Protein 1PVZ (pdb70)

Solvent-accessible surface area: 2285 Å² total; per-residue (Å²): 149,74,134,61,62,129,5,75,73,80,62,14,0,24,184,87,26,122,69,107,25,86,13,194,101,27,43,0,70,27,164

InterPro domains:
  IPR036574 Knottin, scorpion toxin-like superfamily [SSF57095] (24-54)

Secondary structure (DSSP, 8-state):
---SEE-SSHHHHHHHSSS---EETTEES--

Sequence (31 aa):
TPFAIKCATDADCSRKCPGNPPCRNGFCACTTPFAIKCATDADCSRKCPGNPPCRNGFCACTTPFAIKCATDADCSRKCPGNPPCRNGFCACTTPFAIKCATDADCSRKCPGNPPCRNGFCACTTPFAIKCATDADCSRKCPGNPPCRNGFCACTTPFAIKCATDADCSRKCPGNPPCRNGFCACTTPFAIKCATDADCSRKCPGNPPCRNGFCACTTPFAIKCATDADCSRKCPGNPPCRNGFCACTTPFAIKCATDADCSRKCPGNPPCRNGFCACTTPFAIKCATDADCSRKCPGNPPCRNGFCACTTPFAIKCATDADCSRKCPGNPPCRNGFCACTTPFAIKCATDADCSRKCPGNPPCRNGFCACTTPFAIKCATDADCSRKCPGNPPCRNGFCACTTPFAIKCATDADCSRKCPGNPPCRNGFCACTTPFAIKCATDADCSRKCPGNPPCRNGFCACT

Organism: Olivierus martensii (NCBI:txid34649)

Radius of gyration: 7.58 Å; Cα contacts (8 Å, |Δi|>4): 59; chains: 1; bounding box: 13×19×14 Å

Foldseek 3Di:
DPDFAFACFLVVLCPVDPPSQTDPHGGRPPD

Structure (mmCIF, N/CA/C/O backbone):
data_1PVZ
#
_entry.id   1PVZ
#
_cell.length_a   1.000
_cell.length_b   1.000
_cell.length_c   1.000
_cell.angle_alpha   90.00
_cell.angle_beta   90.00
_cell.angle_gamma   90.00
#
_symmetry.space_group_name_H-M   'P 1'
#
loop_
_atom_site.group_PDB
_atom_site.id
_atom_site.type_symbol
_atom_site.label_atom_id
_atom_site.label_alt_id
_atom_site.label_comp_id
_atom_site.label_asym_id
_atom_site.label_entity_id
_atom_site.label_seq_id
_atom_site.pdbx_PDB_ins_code
_atom_site.Cartn_x
_atom_site.Cartn_y
_atom_site.Cartn_z
_atom_site.occupancy
_atom_site.B_iso_or_equiv
_atom_site.auth_seq_id
_atom_site.auth_comp_id
_atom_site.auth_asym_id
_atom_site.auth_atom_id
_atom_site.pdbx_PDB_model_num
ATOM 1 N N . THR A 1 1 ? -5.192 -6.437 9.617 1.00 0.00 1 THR A N 1
ATOM 2 C CA . THR A 1 1 ? -5.510 -7.004 8.319 1.00 0.00 1 THR A CA 1
ATOM 3 C C . THR A 1 1 ? -4.290 -6.879 7.396 1.00 0.00 1 THR A C 1
ATOM 4 O O . THR A 1 1 ? -3.934 -5.762 7.023 1.00 0.00 1 THR A O 1
ATOM 15 N N . PRO A 1 2 ? -3.646 -7.979 6.967 1.00 0.00 2 PRO A N 1
ATOM 16 C CA . PRO A 1 2 ? -2.552 -7.917 6.003 1.00 0.00 2 PRO A CA 1
ATOM 17 C C . PRO A 1 2 ? -3.108 -7.746 4.578 1.00 0.00 2 PRO A C 1
ATOM 18 O O . PRO A 1 2 ? -2.608 -8.355 3.636 1.00 0.00 2 PRO A O 1
ATOM 26 N N . PHE A 1 3 ? -4.139 -6.906 4.432 1.00 0.00 3 PHE A N 1
ATOM 27 C CA . PHE A 1 3 ? -4.912 -6.673 3.227 1.00 0.00 3 PHE A CA 1
ATOM 28 C C . PHE A 1 3 ? -5.440 -5.248 3.350 1.00 0.00 3 PHE A C 1
ATOM 29 O O . PHE A 1 3 ? -6.006 -4.915 4.393 1.00 0.00 3 PHE A O 1
ATOM 45 N N . ALA A 1 4 ? -5.249 -4.422 2.319 1.00 0.00 4 ALA A N 1
ATOM 46 C CA . ALA A 1 4 ? -5.718 -3.045 2.263 1.00 0.00 4 ALA A CA 1
ATOM 47 C C . ALA A 1 4 ? -5.582 -2.562 0.813 1.00 0.00 4 ALA A C 1
ATOM 48 O O . ALA A 1 4 ? -5.806 -3.337 -0.115 1.00 0.00 4 ALA A O 1
ATOM 55 N N . ILE A 1 5 ? -5.180 -1.309 0.601 1.00 0.00 5 ILE A N 1
ATOM 56 C CA . ILE A 1 5 ? -4.950 -0.739 -0.718 1.00 0.00 5 ILE A CA 1
ATOM 57 C C . ILE A 1 5 ? -3.771 -1.465 -1.391 1.00 0.00 5 ILE A C 1
ATOM 58 O O . ILE A 1 5 ? -2.675 -1.504 -0.840 1.00 0.00 5 ILE A O 1
ATOM 73 N N . LYS A 1 6 ? -3.992 -2.066 -2.568 1.00 0.00 6 LYS A N 1
ATOM 74 C CA . LYS A 1 6 ? -3.012 -2.907 -3.260 1.00 0.00 6 LYS A CA 1
ATOM 75 C C . LYS A 1 6 ? -1.755 -2.102 -3.622 1.00 0.00 6 LYS A C 1
ATOM 76 O O . LYS A 1 6 ? -1.835 -1.144 -4.397 1.00 0.00 6 LYS A O 1
ATOM 91 N N . CYS A 1 7 ? -0.593 -2.492 -3.086 1.00 0.00 7 CYS A N 1
ATOM 92 C CA . CYS A 1 7 ? 0.662 -1.764 -3.241 1.00 0.00 7 CYS A CA 1
ATOM 93 C C . CYS A 1 7 ? 1.742 -2.622 -3.904 1.00 0.00 7 CYS A C 1
ATOM 94 O O . CYS A 1 7 ? 1.695 -3.851 -3.816 1.00 0.00 7 CYS A O 1
ATOM 100 N N . ALA A 1 8 ? 2.708 -1.969 -4.563 1.00 0.00 8 ALA A N 1
ATOM 101 C CA . ALA A 1 8 ? 4.003 -2.545 -4.901 1.00 0.00 8 ALA A CA 1
ATOM 102 C C . ALA A 1 8 ? 5.031 -2.123 -3.843 1.00 0.00 8 ALA A C 1
ATOM 103 O O . ALA A 1 8 ? 5.525 -2.965 -3.099 1.00 0.00 8 ALA A O 1
ATOM 110 N N . THR A 1 9 ? 5.337 -0.822 -3.764 1.00 0.00 9 THR A N 1
ATOM 111 C CA . THR A 1 9 ? 6.346 -0.247 -2.876 1.00 0.00 9 THR A CA 1
ATOM 112 C C . THR A 1 9 ? 5.803 1.012 -2.186 1.00 0.00 9 THR A C 1
ATOM 113 O O . THR A 1 9 ? 4.767 1.540 -2.579 1.00 0.00 9 THR A O 1
ATOM 124 N N . ASP A 1 10 ? 6.535 1.514 -1.190 1.00 0.00 10 ASP A N 1
ATOM 125 C CA . ASP A 1 10 ? 6.453 2.873 -0.643 1.00 0.00 10 ASP A CA 1
ATOM 126 C C . ASP A 1 10 ? 6.013 3.911 -1.692 1.00 0.00 10 ASP A C 1
ATOM 127 O O . ASP A 1 10 ? 4.976 4.555 -1.540 1.00 0.00 10 ASP A O 1
ATOM 135 N N . ALA A 1 11 ? 6.787 4.070 -2.766 1.00 0.00 11 ALA A N 1
ATOM 136 C CA . ALA A 1 11 ? 6.449 4.937 -3.887 1.00 0.00 11 ALA A CA 1
ATOM 137 C C . ALA A 1 11 ? 5.014 4.705 -4.374 1.00 0.00 11 ALA A C 1
ATOM 138 O O . ALA A 1 11 ? 4.270 5.659 -4.598 1.00 0.00 11 ALA A O 1
ATOM 145 N N . ASP A 1 12 ? 4.613 3.439 -4.531 1.00 0.00 12 ASP A N 1
ATOM 146 C CA . ASP A 1 12 ? 3.261 3.101 -4.951 1.00 0.00 12 ASP A CA 1
ATOM 147 C C . ASP A 1 12 ? 2.258 3.541 -3.885 1.00 0.00 12 ASP A C 1
ATOM 148 O O . ASP A 1 12 ? 1.275 4.192 -4.208 1.00 0.00 12 ASP A O 1
ATOM 156 N N . CYS A 1 13 ? 2.514 3.246 -2.606 1.00 0.00 13 CYS A N 1
ATOM 157 C CA . CYS A 1 13 ? 1.738 3.795 -1.486 1.00 0.00 13 CYS A CA 1
ATOM 158 C C . CYS A 1 13 ? 1.467 5.287 -1.745 1.00 0.00 13 CYS A C 1
ATOM 159 O O . CYS A 1 13 ? 0.316 5.717 -1.845 1.00 0.00 13 CYS A O 1
ATOM 165 N N . SER A 1 14 ? 2.556 6.039 -1.946 1.00 0.00 14 SER A N 1
ATOM 166 C CA . SER A 1 14 ? 2.539 7.461 -2.271 1.00 0.00 14 SER A CA 1
ATOM 167 C C . SER A 1 14 ? 1.626 7.756 -3.469 1.00 0.00 14 SER A C 1
ATOM 168 O O . SER A 1 14 ? 0.807 8.671 -3.416 1.00 0.00 14 SER A O 1
ATOM 175 N N . ARG A 1 15 ? 1.764 6.974 -4.544 1.00 0.00 15 ARG A N 1
ATOM 176 C CA . ARG A 1 15 ? 0.964 7.088 -5.763 1.00 0.00 15 ARG A CA 1
ATOM 177 C C . ARG A 1 15 ? -0.537 7.174 -5.449 1.00 0.00 15 ARG A C 1
ATOM 178 O O . ARG A 1 15 ? -1.237 7.965 -6.074 1.00 0.00 15 ARG A O 1
ATOM 196 N N . LYS A 1 16 ? -1.045 6.350 -4.521 1.00 0.00 16 LYS A N 1
ATOM 197 C CA . LYS A 1 16 ? -2.454 6.429 -4.139 1.00 0.00 16 LYS A CA 1
ATOM 198 C C . LYS A 1 16 ? -2.671 7.584 -3.159 1.00 0.00 16 LYS A C 1
ATOM 199 O O . LYS A 1 16 ? -3.593 8.380 -3.326 1.00 0.00 16 LYS A O 1
ATOM 214 N N . CYS A 1 17 ? -1.861 7.622 -2.101 1.00 0.00 17 CYS A N 1
ATOM 215 C CA . CYS A 1 17 ? -2.043 8.479 -0.936 1.00 0.00 17 CYS A CA 1
ATOM 216 C C . CYS A 1 17 ? -0.674 9.064 -0.575 1.00 0.00 17 CYS A C 1
ATOM 217 O O . CYS A 1 17 ? 0.191 8.330 -0.102 1.00 0.00 17 CYS A O 1
ATOM 223 N N . PRO A 1 18 ? -0.432 10.357 -0.850 1.00 0.00 18 PRO A N 1
ATOM 224 C CA . PRO A 1 18 ? 0.909 10.918 -0.907 1.00 0.00 18 PRO A CA 1
ATOM 225 C C . PRO A 1 18 ? 1.579 11.004 0.465 1.00 0.00 18 PRO A C 1
ATOM 226 O O . PRO A 1 18 ? 0.941 10.848 1.504 1.00 0.00 18 PRO A O 1
ATOM 234 N N . GLY A 1 19 ? 2.886 11.281 0.446 1.00 0.00 19 GLY A N 1
ATOM 235 C CA . GLY A 1 19 ? 3.715 11.431 1.635 1.00 0.00 19 GLY A CA 1
ATOM 236 C C . GLY A 1 19 ? 4.523 10.169 1.933 1.00 0.00 19 GLY A C 1
ATOM 237 O O . GLY A 1 19 ? 5.045 10.021 3.034 1.00 0.00 19 GLY A O 1
ATOM 241 N N . ASN A 1 20 ? 4.647 9.266 0.953 1.00 0.00 20 ASN A N 1
ATOM 242 C CA . ASN A 1 20 ? 5.426 8.036 1.052 1.00 0.00 20 ASN A CA 1
ATOM 243 C C . ASN A 1 20 ? 5.097 7.207 2.304 1.00 0.00 20 ASN A C 1
ATOM 244 O O . ASN A 1 20 ? 6.014 6.810 3.022 1.00 0.00 20 ASN A O 1
ATOM 254 N N . PRO A 1 21 ? 3.815 6.904 2.580 1.00 0.00 21 PRO A N 1
ATOM 255 C CA . PRO A 1 21 ? 3.472 5.965 3.637 1.00 0.00 21 PRO A CA 1
ATOM 256 C C . PRO A 1 21 ? 4.071 4.579 3.336 1.00 0.00 21 PRO A C 1
ATOM 257 O O . PRO A 1 21 ? 4.386 4.276 2.186 1.00 0.00 21 PRO A O 1
ATOM 265 N N . PRO A 1 22 ? 4.266 3.728 4.354 1.00 0.00 22 PRO A N 1
ATOM 266 C CA . PRO A 1 22 ? 4.863 2.414 4.178 1.00 0.00 22 PRO A CA 1
ATOM 267 C C . PRO A 1 22 ? 3.834 1.402 3.662 1.00 0.00 22 PRO A C 1
ATOM 268 O O . PRO A 1 22 ? 2.633 1.543 3.901 1.00 0.00 22 PRO A O 1
ATOM 276 N N . CYS A 1 23 ? 4.318 0.345 2.998 1.00 0.00 23 CYS A N 1
ATOM 277 C CA . CYS A 1 23 ? 3.510 -0.814 2.631 1.00 0.00 23 CYS A CA 1
ATOM 278 C C . CYS A 1 23 ? 3.948 -2.014 3.460 1.00 0.00 23 CYS A C 1
ATOM 279 O O . CYS A 1 23 ? 5.107 -2.100 3.878 1.00 0.00 23 CYS A O 1
ATOM 285 N N . ARG A 1 24 ? 3.031 -2.949 3.709 1.00 0.00 24 ARG A N 1
ATOM 286 C CA . ARG A 1 24 ? 3.289 -4.198 4.407 1.00 0.00 24 ARG A CA 1
ATOM 287 C C . ARG A 1 24 ? 2.453 -5.278 3.724 1.00 0.00 24 ARG A C 1
ATOM 288 O O . ARG A 1 24 ? 1.335 -5.005 3.298 1.00 0.00 24 ARG A O 1
ATOM 306 N N . ASN A 1 25 ? 3.020 -6.476 3.539 1.00 0.00 25 ASN A N 1
ATOM 307 C CA . ASN A 1 25 ? 2.393 -7.562 2.782 1.00 0.00 25 ASN A CA 1
ATOM 308 C C . ASN A 1 25 ? 1.980 -7.087 1.375 1.00 0.00 25 ASN A C 1
ATOM 309 O O . ASN A 1 25 ? 1.008 -7.563 0.795 1.00 0.00 25 ASN A O 1
ATOM 319 N N . GLY A 1 26 ? 2.719 -6.124 0.815 1.00 0.00 26 GLY A N 1
ATOM 320 C CA . GLY A 1 26 ? 2.390 -5.509 -0.462 1.00 0.00 26 GLY A CA 1
ATOM 321 C C . GLY A 1 26 ? 1.033 -4.797 -0.455 1.00 0.00 26 GLY A C 1
ATOM 322 O O . GLY A 1 26 ? 0.393 -4.691 -1.503 1.00 0.00 26 GLY A O 1
ATOM 326 N N . PHE A 1 27 ? 0.604 -4.268 0.693 1.00 0.00 27 PHE A N 1
ATOM 327 C CA . PHE A 1 27 ? -0.573 -3.423 0.817 1.00 0.00 27 PHE A CA 1
ATOM 328 C C . PHE A 1 27 ? -0.170 -2.133 1.525 1.00 0.00 27 PHE A C 1
ATOM 329 O O . PHE A 1 27 ? 0.634 -2.172 2.454 1.00 0.00 27 PHE A O 1
ATOM 345 N N . CYS A 1 28 ? -0.683 -0.996 1.056 1.00 0.00 28 CYS A N 1
ATOM 346 C CA . CYS A 1 28 ? -0.335 0.317 1.574 1.00 0.00 28 CYS A CA 1
ATOM 347 C C . CYS A 1 28 ? -0.979 0.534 2.941 1.00 0.00 28 CYS A C 1
ATOM 348 O O . CYS A 1 28 ? -2.154 0.220 3.116 1.00 0.00 28 CYS A O 1
ATOM 354 N N . ALA A 1 29 ? -0.210 1.038 3.912 1.00 0.00 29 ALA A N 1
ATOM 355 C CA . ALA A 1 29 ? -0.690 1.215 5.278 1.00 0.00 29 ALA A CA 1
ATOM 356 C C . ALA A 1 29 ? -1.790 2.277 5.382 1.00 0.00 29 ALA A C 1
ATOM 357 O O . ALA A 1 29 ? -2.595 2.237 6.309 1.00 0.00 29 ALA A O 1
ATOM 364 N N . CYS A 1 30 ? -1.802 3.256 4.472 1.00 0.00 30 CYS A N 1
ATOM 365 C CA . CYS A 1 30 ? -2.788 4.331 4.504 1.00 0.00 30 CYS A CA 1
ATOM 366 C C . CYS A 1 30 ? -4.198 3.771 4.293 1.00 0.00 30 CYS A C 1
ATOM 367 O O . CYS A 1 30 ? -4.392 2.804 3.558 1.00 0.00 30 CYS A O 1
ATOM 373 N N . THR A 1 31 ? -5.192 4.377 4.945 1.00 0.00 31 THR A N 1
ATOM 374 C CA . THR A 1 31 ? -6.579 3.960 4.786 1.00 0.00 31 THR A CA 1
ATOM 375 C C . THR A 1 31 ? -7.061 4.208 3.355 1.00 0.00 31 THR A C 1
ATOM 376 O O . THR A 1 31 ? -6.574 5.110 2.673 1.00 0.00 31 THR A O 1
ATOM 387 N N . THR A 1 1 ? -14.264 -3.212 -4.996 1.00 0.00 1 THR A N 2
ATOM 388 C CA . THR A 1 1 ? -13.692 -2.552 -3.837 1.00 0.00 1 THR A CA 2
ATOM 389 C C . THR A 1 1 ? -13.030 -3.566 -2.891 1.00 0.00 1 THR A C 2
ATOM 390 O O . THR A 1 1 ? -13.476 -3.730 -1.755 1.00 0.00 1 THR A O 2
ATOM 401 N N . PRO A 1 2 ? -11.967 -4.258 -3.330 1.00 0.00 2 PRO A N 2
ATOM 402 C CA . PRO A 1 2 ? -11.254 -5.201 -2.488 1.00 0.00 2 PRO A CA 2
ATOM 403 C C . PRO A 1 2 ? -10.545 -4.455 -1.356 1.00 0.00 2 PRO A C 2
ATOM 404 O O . PRO A 1 2 ? -9.924 -3.416 -1.580 1.00 0.00 2 PRO A O 2
ATOM 412 N N . PHE A 1 3 ? -10.636 -4.983 -0.133 1.00 0.00 3 PHE A N 2
ATOM 413 C CA . PHE A 1 3 ? -9.959 -4.408 1.017 1.00 0.00 3 PHE A CA 2
ATOM 414 C C . PHE A 1 3 ? -8.446 -4.411 0.800 1.00 0.00 3 PHE A C 2
ATOM 415 O O . PHE A 1 3 ? -7.888 -5.434 0.404 1.00 0.00 3 PHE A O 2
ATOM 431 N N . ALA A 1 4 ? -7.798 -3.284 1.113 1.00 0.00 4 ALA A N 2
ATOM 432 C CA . ALA A 1 4 ? -6.351 -3.107 1.116 1.00 0.00 4 ALA A CA 2
ATOM 433 C C . ALA A 1 4 ? -5.775 -3.035 -0.307 1.00 0.00 4 ALA A C 2
ATOM 434 O O . ALA A 1 4 ? -5.640 -4.038 -1.005 1.00 0.00 4 ALA A O 2
ATOM 441 N N . ILE A 1 5 ? -5.414 -1.824 -0.734 1.00 0.00 5 ILE A N 2
ATOM 442 C CA . ILE A 1 5 ? -4.841 -1.548 -2.047 1.00 0.00 5 ILE A CA 2
ATOM 443 C C . ILE A 1 5 ? -3.438 -2.164 -2.113 1.00 0.00 5 ILE A C 2
ATOM 444 O O . ILE A 1 5 ? -2.629 -1.911 -1.219 1.00 0.00 5 ILE A O 2
ATOM 459 N N . LYS A 1 6 ? -3.140 -2.970 -3.141 1.00 0.00 6 LYS A N 2
ATOM 460 C CA . LYS A 1 6 ? -1.811 -3.555 -3.311 1.00 0.00 6 LYS A CA 2
ATOM 461 C C . LYS A 1 6 ? -0.759 -2.500 -3.694 1.00 0.00 6 LYS A C 2
ATOM 462 O O . LYS A 1 6 ? -1.093 -1.419 -4.170 1.00 0.00 6 LYS A O 2
ATOM 477 N N . CYS A 1 7 ? 0.509 -2.815 -3.415 1.00 0.00 7 CYS A N 2
ATOM 478 C CA . CYS A 1 7 ? 1.619 -1.878 -3.295 1.00 0.00 7 CYS A CA 2
ATOM 479 C C . CYS A 1 7 ? 2.906 -2.696 -3.369 1.00 0.00 7 CYS A C 2
ATOM 480 O O . CYS A 1 7 ? 3.089 -3.586 -2.541 1.00 0.00 7 CYS A O 2
ATOM 486 N N . ALA A 1 8 ? 3.776 -2.449 -4.350 1.00 0.00 8 ALA A N 2
ATOM 487 C CA . ALA A 1 8 ? 5.071 -3.108 -4.440 1.00 0.00 8 ALA A CA 2
ATOM 488 C C . ALA A 1 8 ? 6.118 -2.256 -3.730 1.00 0.00 8 ALA A C 2
ATOM 489 O O . ALA A 1 8 ? 6.875 -2.777 -2.912 1.00 0.00 8 ALA A O 2
ATOM 496 N N . THR A 1 9 ? 6.158 -0.952 -4.026 1.00 0.00 9 THR A N 2
ATOM 497 C CA . THR A 1 9 ? 7.131 -0.024 -3.461 1.00 0.00 9 THR A CA 2
ATOM 498 C C . THR A 1 9 ? 6.455 1.193 -2.819 1.00 0.00 9 THR A C 2
ATOM 499 O O . THR A 1 9 ? 5.312 1.532 -3.128 1.00 0.00 9 THR A O 2
ATOM 510 N N . ASP A 1 10 ? 7.208 1.867 -1.942 1.00 0.00 10 ASP A N 2
ATOM 511 C CA . ASP A 1 10 ? 7.071 3.274 -1.562 1.00 0.00 10 ASP A CA 2
ATOM 512 C C . ASP A 1 10 ? 6.297 4.084 -2.606 1.00 0.00 10 ASP A C 2
ATOM 513 O O . ASP A 1 10 ? 5.210 4.590 -2.329 1.00 0.00 10 ASP A O 2
ATOM 521 N N . ALA A 1 11 ? 6.860 4.200 -3.811 1.00 0.00 11 ALA A N 2
ATOM 522 C CA . ALA A 1 11 ? 6.267 4.891 -4.939 1.00 0.00 11 ALA A CA 2
ATOM 523 C C . ALA A 1 11 ? 4.773 4.591 -5.095 1.00 0.00 11 ALA A C 2
ATOM 524 O O . ALA A 1 11 ? 3.991 5.504 -5.352 1.00 0.00 11 ALA A O 2
ATOM 531 N N . ASP A 1 12 ? 4.367 3.319 -5.030 1.00 0.00 12 ASP A N 2
ATOM 532 C CA . ASP A 1 12 ? 2.991 2.902 -5.294 1.00 0.00 12 ASP A CA 2
ATOM 533 C C . ASP A 1 12 ? 2.053 3.531 -4.276 1.00 0.00 12 ASP A C 2
ATOM 534 O O . ASP A 1 12 ? 1.053 4.140 -4.656 1.00 0.00 12 ASP A O 2
ATOM 542 N N . CYS A 1 13 ? 2.406 3.429 -2.989 1.00 0.00 13 CYS A N 2
ATOM 543 C CA . CYS A 1 13 ? 1.714 4.197 -1.960 1.00 0.00 13 CYS A CA 2
ATOM 544 C C . CYS A 1 13 ? 1.696 5.661 -2.379 1.00 0.00 13 CYS A C 2
ATOM 545 O O . CYS A 1 13 ? 0.627 6.252 -2.490 1.00 0.00 13 CYS A O 2
ATOM 551 N N . SER A 1 14 ? 2.880 6.224 -2.628 1.00 0.00 14 SER A N 2
ATOM 552 C CA . SER A 1 14 ? 3.084 7.633 -2.944 1.00 0.00 14 SER A CA 2
ATOM 553 C C . SER A 1 14 ? 2.070 8.171 -3.965 1.00 0.00 14 SER A C 2
ATOM 554 O O . SER A 1 14 ? 1.441 9.195 -3.709 1.00 0.00 14 SER A O 2
ATOM 561 N N . ARG A 1 15 ? 1.890 7.495 -5.112 1.00 0.00 15 ARG A N 2
ATOM 562 C CA . ARG A 1 15 ? 0.899 7.944 -6.097 1.00 0.00 15 ARG A CA 2
ATOM 563 C C . ARG A 1 15 ? -0.496 8.062 -5.468 1.00 0.00 15 ARG A C 2
ATOM 564 O O . ARG A 1 15 ? -1.226 9.007 -5.752 1.00 0.00 15 ARG A O 2
ATOM 582 N N . LYS A 1 16 ? -0.902 7.054 -4.692 1.00 0.00 16 LYS A N 2
ATOM 583 C CA . LYS A 1 16 ? -2.281 6.914 -4.247 1.00 0.00 16 LYS A CA 2
ATOM 584 C C . LYS A 1 16 ? -2.551 7.771 -3.003 1.00 0.00 16 LYS A C 2
ATOM 585 O O . LYS A 1 16 ? -3.660 8.268 -2.816 1.00 0.00 16 LYS A O 2
ATOM 600 N N . CYS A 1 17 ? -1.561 7.882 -2.118 1.00 0.00 17 CYS A N 2
ATOM 601 C CA . CYS A 1 17 ? -1.707 8.378 -0.760 1.00 0.00 17 CYS A CA 2
ATOM 602 C C . CYS A 1 17 ? -0.445 9.156 -0.379 1.00 0.00 17 CYS A C 2
ATOM 603 O O . CYS A 1 17 ? 0.639 8.571 -0.362 1.00 0.00 17 CYS A O 2
ATOM 609 N N . PRO A 1 18 ? -0.545 10.473 -0.128 1.00 0.00 18 PRO A N 2
ATOM 610 C CA . PRO A 1 18 ? 0.618 11.323 0.073 1.00 0.00 18 PRO A CA 2
ATOM 611 C C . PRO A 1 18 ? 1.300 11.009 1.404 1.00 0.00 18 PRO A C 2
ATOM 612 O O . PRO A 1 18 ? 0.786 10.250 2.223 1.00 0.00 18 PRO A O 2
ATOM 620 N N . GLY A 1 19 ? 2.490 11.579 1.609 1.00 0.00 19 GLY A N 2
ATOM 621 C CA . GLY A 1 19 ? 3.318 11.298 2.775 1.00 0.00 19 GLY A CA 2
ATOM 622 C C . GLY A 1 19 ? 4.170 10.039 2.590 1.00 0.00 19 GLY A C 2
ATOM 623 O O . GLY A 1 19 ? 5.036 9.766 3.416 1.00 0.00 19 GLY A O 2
ATOM 627 N N . ASN A 1 20 ? 3.947 9.285 1.507 1.00 0.00 20 ASN A N 2
ATOM 628 C CA . ASN A 1 20 ? 4.691 8.079 1.168 1.00 0.00 20 ASN A CA 2
ATOM 629 C C . ASN A 1 20 ? 4.711 7.071 2.329 1.00 0.00 20 ASN A C 2
ATOM 630 O O . ASN A 1 20 ? 5.780 6.725 2.836 1.00 0.00 20 ASN A O 2
ATOM 640 N N . PRO A 1 21 ? 3.545 6.561 2.755 1.00 0.00 21 PRO A N 2
ATOM 641 C CA . PRO A 1 21 ? 3.502 5.426 3.662 1.00 0.00 21 PRO A CA 2
ATOM 642 C C . PRO A 1 21 ? 4.146 4.198 2.997 1.00 0.00 21 PRO A C 2
ATOM 643 O O . PRO A 1 21 ? 4.321 4.176 1.779 1.00 0.00 21 PRO A O 2
ATOM 651 N N . PRO A 1 22 ? 4.540 3.178 3.775 1.00 0.00 22 PRO A N 2
ATOM 652 C CA . PRO A 1 22 ? 5.196 1.991 3.249 1.00 0.00 22 PRO A CA 2
ATOM 653 C C . PRO A 1 22 ? 4.176 0.953 2.765 1.00 0.00 22 PRO A C 2
ATOM 654 O O . PRO A 1 22 ? 3.004 0.981 3.144 1.00 0.00 22 PRO A O 2
ATOM 662 N N . CYS A 1 23 ? 4.645 -0.021 1.978 1.00 0.00 23 CYS A N 2
ATOM 663 C CA . CYS A 1 23 ? 3.884 -1.235 1.712 1.00 0.00 23 CYS A CA 2
ATOM 664 C C . CYS A 1 23 ? 4.055 -2.188 2.904 1.00 0.00 23 CYS A C 2
ATOM 665 O O . CYS A 1 23 ? 5.112 -2.200 3.545 1.00 0.00 23 CYS A O 2
ATOM 671 N N . ARG A 1 24 ? 3.046 -3.005 3.215 1.00 0.00 24 ARG A N 2
ATOM 672 C CA . ARG A 1 24 ? 3.075 -4.024 4.259 1.00 0.00 24 ARG A CA 2
ATOM 673 C C . ARG A 1 24 ? 2.251 -5.215 3.763 1.00 0.00 24 ARG A C 2
ATOM 674 O O . ARG A 1 24 ? 1.110 -5.023 3.353 1.00 0.00 24 ARG A O 2
ATOM 692 N N . ASN A 1 25 ? 2.833 -6.422 3.702 1.00 0.00 25 ASN A N 2
ATOM 693 C CA . ASN A 1 25 ? 2.256 -7.560 2.973 1.00 0.00 25 ASN A CA 2
ATOM 694 C C . ASN A 1 25 ? 1.861 -7.132 1.549 1.00 0.00 25 ASN A C 2
ATOM 695 O O . ASN A 1 25 ? 0.807 -7.478 1.006 1.00 0.00 25 ASN A O 2
ATOM 705 N N . GLY A 1 26 ? 2.728 -6.311 0.953 1.00 0.00 26 GLY A N 2
ATOM 706 C CA . GLY A 1 26 ? 2.515 -5.686 -0.336 1.00 0.00 26 GLY A CA 2
ATOM 707 C C . GLY A 1 26 ? 1.194 -4.916 -0.435 1.00 0.00 26 GLY A C 2
ATOM 708 O O . GLY A 1 26 ? 0.669 -4.787 -1.533 1.00 0.00 26 GLY A O 2
ATOM 712 N N . PHE A 1 27 ? 0.634 -4.424 0.676 1.00 0.00 27 PHE A N 2
ATOM 713 C CA . PHE A 1 27 ? -0.541 -3.559 0.708 1.00 0.00 27 PHE A CA 2
ATOM 714 C C . PHE A 1 27 ? -0.112 -2.174 1.182 1.00 0.00 27 PHE A C 2
ATOM 715 O O . PHE A 1 27 ? 0.698 -2.084 2.100 1.00 0.00 27 PHE A O 2
ATOM 731 N N . CYS A 1 28 ? -0.629 -1.101 0.584 1.00 0.00 28 CYS A N 2
ATOM 732 C CA . CYS A 1 28 ? -0.224 0.241 0.975 1.00 0.00 28 CYS A CA 2
ATOM 733 C C . CYS A 1 28 ? -0.737 0.577 2.376 1.00 0.00 28 CYS A C 2
ATOM 734 O O . CYS A 1 28 ? -1.951 0.627 2.583 1.00 0.00 28 CYS A O 2
ATOM 740 N N . ALA A 1 29 ? 0.155 0.852 3.333 1.00 0.00 29 ALA A N 2
ATOM 741 C CA . ALA A 1 29 ? -0.236 1.199 4.695 1.00 0.00 29 ALA A CA 2
ATOM 742 C C . ALA A 1 29 ? -0.698 2.660 4.790 1.00 0.00 29 ALA A C 2
ATOM 743 O O . ALA A 1 29 ? -0.215 3.416 5.634 1.00 0.00 29 ALA A O 2
ATOM 750 N N . CYS A 1 30 ? -1.656 3.063 3.949 1.00 0.00 30 CYS A N 2
ATOM 751 C CA . CYS A 1 30 ? -2.227 4.407 3.964 1.00 0.00 30 CYS A CA 2
ATOM 752 C C . CYS A 1 30 ? -3.173 4.556 5.159 1.00 0.00 30 CYS A C 2
ATOM 753 O O . CYS A 1 30 ? -4.391 4.614 5.010 1.00 0.00 30 CYS A O 2
ATOM 759 N N . THR A 1 31 ? -2.606 4.568 6.364 1.00 0.00 31 THR A N 2
ATOM 760 C CA . THR A 1 31 ? -3.369 4.756 7.588 1.00 0.00 31 THR A CA 2
ATOM 761 C C . THR A 1 31 ? -3.938 6.176 7.651 1.00 0.00 31 THR A C 2
ATOM 762 O O . THR A 1 31 ? -3.405 7.100 7.039 1.00 0.00 31 THR A O 2
ATOM 773 N N . THR A 1 1 ? -9.777 -12.195 3.621 1.00 0.00 1 THR A N 3
ATOM 774 C CA . THR A 1 1 ? -10.270 -11.400 2.509 1.00 0.00 1 THR A CA 3
ATOM 775 C C . THR A 1 1 ? -9.730 -9.959 2.632 1.00 0.00 1 THR A C 3
ATOM 776 O O . THR A 1 1 ? -10.404 -9.057 3.127 1.00 0.00 1 THR A O 3
ATOM 787 N N . PRO A 1 2 ? -8.459 -9.735 2.251 1.00 0.00 2 PRO A N 3
ATOM 788 C CA . PRO A 1 2 ? -7.748 -8.507 2.569 1.00 0.00 2 PRO A CA 3
ATOM 789 C C . PRO A 1 2 ? -8.134 -7.372 1.614 1.00 0.00 2 PRO A C 3
ATOM 790 O O . PRO A 1 2 ? -7.356 -6.978 0.744 1.00 0.00 2 PRO A O 3
ATOM 798 N N . PHE A 1 3 ? -9.335 -6.818 1.806 1.00 0.00 3 PHE A N 3
ATOM 799 C CA . PHE A 1 3 ? -9.794 -5.613 1.125 1.00 0.00 3 PHE A CA 3
ATOM 800 C C . PHE A 1 3 ? -8.980 -4.394 1.575 1.00 0.00 3 PHE A C 3
ATOM 801 O O . PHE A 1 3 ? -9.487 -3.550 2.311 1.00 0.00 3 PHE A O 3
ATOM 817 N N . ALA A 1 4 ? -7.727 -4.293 1.126 1.00 0.00 4 ALA A N 3
ATOM 818 C CA . ALA A 1 4 ? -6.848 -3.163 1.394 1.00 0.00 4 ALA A CA 3
ATOM 819 C C . ALA A 1 4 ? -6.110 -2.761 0.116 1.00 0.00 4 ALA A C 3
ATOM 820 O O . ALA A 1 4 ? -5.918 -3.578 -0.784 1.00 0.00 4 ALA A O 3
ATOM 827 N N . ILE A 1 5 ? -5.704 -1.491 0.040 1.00 0.00 5 ILE A N 3
ATOM 828 C CA . ILE A 1 5 ? -5.020 -0.916 -1.111 1.00 0.00 5 ILE A CA 3
ATOM 829 C C . ILE A 1 5 ? -3.684 -1.637 -1.302 1.00 0.00 5 ILE A C 3
ATOM 830 O O . ILE A 1 5 ? -2.834 -1.601 -0.413 1.00 0.00 5 ILE A O 3
ATOM 845 N N . LYS A 1 6 ? -3.493 -2.295 -2.450 1.00 0.00 6 LYS A N 3
ATOM 846 C CA . LYS A 1 6 ? -2.287 -3.069 -2.712 1.00 0.00 6 LYS A CA 3
ATOM 847 C C . LYS A 1 6 ? -1.079 -2.180 -3.023 1.00 0.00 6 LYS A C 3
ATOM 848 O O . LYS A 1 6 ? -1.217 -1.094 -3.590 1.00 0.00 6 LYS A O 3
ATOM 863 N N . CYS A 1 7 ? 0.108 -2.658 -2.641 1.00 0.00 7 CYS A N 3
ATOM 864 C CA . CYS A 1 7 ? 1.358 -1.911 -2.638 1.00 0.00 7 CYS A CA 3
ATOM 865 C C . CYS A 1 7 ? 2.520 -2.896 -2.714 1.00 0.00 7 CYS A C 3
ATOM 866 O O . CYS A 1 7 ? 2.685 -3.706 -1.799 1.00 0.00 7 CYS A O 3
ATOM 872 N N . ALA A 1 8 ? 3.301 -2.842 -3.794 1.00 0.00 8 ALA A N 3
ATOM 873 C CA . ALA A 1 8 ? 4.531 -3.609 -3.939 1.00 0.00 8 ALA A CA 3
ATOM 874 C C . ALA A 1 8 ? 5.734 -2.694 -3.713 1.00 0.00 8 ALA A C 3
ATOM 875 O O . ALA A 1 8 ? 6.721 -3.100 -3.105 1.00 0.00 8 ALA A O 3
ATOM 882 N N . THR A 1 9 ? 5.650 -1.464 -4.224 1.00 0.00 9 THR A N 3
ATOM 883 C CA . THR A 1 9 ? 6.729 -0.494 -4.277 1.00 0.00 9 THR A CA 3
ATOM 884 C C . THR A 1 9 ? 6.425 0.711 -3.385 1.00 0.00 9 THR A C 3
ATOM 885 O O . THR A 1 9 ? 5.272 0.998 -3.070 1.00 0.00 9 THR A O 3
ATOM 896 N N . ASP A 1 10 ? 7.460 1.471 -3.033 1.00 0.00 10 ASP A N 3
ATOM 897 C CA . ASP A 1 10 ? 7.301 2.827 -2.530 1.00 0.00 10 ASP A CA 3
ATOM 898 C C . ASP A 1 10 ? 6.461 3.624 -3.532 1.00 0.00 10 ASP A C 3
ATOM 899 O O . ASP A 1 10 ? 5.522 4.322 -3.148 1.00 0.00 10 ASP A O 3
ATOM 907 N N . ALA A 1 11 ? 6.784 3.484 -4.822 1.00 0.00 11 ALA A N 3
ATOM 908 C CA . ALA A 1 11 ? 6.089 4.117 -5.929 1.00 0.00 11 ALA A CA 3
ATOM 909 C C . ALA A 1 11 ? 4.573 3.935 -5.830 1.00 0.00 11 ALA A C 3
ATOM 910 O O . ALA A 1 11 ? 3.855 4.927 -5.929 1.00 0.00 11 ALA A O 3
ATOM 917 N N . ASP A 1 12 ? 4.081 2.704 -5.617 1.00 0.00 12 ASP A N 3
ATOM 918 C CA . ASP A 1 12 ? 2.653 2.432 -5.436 1.00 0.00 12 ASP A CA 3
ATOM 919 C C . ASP A 1 12 ? 2.052 3.427 -4.447 1.00 0.00 12 ASP A C 3
ATOM 920 O O . ASP A 1 12 ? 1.093 4.143 -4.747 1.00 0.00 12 ASP A O 3
ATOM 928 N N . CYS A 1 13 ? 2.593 3.420 -3.228 1.00 0.00 13 CYS A N 3
ATOM 929 C CA . CYS A 1 13 ? 2.024 4.209 -2.152 1.00 0.00 13 CYS A CA 3
ATOM 930 C C . CYS A 1 13 ? 2.210 5.695 -2.426 1.00 0.00 13 CYS A C 3
ATOM 931 O O . CYS A 1 13 ? 1.270 6.465 -2.251 1.00 0.00 13 CYS A O 3
ATOM 937 N N . SER A 1 14 ? 3.349 6.088 -3.007 1.00 0.00 14 SER A N 3
ATOM 938 C CA . SER A 1 14 ? 3.639 7.448 -3.473 1.00 0.00 14 SER A CA 3
ATOM 939 C C . SER A 1 14 ? 2.837 7.833 -4.736 1.00 0.00 14 SER A C 3
ATOM 940 O O . SER A 1 14 ? 3.319 8.572 -5.591 1.00 0.00 14 SER A O 3
ATOM 947 N N . ARG A 1 15 ? 1.595 7.353 -4.836 1.00 0.00 15 ARG A N 3
ATOM 948 C CA . ARG A 1 15 ? 0.571 7.695 -5.807 1.00 0.00 15 ARG A CA 3
ATOM 949 C C . ARG A 1 15 ? -0.770 7.459 -5.106 1.00 0.00 15 ARG A C 3
ATOM 950 O O . ARG A 1 15 ? -1.637 8.330 -5.104 1.00 0.00 15 ARG A O 3
ATOM 968 N N . LYS A 1 16 ? -0.935 6.273 -4.511 1.00 0.00 16 LYS A N 3
ATOM 969 C CA . LYS A 1 16 ? -2.194 5.847 -3.916 1.00 0.00 16 LYS A CA 3
ATOM 970 C C . LYS A 1 16 ? -2.504 6.566 -2.594 1.00 0.00 16 LYS A C 3
ATOM 971 O O . LYS A 1 16 ? -3.672 6.822 -2.315 1.00 0.00 16 LYS A O 3
ATOM 986 N N . CYS A 1 17 ? -1.496 6.859 -1.762 1.00 0.00 17 CYS A N 3
ATOM 987 C CA . CYS A 1 17 ? -1.701 7.452 -0.441 1.00 0.00 17 CYS A CA 3
ATOM 988 C C . CYS A 1 17 ? -0.509 8.340 -0.062 1.00 0.00 17 CYS A C 3
ATOM 989 O O . CYS A 1 17 ? 0.593 7.825 0.107 1.00 0.00 17 CYS A O 3
ATOM 995 N N . PRO A 1 18 ? -0.684 9.671 0.028 1.00 0.00 18 PRO A N 3
ATOM 996 C CA . PRO A 1 18 ? 0.428 10.607 0.116 1.00 0.00 18 PRO A CA 3
ATOM 997 C C . PRO A 1 18 ? 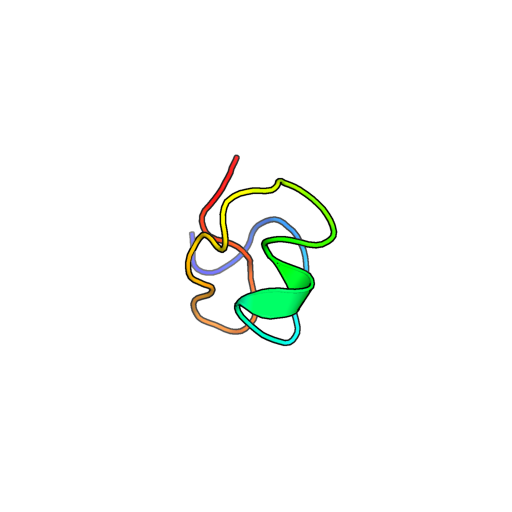1.144 10.543 1.469 1.00 0.00 18 PRO A C 3
ATOM 998 O O . PRO A 1 18 ? 0.693 9.886 2.406 1.00 0.00 18 PRO A O 3
ATOM 1006 N N . GLY A 1 19 ? 2.282 11.237 1.556 1.00 0.00 19 GLY A N 3
ATOM 1007 C CA . GLY A 1 19 ? 3.162 11.206 2.719 1.00 0.00 19 GLY A CA 3
ATOM 1008 C C . GLY A 1 19 ? 4.053 9.961 2.732 1.00 0.00 19 GLY A C 3
ATOM 1009 O O . GLY A 1 19 ? 4.662 9.654 3.752 1.00 0.00 19 GLY A O 3
ATOM 1013 N N . ASN A 1 20 ? 4.126 9.252 1.598 1.00 0.00 20 ASN A N 3
ATOM 1014 C CA . ASN A 1 20 ? 4.918 8.048 1.364 1.00 0.00 20 ASN A CA 3
ATOM 1015 C C . ASN A 1 20 ? 5.031 7.115 2.579 1.00 0.00 20 ASN A C 3
ATOM 1016 O O . ASN A 1 20 ? 6.141 6.762 2.978 1.00 0.00 20 ASN A O 3
ATOM 1026 N N . PRO A 1 21 ? 3.907 6.643 3.141 1.00 0.00 21 PRO A N 3
ATOM 1027 C CA . PRO A 1 21 ? 3.946 5.509 4.043 1.00 0.00 21 PRO A CA 3
ATOM 1028 C C . PRO A 1 21 ? 4.385 4.269 3.246 1.00 0.00 21 PRO A C 3
ATOM 1029 O O . PRO A 1 21 ? 4.120 4.189 2.046 1.00 0.00 21 PRO A O 3
ATOM 1037 N N . PRO A 1 22 ? 5.079 3.311 3.876 1.00 0.00 22 PRO A N 3
ATOM 1038 C CA . PRO A 1 22 ? 5.633 2.162 3.179 1.00 0.00 22 PRO A CA 3
ATOM 1039 C C . PRO A 1 22 ? 4.547 1.140 2.828 1.00 0.00 22 PRO A C 3
ATOM 1040 O O . PRO A 1 22 ? 3.413 1.206 3.310 1.00 0.00 22 PRO A O 3
ATOM 1048 N N . CYS A 1 23 ? 4.917 0.140 2.026 1.00 0.00 23 CYS A N 3
ATOM 1049 C CA . CYS A 1 23 ? 4.089 -1.041 1.863 1.00 0.00 23 CYS A CA 3
ATOM 1050 C C . CYS A 1 23 ? 4.238 -1.902 3.112 1.00 0.00 23 CYS A C 3
ATOM 1051 O O . CYS A 1 23 ? 5.327 -2.400 3.399 1.00 0.00 23 CYS A O 3
ATOM 1057 N N . ARG A 1 24 ? 3.137 -2.173 3.807 1.00 0.00 24 ARG A N 3
ATOM 1058 C CA . ARG A 1 24 ? 3.007 -3.386 4.591 1.00 0.00 24 ARG A CA 3
ATOM 1059 C C . ARG A 1 24 ? 2.992 -4.557 3.599 1.00 0.00 24 ARG A C 3
ATOM 1060 O O . ARG A 1 24 ? 1.929 -5.081 3.267 1.00 0.00 24 ARG A O 3
ATOM 1078 N N . ASN A 1 25 ? 4.189 -4.901 3.104 1.00 0.00 25 ASN A N 3
ATOM 1079 C CA . ASN A 1 25 ? 4.531 -5.987 2.182 1.00 0.00 25 ASN A CA 3
ATOM 1080 C C . ASN A 1 25 ? 3.321 -6.571 1.452 1.00 0.00 25 ASN A C 3
ATOM 1081 O O . ASN A 1 25 ? 2.826 -7.631 1.830 1.00 0.00 25 ASN A O 3
ATOM 1091 N N . GLY A 1 26 ? 2.850 -5.882 0.408 1.00 0.00 26 GLY A N 3
ATOM 1092 C CA . GLY A 1 26 ? 1.683 -6.293 -0.353 1.00 0.00 26 GLY A CA 3
ATOM 1093 C C . GLY A 1 26 ? 0.590 -5.232 -0.301 1.00 0.00 26 GLY A C 3
ATOM 1094 O O . GLY A 1 26 ? -0.165 -5.105 -1.265 1.00 0.00 26 GLY A O 3
ATOM 1098 N N . PHE A 1 27 ? 0.493 -4.479 0.805 1.00 0.00 27 PHE A N 3
ATOM 1099 C CA . PHE A 1 27 ? -0.576 -3.509 1.025 1.00 0.00 27 PHE A CA 3
ATOM 1100 C C . PHE A 1 27 ? -0.025 -2.199 1.585 1.00 0.00 27 PHE A C 3
ATOM 1101 O O . PHE A 1 27 ? 0.893 -2.216 2.395 1.00 0.00 27 PHE A O 3
ATOM 1117 N N . CYS A 1 28 ? -0.560 -1.060 1.146 1.00 0.00 28 CYS A N 3
ATOM 1118 C CA . CYS A 1 28 ? -0.126 0.266 1.585 1.00 0.00 28 CYS A CA 3
ATOM 1119 C C . CYS A 1 28 ? -0.362 0.396 3.088 1.00 0.00 28 CYS A C 3
ATOM 1120 O O . CYS A 1 28 ? -1.498 0.233 3.534 1.00 0.00 28 CYS A O 3
ATOM 1126 N N . ALA A 1 29 ? 0.652 0.770 3.877 1.00 0.00 29 ALA A N 3
ATOM 1127 C CA . ALA A 1 29 ? 0.442 1.131 5.276 1.00 0.00 29 ALA A CA 3
ATOM 1128 C C . ALA A 1 29 ? -0.145 2.547 5.361 1.00 0.00 29 ALA A C 3
ATOM 1129 O O . ALA A 1 29 ? 0.392 3.405 6.057 1.00 0.00 29 ALA A O 3
ATOM 1136 N N . CYS A 1 30 ? -1.226 2.809 4.620 1.00 0.00 30 CYS A N 3
ATOM 1137 C CA . CYS A 1 30 ? -1.706 4.164 4.381 1.00 0.00 30 CYS A CA 3
ATOM 1138 C C . CYS A 1 30 ? -2.143 4.844 5.675 1.00 0.00 30 CYS A C 3
ATOM 1139 O O . CYS A 1 30 ? -2.922 4.287 6.446 1.00 0.00 30 CYS A O 3
ATOM 1145 N N . THR A 1 31 ? -1.669 6.068 5.897 1.00 0.00 31 THR A N 3
ATOM 1146 C CA . THR A 1 31 ? -2.082 6.921 6.992 1.00 0.00 31 THR A CA 3
ATOM 1147 C C . THR A 1 31 ? -3.581 7.195 6.895 1.00 0.00 31 THR A C 3
ATOM 1148 O O . THR A 1 31 ? -4.155 7.837 7.771 1.00 0.00 31 THR A O 3
ATOM 1159 N N . THR A 1 1 ? -13.684 -10.903 1.210 1.00 0.00 1 THR A N 4
ATOM 1160 C CA . THR A 1 1 ? -13.996 -9.632 0.585 1.00 0.00 1 THR A CA 4
ATOM 1161 C C . THR A 1 1 ? -12.710 -8.901 0.167 1.00 0.00 1 THR A C 4
ATOM 1162 O O . THR A 1 1 ? -11.664 -9.073 0.796 1.00 0.00 1 THR A O 4
ATOM 1173 N N . PRO A 1 2 ? -12.758 -8.081 -0.895 1.00 0.00 2 PRO A N 4
ATOM 1174 C CA . PRO A 1 2 ? -11.609 -7.304 -1.325 1.00 0.00 2 PRO A CA 4
ATOM 1175 C C . PRO A 1 2 ? -11.252 -6.285 -0.241 1.00 0.00 2 PRO A C 4
ATOM 1176 O O . PRO A 1 2 ? -12.130 -5.588 0.264 1.00 0.00 2 PRO A O 4
ATOM 1184 N N . PHE A 1 3 ? -9.969 -6.212 0.119 1.00 0.00 3 PHE A N 4
ATOM 1185 C CA . PHE A 1 3 ? -9.445 -5.345 1.161 1.00 0.00 3 PHE A CA 4
ATOM 1186 C C . PHE A 1 3 ? -7.991 -5.038 0.821 1.00 0.00 3 PHE A C 4
ATOM 1187 O O . PHE A 1 3 ? -7.364 -5.798 0.085 1.00 0.00 3 PHE A O 4
ATOM 1203 N N . ALA A 1 4 ? -7.471 -3.955 1.412 1.00 0.00 4 ALA A N 4
ATOM 1204 C CA . ALA A 1 4 ? -6.058 -3.609 1.465 1.00 0.00 4 ALA A CA 4
ATOM 1205 C C . ALA A 1 4 ? -5.498 -3.143 0.111 1.00 0.00 4 ALA A C 4
ATOM 1206 O O . ALA A 1 4 ? -5.351 -3.914 -0.834 1.00 0.00 4 ALA A O 4
ATOM 1213 N N . ILE A 1 5 ? -5.163 -1.852 0.030 1.00 0.00 5 ILE A N 4
ATOM 1214 C CA . ILE A 1 5 ? -4.586 -1.220 -1.150 1.00 0.00 5 ILE A CA 4
ATOM 1215 C C . ILE A 1 5 ? -3.236 -1.879 -1.459 1.00 0.00 5 ILE A C 4
ATOM 1216 O O . ILE A 1 5 ? -2.290 -1.706 -0.700 1.00 0.00 5 ILE A O 4
ATOM 1231 N N . LYS A 1 6 ? -3.139 -2.629 -2.562 1.00 0.00 6 LYS A N 4
ATOM 1232 C CA . LYS A 1 6 ? -1.920 -3.338 -2.950 1.00 0.00 6 LYS A CA 4
ATOM 1233 C C . LYS A 1 6 ? -0.775 -2.362 -3.251 1.00 0.00 6 LYS A C 4
ATOM 1234 O O . LYS A 1 6 ? -1.003 -1.299 -3.836 1.00 0.00 6 LYS A O 4
ATOM 1249 N N . CYS A 1 7 ? 0.448 -2.725 -2.850 1.00 0.00 7 CYS A N 4
ATOM 1250 C CA . CYS A 1 7 ? 1.610 -1.841 -2.817 1.00 0.00 7 CYS A CA 4
ATOM 1251 C C . CYS A 1 7 ? 2.883 -2.668 -2.957 1.00 0.00 7 CYS A C 4
ATOM 1252 O O . CYS A 1 7 ? 3.130 -3.527 -2.114 1.00 0.00 7 CYS A O 4
ATOM 1258 N N . ALA A 1 8 ? 3.681 -2.425 -3.998 1.00 0.00 8 ALA A N 4
ATOM 1259 C CA . ALA A 1 8 ? 4.998 -3.026 -4.156 1.00 0.00 8 ALA A CA 4
ATOM 1260 C C . ALA A 1 8 ? 6.079 -2.021 -3.752 1.00 0.00 8 ALA A C 4
ATOM 1261 O O . ALA A 1 8 ? 7.094 -2.404 -3.174 1.00 0.00 8 ALA A O 4
ATOM 1268 N N . THR A 1 9 ? 5.867 -0.743 -4.078 1.00 0.00 9 THR A N 4
ATOM 1269 C CA . THR A 1 9 ? 6.861 0.315 -3.989 1.00 0.00 9 THR A CA 4
ATOM 1270 C C . THR A 1 9 ? 6.408 1.459 -3.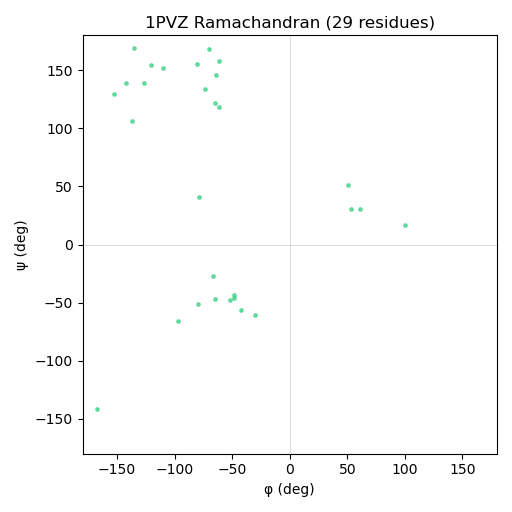077 1.00 0.00 9 THR A C 4
ATOM 1271 O O . THR A 1 9 ? 5.217 1.681 -2.868 1.00 0.00 9 THR A O 4
ATOM 1282 N N . ASP A 1 10 ? 7.374 2.247 -2.608 1.00 0.00 10 ASP A N 4
ATOM 1283 C CA . ASP A 1 10 ? 7.178 3.643 -2.225 1.00 0.00 10 ASP A CA 4
ATOM 1284 C C . ASP A 1 10 ? 6.209 4.325 -3.202 1.00 0.00 10 ASP A C 4
ATOM 1285 O O . ASP A 1 10 ? 5.139 4.777 -2.804 1.00 0.00 10 ASP A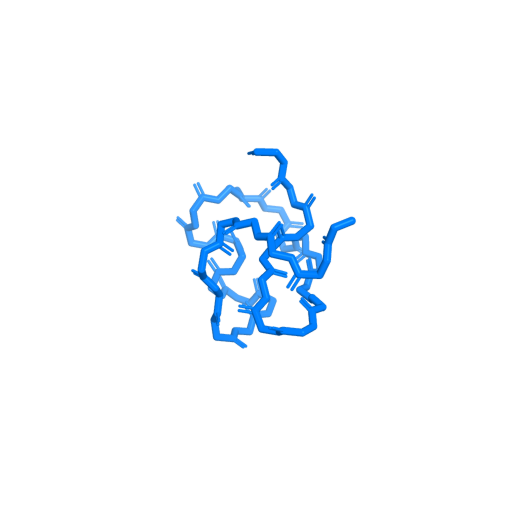 O 4
ATOM 1293 N N . ALA A 1 11 ? 6.562 4.369 -4.490 1.00 0.00 11 ALA A N 4
ATOM 1294 C CA . ALA A 1 11 ? 5.751 4.925 -5.562 1.00 0.00 11 ALA A CA 4
ATOM 1295 C C . ALA A 1 11 ? 4.280 4.500 -5.501 1.00 0.00 11 ALA A C 4
ATOM 1296 O O . ALA A 1 11 ? 3.419 5.357 -5.670 1.00 0.00 11 ALA A O 4
ATOM 1303 N N . ASP A 1 12 ? 3.969 3.215 -5.280 1.00 0.00 12 ASP A N 4
ATOM 1304 C CA . ASP A 1 12 ? 2.582 2.769 -5.130 1.00 0.00 12 ASP A CA 4
ATOM 1305 C C . ASP A 1 12 ? 1.872 3.617 -4.082 1.00 0.00 12 ASP A C 4
ATOM 1306 O O . ASP A 1 12 ? 0.844 4.238 -4.373 1.00 0.00 12 ASP A O 4
ATOM 1314 N N . CYS A 1 13 ? 2.406 3.609 -2.857 1.00 0.00 13 CYS A N 4
ATOM 1315 C CA . CYS A 1 13 ? 1.846 4.417 -1.783 1.00 0.00 13 CYS A CA 4
ATOM 1316 C C . CYS A 1 13 ? 1.768 5.859 -2.260 1.00 0.00 13 CYS A C 4
ATOM 1317 O O . CYS A 1 13 ? 0.675 6.407 -2.307 1.00 0.00 13 CYS A O 4
ATOM 1323 N N . SER A 1 14 ? 2.889 6.444 -2.695 1.00 0.00 14 SER A N 4
ATOM 1324 C CA . SER A 1 14 ? 3.017 7.839 -3.126 1.00 0.00 14 SER A CA 4
ATOM 1325 C C . SER A 1 14 ? 2.376 8.119 -4.500 1.00 0.00 14 SER A C 4
ATOM 1326 O O . SER A 1 14 ? 2.897 8.892 -5.304 1.00 0.00 14 SER A O 4
ATOM 1333 N N . ARG A 1 15 ? 1.223 7.507 -4.756 1.00 0.00 15 ARG A N 4
ATOM 1334 C CA . ARG A 1 15 ? 0.323 7.695 -5.880 1.00 0.00 15 ARG A CA 4
ATOM 1335 C C . ARG A 1 15 ? -1.081 7.430 -5.336 1.00 0.00 15 ARG A C 4
ATOM 1336 O O . ARG A 1 15 ? -1.994 8.227 -5.528 1.00 0.00 15 ARG A O 4
ATOM 1354 N N . LYS A 1 16 ? -1.239 6.295 -4.648 1.00 0.00 16 LYS A N 4
ATOM 1355 C CA . LYS A 1 16 ? -2.504 5.861 -4.079 1.00 0.00 16 LYS A CA 4
ATOM 1356 C C . LYS A 1 16 ? -2.894 6.683 -2.838 1.00 0.00 16 LYS A C 4
ATOM 1357 O O . LYS A 1 16 ? -4.078 6.764 -2.517 1.00 0.00 16 LYS A O 4
ATOM 1372 N N . CYS A 1 17 ? -1.929 7.288 -2.135 1.00 0.00 17 CYS A N 4
ATOM 1373 C CA . CYS A 1 17 ? -2.157 8.095 -0.937 1.00 0.00 17 CYS A CA 4
ATOM 1374 C C . CYS A 1 17 ? -0.950 9.015 -0.675 1.00 0.00 17 CYS A C 4
ATOM 1375 O O . CYS A 1 17 ? 0.188 8.596 -0.852 1.00 0.00 17 CYS A O 4
ATOM 1381 N N . PRO A 1 18 ? -1.156 10.285 -0.289 1.00 0.00 18 PRO A N 4
ATOM 1382 C CA . PRO A 1 18 ? -0.065 11.233 -0.107 1.00 0.00 18 PRO A CA 4
ATOM 1383 C C . PRO A 1 18 ? 0.815 10.868 1.096 1.00 0.00 18 PRO A C 4
ATOM 1384 O O . PRO A 1 18 ? 0.471 10.006 1.902 1.00 0.00 18 PRO A O 4
ATOM 1392 N N . GLY A 1 19 ? 1.962 11.542 1.224 1.00 0.00 19 GLY A N 4
ATOM 1393 C CA . GLY A 1 19 ? 2.846 11.415 2.379 1.00 0.00 19 GLY A CA 4
ATOM 1394 C C . GLY A 1 19 ? 3.892 10.306 2.230 1.00 0.00 19 GLY A C 4
ATOM 1395 O O . GLY A 1 19 ? 4.837 10.255 3.012 1.00 0.00 19 GLY A O 4
ATOM 1399 N N . ASN A 1 20 ? 3.739 9.427 1.235 1.00 0.00 20 ASN A N 4
ATOM 1400 C CA . ASN A 1 20 ? 4.638 8.304 0.974 1.00 0.00 20 ASN A CA 4
ATOM 1401 C C . ASN A 1 20 ? 4.893 7.429 2.214 1.00 0.00 20 ASN A C 4
ATOM 1402 O O . ASN A 1 20 ? 6.045 7.233 2.601 1.00 0.00 20 ASN A O 4
ATOM 1412 N N . PRO A 1 21 ? 3.849 6.866 2.840 1.00 0.00 21 PRO A N 4
ATOM 1413 C CA . PRO A 1 21 ? 4.030 5.792 3.805 1.00 0.00 21 PRO A CA 4
ATOM 1414 C C . PRO A 1 21 ? 4.607 4.553 3.095 1.00 0.00 21 PRO A C 4
ATOM 1415 O O . PRO A 1 21 ? 4.621 4.499 1.868 1.00 0.00 21 PRO A O 4
ATOM 1423 N N . PRO A 1 22 ? 5.117 3.561 3.840 1.00 0.00 22 PRO A N 4
ATOM 1424 C CA . PRO A 1 22 ? 5.726 2.374 3.255 1.00 0.00 22 PRO A CA 4
ATOM 1425 C C . PRO A 1 22 ? 4.670 1.343 2.843 1.00 0.00 22 PRO A C 4
ATOM 1426 O O . PRO A 1 22 ? 3.522 1.383 3.293 1.00 0.00 22 PRO A O 4
ATOM 1434 N N . CYS A 1 23 ? 5.078 0.361 2.031 1.00 0.00 23 CYS A N 4
ATOM 1435 C CA . CYS A 1 23 ? 4.316 -0.871 1.879 1.00 0.00 23 CYS A CA 4
ATOM 1436 C C . CYS A 1 23 ? 4.580 -1.749 3.102 1.00 0.00 23 CYS A C 4
ATOM 1437 O O . CYS A 1 23 ? 5.680 -1.737 3.651 1.00 0.00 23 CYS A O 4
ATOM 1443 N N . ARG A 1 24 ? 3.589 -2.537 3.513 1.00 0.00 24 ARG A N 4
ATOM 1444 C CA . ARG A 1 24 ? 3.681 -3.528 4.568 1.00 0.00 24 ARG A CA 4
ATOM 1445 C C . ARG A 1 24 ? 2.919 -4.756 4.075 1.00 0.00 24 ARG A C 4
ATOM 1446 O O . ARG A 1 24 ? 1.762 -4.636 3.678 1.00 0.00 24 ARG A O 4
ATOM 1464 N N . ASN A 1 25 ? 3.570 -5.923 4.053 1.00 0.00 25 ASN A N 4
ATOM 1465 C CA . ASN A 1 25 ? 2.981 -7.174 3.572 1.00 0.00 25 ASN A CA 4
ATOM 1466 C C . ASN A 1 25 ? 2.376 -7.017 2.166 1.00 0.00 25 ASN A C 4
ATOM 1467 O O . ASN A 1 25 ? 1.392 -7.660 1.825 1.00 0.00 25 ASN A O 4
ATOM 1477 N N . GLY A 1 26 ? 2.981 -6.161 1.337 1.00 0.00 26 GLY A N 4
ATOM 1478 C CA . GLY A 1 26 ? 2.524 -5.914 -0.022 1.00 0.00 26 GLY A CA 4
ATOM 1479 C C . GLY A 1 26 ? 1.287 -5.012 -0.101 1.00 0.00 26 GLY A C 4
ATOM 1480 O O . GLY A 1 26 ? 0.635 -4.969 -1.146 1.00 0.00 26 GLY A O 4
ATOM 1484 N N . PHE A 1 27 ? 0.963 -4.274 0.971 1.00 0.00 27 PHE A N 4
ATOM 1485 C CA . PHE A 1 27 ? -0.178 -3.363 1.019 1.00 0.00 27 PHE A CA 4
ATOM 1486 C C . PHE A 1 27 ? 0.255 -2.005 1.577 1.00 0.00 27 PHE A C 4
ATOM 1487 O O . PHE A 1 27 ? 1.107 -1.951 2.457 1.00 0.00 27 PHE A O 4
ATOM 1503 N N . CYS A 1 28 ? -0.293 -0.905 1.058 1.00 0.00 28 CYS A N 4
ATOM 1504 C CA . CYS A 1 28 ? 0.165 0.431 1.415 1.00 0.00 28 CYS A CA 4
ATOM 1505 C C . CYS A 1 28 ? -0.233 0.768 2.849 1.00 0.00 28 CYS A C 4
ATOM 1506 O O . CYS A 1 28 ? -1.426 0.822 3.155 1.00 0.00 28 CYS A O 4
ATOM 1512 N N . ALA A 1 29 ? 0.734 1.050 3.729 1.00 0.00 29 ALA A N 4
ATOM 1513 C CA . ALA A 1 29 ? 0.464 1.367 5.128 1.00 0.00 29 ALA A CA 4
ATOM 1514 C C . ALA A 1 29 ? -0.031 2.811 5.303 1.00 0.00 29 ALA A C 4
ATOM 1515 O O . ALA A 1 29 ? 0.406 3.511 6.212 1.00 0.00 29 ALA A O 4
ATOM 1522 N N . CYS A 1 30 ? -0.959 3.246 4.449 1.00 0.00 30 CYS A N 4
ATOM 1523 C CA . CYS A 1 30 ? -1.645 4.527 4.560 1.00 0.00 30 CYS A CA 4
ATOM 1524 C C . CYS A 1 30 ? -2.952 4.351 5.326 1.00 0.00 30 CYS A C 4
ATOM 1525 O O . CYS A 1 30 ? -3.270 5.142 6.211 1.00 0.00 30 CYS A O 4
ATOM 1531 N N . THR A 1 31 ? -3.703 3.296 4.989 1.00 0.00 31 THR A N 4
ATOM 1532 C CA . THR A 1 31 ? -5.010 2.988 5.562 1.00 0.00 31 THR A CA 4
ATOM 1533 C C . THR A 1 31 ? -5.854 4.250 5.764 1.00 0.00 31 THR A C 4
ATOM 1534 O O . THR A 1 31 ? -6.452 4.750 4.811 1.00 0.00 31 THR A O 4
ATOM 1545 N N . THR A 1 1 ? -9.522 -9.916 -2.500 1.00 0.00 1 THR A N 5
ATOM 1546 C CA . THR A 1 1 ? -10.522 -9.349 -1.615 1.00 0.00 1 THR A CA 5
ATOM 1547 C C . THR A 1 1 ? -10.786 -7.904 -2.062 1.00 0.00 1 THR A C 5
ATOM 1548 O O . THR A 1 1 ? -9.849 -7.248 -2.521 1.00 0.00 1 THR A O 5
ATOM 1559 N N . PRO A 1 2 ? -12.022 -7.388 -1.970 1.00 0.00 2 PRO A N 5
ATOM 1560 C CA . PRO A 1 2 ? -12.337 -6.016 -2.343 1.00 0.00 2 PRO A CA 5
ATOM 1561 C C . PRO A 1 2 ? -11.868 -5.058 -1.240 1.00 0.00 2 PRO A C 5
ATOM 1562 O O . PRO A 1 2 ? -12.666 -4.334 -0.649 1.00 0.00 2 PRO A O 5
ATOM 1570 N N . PHE A 1 3 ? -10.567 -5.067 -0.938 1.00 0.00 3 PHE A N 5
ATOM 1571 C CA . PHE A 1 3 ? -9.961 -4.333 0.161 1.00 0.00 3 PHE A CA 5
ATOM 1572 C C . PHE A 1 3 ? -8.441 -4.444 0.011 1.00 0.00 3 PHE A C 5
ATOM 1573 O O . PHE A 1 3 ? -7.971 -5.229 -0.807 1.00 0.00 3 PHE A O 5
ATOM 1589 N N . ALA A 1 4 ? -7.687 -3.679 0.808 1.00 0.00 4 ALA A N 5
ATOM 1590 C CA . ALA A 1 4 ? -6.238 -3.772 0.921 1.00 0.00 4 ALA A CA 5
ATOM 1591 C C . ALA A 1 4 ? -5.534 -3.462 -0.410 1.00 0.00 4 ALA A C 5
ATOM 1592 O O . ALA A 1 4 ? -5.181 -4.351 -1.182 1.00 0.00 4 ALA A O 5
ATOM 1599 N N . ILE A 1 5 ? -5.305 -2.171 -0.658 1.00 0.00 5 ILE A N 5
ATOM 1600 C CA . ILE A 1 5 ? -4.609 -1.652 -1.831 1.00 0.00 5 ILE A CA 5
ATOM 1601 C C . ILE A 1 5 ? -3.215 -2.287 -1.930 1.00 0.00 5 ILE A C 5
ATOM 1602 O O . ILE A 1 5 ? -2.374 -2.034 -1.068 1.00 0.00 5 ILE A O 5
ATOM 1617 N N . LYS A 1 6 ? -2.963 -3.108 -2.960 1.00 0.00 6 LYS A N 5
ATOM 1618 C CA . LYS A 1 6 ? -1.641 -3.683 -3.190 1.00 0.00 6 LYS A CA 5
ATOM 1619 C C . LYS A 1 6 ? -0.611 -2.609 -3.565 1.00 0.00 6 LYS A C 5
ATOM 1620 O O . LYS A 1 6 ? -0.968 -1.512 -3.993 1.00 0.00 6 LYS A O 5
ATOM 1635 N N . CYS A 1 7 ? 0.665 -2.926 -3.331 1.00 0.00 7 CYS A N 5
ATOM 1636 C CA . CYS A 1 7 ? 1.779 -1.992 -3.270 1.00 0.00 7 CYS A CA 5
ATOM 1637 C C . CYS A 1 7 ? 3.062 -2.801 -3.409 1.00 0.00 7 CYS A C 5
ATOM 1638 O O . CYS A 1 7 ? 3.313 -3.673 -2.579 1.00 0.00 7 CYS A O 5
ATOM 1644 N N . ALA A 1 8 ? 3.857 -2.556 -4.450 1.00 0.00 8 ALA A N 5
ATOM 1645 C CA . ALA A 1 8 ? 5.164 -3.175 -4.610 1.00 0.00 8 ALA A CA 5
ATOM 1646 C C . ALA A 1 8 ? 6.247 -2.221 -4.108 1.00 0.00 8 ALA A C 5
ATOM 1647 O O . ALA A 1 8 ? 7.254 -2.662 -3.559 1.00 0.00 8 ALA A O 5
ATOM 1654 N N . THR A 1 9 ? 6.043 -0.918 -4.318 1.00 0.00 9 THR A N 5
ATOM 1655 C CA . THR A 1 9 ? 7.043 0.119 -4.149 1.00 0.00 9 THR A CA 5
ATOM 1656 C C . THR A 1 9 ? 6.537 1.255 -3.258 1.00 0.00 9 THR A C 5
ATOM 1657 O O . THR A 1 9 ? 5.334 1.494 -3.133 1.00 0.00 9 THR A O 5
ATOM 1668 N N . ASP A 1 10 ? 7.488 2.014 -2.712 1.00 0.00 10 ASP A N 5
ATOM 1669 C CA . ASP A 1 10 ? 7.320 3.412 -2.337 1.00 0.00 10 ASP A CA 5
ATOM 1670 C C . ASP A 1 10 ? 6.428 4.138 -3.357 1.00 0.00 10 ASP A C 5
ATOM 1671 O O . ASP A 1 10 ? 5.384 4.670 -2.985 1.00 0.00 10 ASP A O 5
ATOM 1679 N N . ALA A 1 11 ? 6.828 4.153 -4.634 1.00 0.00 11 ALA A N 5
ATOM 1680 C CA . ALA A 1 11 ? 6.086 4.748 -5.735 1.00 0.00 11 ALA A CA 5
ATOM 1681 C C . ALA A 1 11 ? 4.588 4.425 -5.688 1.00 0.00 11 ALA A C 5
ATOM 1682 O O . ALA A 1 11 ? 3.785 5.349 -5.785 1.00 0.00 11 ALA A O 5
ATOM 1689 N N . ASP A 1 12 ? 4.202 3.151 -5.539 1.00 0.00 12 ASP A N 5
ATOM 1690 C CA . ASP A 1 12 ? 2.790 2.763 -5.499 1.00 0.00 12 ASP A CA 5
ATOM 1691 C C . ASP A 1 12 ? 2.026 3.565 -4.445 1.00 0.00 12 ASP A C 5
ATOM 1692 O O . ASP A 1 12 ? 1.012 4.196 -4.748 1.00 0.00 12 ASP A O 5
ATOM 1700 N N . CYS A 1 13 ? 2.513 3.544 -3.199 1.00 0.00 13 CYS A N 5
ATOM 1701 C CA . CYS A 1 13 ? 1.923 4.362 -2.144 1.00 0.00 13 CYS A CA 5
ATOM 1702 C C . CYS A 1 13 ? 1.944 5.825 -2.575 1.00 0.00 13 CYS A C 5
ATOM 1703 O O . CYS A 1 13 ? 0.904 6.481 -2.590 1.00 0.00 13 CYS A O 5
ATOM 1709 N N . SER A 1 14 ? 3.116 6.316 -2.980 1.00 0.00 14 SER A N 5
ATOM 1710 C CA . SER A 1 14 ? 3.411 7.699 -3.352 1.00 0.00 14 SER A CA 5
ATOM 1711 C C . SER A 1 14 ? 2.792 8.118 -4.697 1.00 0.00 14 SER A C 5
ATOM 1712 O O . SER A 1 14 ? 3.393 8.897 -5.440 1.00 0.00 14 SER A O 5
ATOM 1719 N N . ARG A 1 15 ? 1.586 7.639 -4.989 1.00 0.00 15 ARG A N 5
ATOM 1720 C CA . ARG A 1 15 ? 0.732 8.039 -6.095 1.00 0.00 15 ARG A CA 5
ATOM 1721 C C . ARG A 1 15 ? -0.663 8.251 -5.519 1.00 0.00 15 ARG A C 5
ATOM 1722 O O . ARG A 1 15 ? -1.259 9.309 -5.697 1.00 0.00 15 ARG A O 5
ATOM 1740 N N . LYS A 1 16 ? -1.183 7.235 -4.821 1.00 0.00 16 LYS A N 5
ATOM 1741 C CA . LYS A 1 16 ? -2.529 7.260 -4.271 1.00 0.00 16 LYS A CA 5
ATOM 1742 C C . LYS A 1 16 ? -2.575 7.929 -2.892 1.00 0.00 16 LYS A C 5
ATOM 1743 O O . LYS A 1 16 ? -3.587 8.543 -2.553 1.00 0.00 16 LYS A O 5
ATOM 1758 N N . CYS A 1 17 ? -1.534 7.754 -2.071 1.00 0.00 17 CYS A N 5
ATOM 1759 C CA . CYS A 1 17 ? -1.528 8.133 -0.662 1.00 0.00 17 CYS A CA 5
ATOM 1760 C C . CYS A 1 17 ? -0.252 8.907 -0.316 1.00 0.00 17 CYS A C 5
ATOM 1761 O O . CYS A 1 17 ? 0.826 8.310 -0.291 1.00 0.00 17 CYS A O 5
ATOM 1767 N N . PRO A 1 18 ? -0.331 10.228 -0.077 1.00 0.00 18 PRO A N 5
ATOM 1768 C CA . PRO A 1 18 ? 0.840 11.049 0.191 1.00 0.00 18 PRO A CA 5
ATOM 1769 C C . PRO A 1 18 ? 1.392 10.775 1.593 1.00 0.00 18 PRO A C 5
ATOM 1770 O O . PRO A 1 18 ? 0.862 9.955 2.341 1.00 0.00 18 PRO A O 5
ATOM 1778 N N . GLY A 1 19 ? 2.487 11.456 1.947 1.00 0.00 19 GLY A N 5
ATOM 1779 C CA . GLY A 1 19 ? 3.221 11.188 3.178 1.00 0.00 19 GLY A CA 5
ATOM 1780 C C . GLY A 1 19 ? 3.953 9.844 3.107 1.00 0.00 19 GLY A C 5
ATOM 1781 O O . GLY A 1 19 ? 4.261 9.254 4.138 1.00 0.00 19 GLY A O 5
ATOM 1785 N N . ASN A 1 20 ? 4.230 9.390 1.879 1.00 0.00 20 ASN A N 5
ATOM 1786 C CA . ASN A 1 20 ? 4.974 8.200 1.481 1.00 0.00 20 ASN A CA 5
ATOM 1787 C C . ASN A 1 20 ? 5.070 7.106 2.547 1.00 0.00 20 ASN A C 5
ATOM 1788 O O . ASN A 1 20 ? 6.171 6.787 3.001 1.00 0.00 20 ASN A O 5
ATOM 1798 N N . PRO A 1 21 ? 3.944 6.480 2.924 1.00 0.00 21 PRO A N 5
ATOM 1799 C CA . PRO A 1 21 ? 3.968 5.288 3.753 1.00 0.00 21 PRO A CA 5
ATOM 1800 C C . PRO A 1 21 ? 4.596 4.123 2.972 1.00 0.00 21 PRO A C 5
ATOM 1801 O O . PRO A 1 21 ? 4.660 4.167 1.745 1.00 0.00 21 PRO A O 5
ATOM 1809 N N . PRO A 1 22 ? 5.075 3.079 3.667 1.00 0.00 22 PRO A N 5
ATOM 1810 C CA . PRO A 1 22 ? 5.676 1.914 3.040 1.00 0.00 22 PRO A CA 5
ATOM 1811 C C . PRO A 1 22 ? 4.608 0.915 2.573 1.00 0.00 22 PRO A C 5
ATOM 1812 O O . PRO A 1 22 ? 3.431 1.021 2.922 1.00 0.00 22 PRO A O 5
ATOM 1820 N N . CYS A 1 23 ? 5.045 -0.108 1.831 1.00 0.00 23 CYS A N 5
ATOM 1821 C CA . CYS A 1 23 ? 4.251 -1.307 1.603 1.00 0.00 23 CYS A CA 5
ATOM 1822 C C . CYS A 1 23 ? 4.461 -2.249 2.796 1.00 0.00 23 CYS A C 5
ATOM 1823 O O . CYS A 1 23 ? 5.571 -2.343 3.314 1.00 0.00 23 CYS A O 5
ATOM 1829 N N . ARG A 1 24 ? 3.417 -2.964 3.222 1.00 0.00 24 ARG A N 5
ATOM 1830 C CA . ARG A 1 24 ? 3.447 -3.949 4.297 1.00 0.00 24 ARG A CA 5
ATOM 1831 C C . ARG A 1 24 ? 2.646 -5.159 3.817 1.00 0.00 24 ARG A C 5
ATOM 1832 O O . ARG A 1 24 ? 1.495 -5.000 3.417 1.00 0.00 24 ARG A O 5
ATOM 1850 N N . ASN A 1 25 ? 3.257 -6.350 3.767 1.00 0.00 25 ASN A N 5
ATOM 1851 C CA . ASN A 1 25 ? 2.703 -7.517 3.069 1.00 0.00 25 ASN A CA 5
ATOM 1852 C C . ASN A 1 25 ? 2.290 -7.132 1.636 1.00 0.00 25 ASN A C 5
ATOM 1853 O O . ASN A 1 25 ? 1.253 -7.532 1.099 1.00 0.00 25 ASN A O 5
ATOM 1863 N N . GLY A 1 26 ? 3.124 -6.294 1.020 1.00 0.00 26 GLY A N 5
ATOM 1864 C CA . GLY A 1 26 ? 2.883 -5.718 -0.286 1.00 0.00 26 GLY A CA 5
ATOM 1865 C C . GLY A 1 26 ? 1.546 -4.975 -0.385 1.00 0.00 26 GLY A C 5
ATOM 1866 O O . GLY A 1 26 ? 0.989 -4.909 -1.472 1.00 0.00 26 GLY A O 5
ATOM 1870 N N . PHE A 1 27 ? 1.010 -4.440 0.720 1.00 0.00 27 PHE A N 5
ATOM 1871 C CA . PHE A 1 27 ? -0.184 -3.598 0.738 1.00 0.00 27 PHE A CA 5
ATOM 1872 C C . PHE A 1 27 ? 0.220 -2.206 1.214 1.00 0.00 27 PHE A C 5
ATOM 1873 O O . PHE A 1 27 ? 1.008 -2.102 2.149 1.00 0.00 27 PHE A O 5
ATOM 1889 N N . CYS A 1 28 ? -0.281 -1.139 0.589 1.00 0.00 28 CYS A N 5
ATOM 1890 C CA . CYS A 1 28 ? 0.145 0.209 0.953 1.00 0.00 28 CYS A CA 5
ATOM 1891 C C . CYS A 1 28 ? -0.317 0.539 2.371 1.00 0.00 28 CYS A C 5
ATOM 1892 O O . CYS A 1 28 ? -1.520 0.534 2.632 1.00 0.00 28 CYS A O 5
ATOM 1898 N N . ALA A 1 29 ? 0.609 0.840 3.288 1.00 0.00 29 ALA A N 5
ATOM 1899 C CA . ALA A 1 29 ? 0.273 1.128 4.680 1.00 0.00 29 ALA A CA 5
ATOM 1900 C C . ALA A 1 29 ? -0.275 2.554 4.835 1.00 0.00 29 ALA A C 5
ATOM 1901 O O . ALA A 1 29 ? 0.205 3.328 5.663 1.00 0.00 29 ALA A O 5
ATOM 1908 N N . CYS A 1 30 ? -1.307 2.902 4.059 1.00 0.00 30 CYS A N 5
ATOM 1909 C CA . CYS A 1 30 ? -1.925 4.223 4.068 1.00 0.00 30 CYS A CA 5
ATOM 1910 C C . CYS A 1 30 ? -2.817 4.377 5.304 1.00 0.00 30 CYS A C 5
ATOM 1911 O O . CYS A 1 30 ? -4.039 4.453 5.209 1.00 0.00 30 CYS A O 5
ATOM 1917 N N . THR A 1 31 ? -2.200 4.384 6.485 1.00 0.00 31 THR A N 5
ATOM 1918 C CA . THR A 1 31 ? -2.907 4.414 7.757 1.00 0.00 31 THR A CA 5
ATOM 1919 C C . THR A 1 31 ? -3.845 5.624 7.828 1.00 0.00 31 THR A C 5
ATOM 1920 O O . THR A 1 31 ? -4.108 6.147 8.914 1.00 0.00 31 THR A O 5
ATOM 1931 N N . THR A 1 1 ? -8.055 -7.470 7.053 1.00 0.00 1 THR A N 6
ATOM 1932 C CA . THR A 1 1 ? -9.179 -6.616 6.705 1.00 0.00 1 THR A CA 6
ATOM 1933 C C . THR A 1 1 ? -9.502 -6.846 5.223 1.00 0.00 1 THR A C 6
ATOM 1934 O O . THR A 1 1 ? -8.568 -6.900 4.422 1.00 0.00 1 THR A O 6
ATOM 1945 N N . PRO A 1 2 ? -10.778 -6.986 4.826 1.00 0.00 2 PRO A N 6
ATOM 1946 C CA . PRO A 1 2 ? -11.156 -7.226 3.437 1.00 0.00 2 PRO A CA 6
ATOM 1947 C C . PRO A 1 2 ? -11.084 -5.926 2.622 1.00 0.00 2 PRO A C 6
ATOM 1948 O O . PRO A 1 2 ? -12.066 -5.498 2.022 1.00 0.00 2 PRO A O 6
ATOM 1956 N N . PHE A 1 3 ? -9.908 -5.293 2.605 1.00 0.00 3 PHE A N 6
ATOM 1957 C CA . PHE A 1 3 ? -9.616 -4.075 1.866 1.00 0.00 3 PHE A CA 6
ATOM 1958 C C . PHE A 1 3 ? -8.108 -3.862 1.960 1.00 0.00 3 PHE A C 6
ATOM 1959 O O . PHE A 1 3 ? -7.602 -3.557 3.039 1.00 0.00 3 PHE A O 6
ATOM 1975 N N . ALA A 1 4 ? -7.385 -4.088 0.860 1.00 0.00 4 ALA A N 6
ATOM 1976 C CA . ALA A 1 4 ? -5.934 -4.142 0.866 1.00 0.00 4 ALA A CA 6
ATOM 1977 C C . ALA A 1 4 ? -5.400 -3.660 -0.483 1.00 0.00 4 ALA A C 6
ATOM 1978 O O . ALA A 1 4 ? -5.295 -4.429 -1.436 1.00 0.00 4 ALA A O 6
ATOM 1985 N N . ILE A 1 5 ? -5.087 -2.366 -0.572 1.00 0.00 5 ILE A N 6
ATOM 1986 C CA . ILE A 1 5 ? -4.572 -1.744 -1.786 1.00 0.00 5 ILE A CA 6
ATOM 1987 C C . ILE A 1 5 ? -3.147 -2.248 -2.026 1.00 0.00 5 ILE A C 6
ATOM 1988 O O . ILE A 1 5 ? -2.277 -2.003 -1.194 1.00 0.00 5 ILE A O 6
ATOM 2003 N N . LYS A 1 6 ? -2.907 -2.955 -3.136 1.00 0.00 6 LYS A N 6
ATOM 2004 C CA . LYS A 1 6 ? -1.598 -3.521 -3.459 1.00 0.00 6 LYS A CA 6
ATOM 2005 C C . LYS A 1 6 ? -0.517 -2.438 -3.563 1.00 0.00 6 LYS A C 6
ATOM 2006 O O . LYS A 1 6 ? -0.799 -1.308 -3.957 1.00 0.00 6 LYS A O 6
ATOM 2021 N N . CYS A 1 7 ? 0.719 -2.798 -3.202 1.00 0.00 7 CYS A N 6
ATOM 2022 C CA . CYS A 1 7 ? 1.856 -1.890 -3.104 1.00 0.00 7 CYS A CA 6
ATOM 2023 C C . CYS A 1 7 ? 3.128 -2.718 -3.193 1.00 0.00 7 CYS A C 6
ATOM 2024 O O . CYS A 1 7 ? 3.351 -3.567 -2.332 1.00 0.00 7 CYS A O 6
ATOM 2030 N N . ALA A 1 8 ? 3.943 -2.514 -4.229 1.00 0.00 8 ALA A N 6
ATOM 2031 C CA . ALA A 1 8 ? 5.235 -3.171 -4.361 1.00 0.00 8 ALA A CA 6
ATOM 2032 C C . ALA A 1 8 ? 6.330 -2.248 -3.830 1.00 0.00 8 ALA A C 6
ATOM 2033 O O . ALA A 1 8 ? 7.303 -2.711 -3.241 1.00 0.00 8 ALA A O 6
ATOM 2040 N N . THR A 1 9 ? 6.172 -0.945 -4.070 1.00 0.00 9 THR A N 6
ATOM 2041 C CA . THR A 1 9 ? 7.181 0.075 -3.852 1.00 0.00 9 THR A CA 6
ATOM 2042 C C . THR A 1 9 ? 6.617 1.228 -3.024 1.00 0.00 9 THR A C 6
ATOM 2043 O O . THR A 1 9 ? 5.421 1.516 -3.072 1.00 0.00 9 THR A O 6
ATOM 2054 N N . ASP A 1 10 ? 7.505 1.938 -2.326 1.00 0.00 10 ASP A N 6
ATOM 2055 C CA . ASP A 1 10 ? 7.304 3.313 -1.879 1.00 0.00 10 ASP A CA 6
ATOM 2056 C C . ASP A 1 10 ? 6.492 4.105 -2.912 1.00 0.00 10 ASP A C 6
ATOM 2057 O O . ASP A 1 10 ? 5.425 4.623 -2.589 1.00 0.00 10 ASP A O 6
ATOM 2065 N N . ALA A 1 11 ? 6.973 4.169 -4.158 1.00 0.00 11 ALA A N 6
ATOM 2066 C CA . ALA A 1 11 ? 6.293 4.773 -5.296 1.00 0.00 11 ALA A CA 6
ATOM 2067 C C . ALA A 1 11 ? 4.798 4.437 -5.367 1.00 0.00 11 ALA A C 6
ATOM 2068 O O . ALA A 1 11 ? 4.003 5.324 -5.663 1.00 0.00 11 ALA A O 6
ATOM 2075 N N . ASP A 1 12 ? 4.384 3.190 -5.109 1.00 0.00 12 ASP A N 6
ATOM 2076 C CA . ASP A 1 12 ? 2.970 2.827 -5.181 1.00 0.00 12 ASP A CA 6
ATOM 2077 C C . ASP A 1 12 ? 2.155 3.594 -4.144 1.00 0.00 12 ASP A C 6
ATOM 2078 O O . ASP A 1 12 ? 1.111 4.169 -4.468 1.00 0.00 12 ASP A O 6
ATOM 2086 N N . CYS A 1 13 ? 2.626 3.612 -2.893 1.00 0.00 13 CYS A N 6
ATOM 2087 C CA . CYS A 1 13 ? 1.998 4.448 -1.881 1.00 0.00 13 CYS A CA 6
ATOM 2088 C C . CYS A 1 13 ? 2.049 5.897 -2.345 1.00 0.00 13 CYS A C 6
ATOM 2089 O O . CYS A 1 13 ? 1.007 6.538 -2.431 1.00 0.00 13 CYS A O 6
ATOM 2095 N N . SER A 1 14 ? 3.247 6.387 -2.678 1.00 0.00 14 SER A N 6
ATOM 2096 C CA . SER A 1 14 ? 3.551 7.745 -3.133 1.00 0.00 14 SER A CA 6
ATOM 2097 C C . SER A 1 14 ? 3.044 7.993 -4.561 1.00 0.00 14 SER A C 6
ATOM 2098 O O . SER A 1 14 ? 3.791 8.442 -5.430 1.00 0.00 14 SER A O 6
ATOM 2105 N N . ARG A 1 15 ? 1.759 7.725 -4.772 1.00 0.00 15 ARG A N 6
ATOM 2106 C CA . ARG A 1 15 ? 1.047 7.722 -6.036 1.00 0.00 15 ARG A CA 6
ATOM 2107 C C . ARG A 1 15 ? -0.427 7.528 -5.686 1.00 0.00 15 ARG A C 6
ATOM 2108 O O . ARG A 1 15 ? -1.275 8.290 -6.140 1.00 0.00 15 ARG A O 6
ATOM 2126 N N . LYS A 1 16 ? -0.732 6.540 -4.835 1.00 0.00 16 LYS A N 6
ATOM 2127 C CA . LYS A 1 16 ? -2.075 6.385 -4.290 1.00 0.00 16 LYS A CA 6
ATOM 2128 C C . LYS A 1 16 ? -2.395 7.472 -3.252 1.00 0.00 16 LYS A C 6
ATOM 2129 O O . LYS A 1 16 ? -3.556 7.847 -3.107 1.00 0.00 16 LYS A O 6
ATOM 2144 N N . CYS A 1 17 ? -1.404 7.919 -2.469 1.00 0.00 17 CYS A N 6
ATOM 2145 C CA . CYS A 1 17 ? -1.606 8.739 -1.277 1.00 0.00 17 CYS A CA 6
ATOM 2146 C C . CYS A 1 17 ? -0.324 9.501 -0.908 1.00 0.00 17 CYS A C 6
ATOM 2147 O O . CYS A 1 17 ? 0.769 8.974 -1.094 1.00 0.00 17 CYS A O 6
ATOM 2153 N N . PRO A 1 18 ? -0.430 10.753 -0.430 1.00 0.00 18 PRO A N 6
ATOM 2154 C CA . PRO A 1 18 ? 0.725 11.581 -0.103 1.00 0.00 18 PRO A CA 6
ATOM 2155 C C . PRO A 1 18 ? 1.377 11.136 1.212 1.00 0.00 18 PRO A C 6
ATOM 2156 O O . PRO A 1 18 ? 0.901 10.223 1.884 1.00 0.00 18 PRO A O 6
ATOM 2164 N N . GLY A 1 19 ? 2.476 11.796 1.587 1.00 0.00 19 GLY A N 6
ATOM 2165 C CA . GLY A 1 19 ? 3.160 11.556 2.854 1.00 0.00 19 GLY A CA 6
ATOM 2166 C C . GLY A 1 19 ? 4.077 10.330 2.825 1.00 0.00 19 GLY A C 6
ATOM 2167 O O . GLY A 1 19 ? 4.723 10.025 3.822 1.00 0.00 19 GLY A O 6
ATOM 2171 N N . ASN A 1 20 ? 4.151 9.640 1.681 1.00 0.00 20 ASN A N 6
ATOM 2172 C CA . ASN A 1 20 ? 5.072 8.544 1.404 1.00 0.00 20 ASN A CA 6
ATOM 2173 C C . ASN A 1 20 ? 5.163 7.500 2.530 1.00 0.00 20 ASN A C 6
ATOM 2174 O O . ASN A 1 20 ? 6.264 7.168 2.966 1.00 0.00 20 ASN A O 6
ATOM 2184 N N . PRO A 1 21 ? 4.031 6.932 2.981 1.00 0.00 21 PRO A N 6
ATOM 2185 C CA . PRO A 1 21 ? 4.054 5.778 3.864 1.00 0.00 21 PRO A CA 6
ATOM 2186 C C . PRO A 1 21 ? 4.555 4.542 3.096 1.00 0.00 21 PRO A C 6
ATOM 2187 O O . PRO A 1 21 ? 4.586 4.557 1.867 1.00 0.00 21 PRO A O 6
ATOM 2195 N N . PRO A 1 22 ? 4.970 3.477 3.800 1.00 0.00 22 PRO A N 6
ATOM 2196 C CA . PRO A 1 22 ? 5.554 2.297 3.179 1.00 0.00 22 PRO A CA 6
ATOM 2197 C C . PRO A 1 22 ? 4.491 1.288 2.725 1.00 0.00 22 PRO A C 6
ATOM 2198 O O . PRO A 1 22 ? 3.320 1.355 3.111 1.00 0.00 22 PRO A O 6
ATOM 2206 N N . CYS A 1 23 ? 4.931 0.293 1.949 1.00 0.00 23 CYS A N 6
ATOM 2207 C CA . CYS A 1 23 ? 4.179 -0.940 1.765 1.00 0.00 23 CYS A CA 6
ATOM 2208 C C . CYS A 1 23 ? 4.375 -1.808 3.010 1.00 0.00 23 CYS A C 6
ATOM 2209 O O . CYS A 1 23 ? 5.429 -1.755 3.643 1.00 0.00 23 CYS A O 6
ATOM 2215 N N . ARG A 1 24 ? 3.395 -2.649 3.338 1.00 0.00 24 ARG A N 6
ATOM 2216 C CA . ARG A 1 24 ? 3.510 -3.701 4.332 1.00 0.00 24 ARG A CA 6
ATOM 2217 C C . ARG A 1 24 ? 2.774 -4.918 3.779 1.00 0.00 24 ARG A C 6
ATOM 2218 O O . ARG A 1 24 ? 1.654 -4.790 3.290 1.00 0.00 24 ARG A O 6
ATOM 2236 N N . ASN A 1 25 ? 3.422 -6.088 3.804 1.00 0.00 25 ASN A N 6
ATOM 2237 C CA . ASN A 1 25 ? 2.891 -7.335 3.254 1.00 0.00 25 ASN A CA 6
ATOM 2238 C C . ASN A 1 25 ? 2.386 -7.163 1.811 1.00 0.00 25 ASN A C 6
ATOM 2239 O O . ASN A 1 25 ? 1.431 -7.807 1.398 1.00 0.00 25 ASN A O 6
ATOM 2249 N N . GLY A 1 26 ? 3.032 -6.281 1.043 1.00 0.00 26 GLY A N 6
ATOM 2250 C CA . GLY A 1 26 ? 2.669 -6.015 -0.341 1.00 0.00 26 GLY A CA 6
ATOM 2251 C C . GLY A 1 26 ? 1.423 -5.134 -0.501 1.00 0.00 26 GLY A C 6
ATOM 2252 O O . GLY A 1 26 ? 0.849 -5.103 -1.592 1.00 0.00 26 GLY A O 6
ATOM 2256 N N . PHE A 1 27 ? 1.007 -4.407 0.548 1.00 0.00 27 PHE A N 6
ATOM 2257 C CA . PHE A 1 27 ? -0.149 -3.512 0.515 1.00 0.00 27 PHE A CA 6
ATOM 2258 C C . PHE A 1 27 ? 0.210 -2.152 1.114 1.00 0.00 27 PHE A C 6
ATOM 2259 O O . PHE A 1 27 ? 1.014 -2.088 2.039 1.00 0.00 27 PHE A O 6
ATOM 2275 N N . CYS A 1 28 ? -0.339 -1.054 0.583 1.00 0.00 28 CYS A N 6
ATOM 2276 C CA . CYS A 1 28 ? 0.083 0.289 0.978 1.00 0.00 28 CYS A CA 6
ATOM 2277 C C . CYS A 1 28 ? -0.442 0.639 2.366 1.00 0.00 28 CYS A C 6
ATOM 2278 O O . CYS A 1 28 ? -1.651 0.570 2.596 1.00 0.00 28 CYS A O 6
ATOM 2284 N N . ALA A 1 29 ? 0.430 1.083 3.280 1.00 0.00 29 ALA A N 6
ATOM 2285 C CA . ALA A 1 29 ? 0.006 1.573 4.584 1.00 0.00 29 ALA A CA 6
ATOM 2286 C C . ALA A 1 29 ? -0.614 2.975 4.477 1.00 0.00 29 ALA A C 6
ATOM 2287 O O . ALA A 1 29 ? -0.151 3.914 5.122 1.00 0.00 29 ALA A O 6
ATOM 2294 N N . CYS A 1 30 ? -1.688 3.121 3.691 1.00 0.00 30 CYS A N 6
ATOM 2295 C CA . CYS A 1 30 ? -2.478 4.347 3.614 1.00 0.00 30 CYS A CA 6
ATOM 2296 C C . CYS A 1 30 ? -3.928 4.008 3.285 1.00 0.00 30 CYS A C 6
ATOM 2297 O O . CYS A 1 30 ? -4.346 4.068 2.125 1.00 0.00 30 CYS A O 6
ATOM 2303 N N . THR A 1 31 ? -4.682 3.637 4.319 1.00 0.00 31 THR A N 6
ATOM 2304 C CA . THR A 1 31 ? -6.087 3.263 4.239 1.00 0.00 31 THR A CA 6
ATOM 2305 C C . THR A 1 31 ? -6.865 3.972 5.355 1.00 0.00 31 THR A C 6
ATOM 2306 O O . THR A 1 31 ? -7.753 3.389 5.974 1.00 0.00 31 THR A O 6
ATOM 2317 N N . THR A 1 1 ? -13.107 -7.427 5.868 1.00 0.00 1 THR A N 7
ATOM 2318 C CA . THR A 1 1 ? -12.935 -7.780 4.471 1.00 0.00 1 THR A CA 7
ATOM 2319 C C . THR A 1 1 ? -11.472 -7.514 4.088 1.00 0.00 1 THR A C 7
ATOM 2320 O O . THR A 1 1 ? -10.828 -6.676 4.723 1.00 0.00 1 THR A O 7
ATOM 2331 N N . PRO A 1 2 ? -10.918 -8.199 3.073 1.00 0.00 2 PRO A N 7
ATOM 2332 C CA . PRO A 1 2 ? -9.529 -8.026 2.667 1.00 0.00 2 PRO A CA 7
ATOM 2333 C C . PRO A 1 2 ? -9.353 -6.735 1.849 1.00 0.00 2 PRO A C 7
ATOM 2334 O O . PRO A 1 2 ? -8.829 -6.753 0.735 1.00 0.00 2 PRO A O 7
ATOM 2342 N N . PHE A 1 3 ? -9.775 -5.595 2.402 1.00 0.00 3 PHE A N 7
ATOM 2343 C CA . PHE A 1 3 ? -9.677 -4.300 1.742 1.00 0.00 3 PHE A CA 7
ATOM 2344 C C . PHE A 1 3 ? -8.242 -3.782 1.873 1.00 0.00 3 PHE A C 7
ATOM 2345 O O . PHE A 1 3 ? -7.974 -2.837 2.613 1.00 0.00 3 PHE A O 7
ATOM 2361 N N . ALA A 1 4 ? -7.313 -4.442 1.179 1.00 0.00 4 ALA A N 7
ATOM 2362 C CA . ALA A 1 4 ? -5.886 -4.175 1.262 1.00 0.00 4 ALA A CA 7
ATOM 2363 C C . ALA A 1 4 ? -5.350 -3.814 -0.126 1.00 0.00 4 ALA A C 7
ATOM 2364 O O . ALA A 1 4 ? -5.241 -4.672 -1.002 1.00 0.00 4 ALA A O 7
ATOM 2371 N N . ILE A 1 5 ? -5.030 -2.536 -0.342 1.00 0.00 5 ILE A N 7
ATOM 2372 C CA . ILE A 1 5 ? -4.539 -2.030 -1.619 1.00 0.00 5 ILE A CA 7
ATOM 2373 C C . ILE A 1 5 ? -3.055 -2.391 -1.747 1.00 0.00 5 ILE A C 7
ATOM 2374 O O . ILE A 1 5 ? -2.268 -2.050 -0.867 1.00 0.00 5 ILE A O 7
ATOM 2389 N N . LYS A 1 6 ? -2.688 -3.109 -2.814 1.00 0.00 6 LYS A N 7
ATOM 2390 C CA . LYS A 1 6 ? -1.343 -3.645 -3.017 1.00 0.00 6 LYS A CA 7
ATOM 2391 C C . LYS A 1 6 ? -0.278 -2.545 -3.107 1.00 0.00 6 LYS A C 7
ATOM 2392 O O . LYS A 1 6 ? -0.582 -1.407 -3.459 1.00 0.00 6 LYS A O 7
ATOM 2407 N N . CYS A 1 7 ? 0.972 -2.900 -2.782 1.00 0.00 7 CYS A N 7
ATOM 2408 C CA . CYS A 1 7 ? 2.114 -1.995 -2.739 1.00 0.00 7 CYS A CA 7
ATOM 2409 C C . CYS A 1 7 ? 3.391 -2.823 -2.763 1.00 0.00 7 CYS A C 7
ATOM 2410 O O . CYS A 1 7 ? 3.585 -3.634 -1.860 1.00 0.00 7 CYS A O 7
ATOM 2416 N N . ALA A 1 8 ? 4.245 -2.653 -3.774 1.00 0.00 8 ALA A N 7
ATOM 2417 C CA . ALA A 1 8 ? 5.548 -3.301 -3.825 1.00 0.00 8 ALA A CA 7
ATOM 2418 C C . ALA A 1 8 ? 6.625 -2.322 -3.360 1.00 0.00 8 ALA A C 7
ATOM 2419 O O . ALA A 1 8 ? 7.574 -2.714 -2.685 1.00 0.00 8 ALA A O 7
ATOM 2426 N N . THR A 1 9 ? 6.481 -1.053 -3.745 1.00 0.00 9 THR A N 7
ATOM 2427 C CA . THR A 1 9 ? 7.482 -0.013 -3.598 1.00 0.00 9 THR A CA 7
ATOM 2428 C C . THR A 1 9 ? 6.957 1.163 -2.771 1.00 0.00 9 THR A C 7
ATOM 2429 O O . THR A 1 9 ? 5.757 1.440 -2.736 1.00 0.00 9 THR A O 7
ATOM 2440 N N . ASP A 1 10 ? 7.893 1.903 -2.178 1.00 0.00 10 ASP A N 7
ATOM 2441 C CA . ASP A 1 10 ? 7.744 3.315 -1.846 1.00 0.00 10 ASP A CA 7
ATOM 2442 C C . ASP A 1 10 ? 6.891 4.028 -2.905 1.00 0.00 10 ASP A C 7
ATOM 2443 O O . ASP A 1 10 ? 5.839 4.566 -2.573 1.00 0.00 10 ASP A O 7
ATOM 2451 N N . ALA A 1 11 ? 7.327 4.017 -4.168 1.00 0.00 11 ALA A N 7
ATOM 2452 C CA . ALA A 1 11 ? 6.620 4.602 -5.297 1.00 0.00 11 ALA A CA 7
ATOM 2453 C C . ALA A 1 11 ? 5.130 4.247 -5.335 1.00 0.00 11 ALA A C 7
ATOM 2454 O O . ALA A 1 11 ? 4.315 5.156 -5.466 1.00 0.00 11 ALA A O 7
ATOM 2461 N N . ASP A 1 12 ? 4.754 2.963 -5.231 1.00 0.00 12 ASP A N 7
ATOM 2462 C CA . ASP A 1 12 ? 3.344 2.553 -5.270 1.00 0.00 12 ASP A CA 7
ATOM 2463 C C . ASP A 1 12 ? 2.530 3.375 -4.276 1.00 0.00 12 ASP A C 7
ATOM 2464 O O . ASP A 1 12 ? 1.554 4.039 -4.640 1.00 0.00 12 ASP A O 7
ATOM 2472 N N . CYS A 1 13 ? 2.940 3.321 -3.005 1.00 0.00 13 CYS A N 7
ATOM 2473 C CA . CYS A 1 13 ? 2.311 4.125 -1.967 1.00 0.00 13 CYS A CA 7
ATOM 2474 C C . CYS A 1 13 ? 2.340 5.589 -2.391 1.00 0.00 13 CYS A C 7
ATOM 2475 O O . CYS A 1 13 ? 1.288 6.210 -2.507 1.00 0.00 13 CYS A O 7
ATOM 2481 N N . SER A 1 14 ? 3.537 6.125 -2.630 1.00 0.00 14 SER A N 7
ATOM 2482 C CA . SER A 1 14 ? 3.826 7.522 -2.937 1.00 0.00 14 SER A CA 7
ATOM 2483 C C . SER A 1 14 ? 3.430 7.862 -4.383 1.00 0.00 14 SER A C 7
ATOM 2484 O O . SER A 1 14 ? 4.223 8.376 -5.170 1.00 0.00 14 SER A O 7
ATOM 2491 N N . ARG A 1 15 ? 2.173 7.573 -4.711 1.00 0.00 15 ARG A N 7
ATOM 2492 C CA . ARG A 1 15 ? 1.553 7.688 -6.018 1.00 0.00 15 ARG A CA 7
ATOM 2493 C C . ARG A 1 15 ? 0.073 7.357 -5.849 1.00 0.00 15 ARG A C 7
ATOM 2494 O O . ARG A 1 15 ? -0.776 8.012 -6.456 1.00 0.00 15 ARG A O 7
ATOM 2512 N N . LYS A 1 16 ? -0.241 6.326 -5.057 1.00 0.00 16 LYS A N 7
ATOM 2513 C CA . LYS A 1 16 ? -1.609 5.983 -4.698 1.00 0.00 16 LYS A CA 7
ATOM 2514 C C . LYS A 1 16 ? -2.136 6.899 -3.582 1.00 0.00 16 LYS A C 7
ATOM 2515 O O . LYS A 1 16 ? -3.319 7.241 -3.585 1.00 0.00 16 LYS A O 7
ATOM 2530 N N . CYS A 1 17 ? -1.298 7.233 -2.596 1.00 0.00 17 CYS A N 7
ATOM 2531 C CA . CYS A 1 17 ? -1.671 7.934 -1.370 1.00 0.00 17 CYS A CA 7
ATOM 2532 C C . CYS A 1 17 ? -0.521 8.851 -0.929 1.00 0.00 17 CYS A C 7
ATOM 2533 O O . CYS A 1 17 ? 0.622 8.404 -0.884 1.00 0.00 17 CYS A O 7
ATOM 2539 N N . PRO A 1 18 ? -0.777 10.144 -0.661 1.00 0.00 18 PRO A N 7
ATOM 2540 C CA . PRO A 1 18 ? 0.276 11.123 -0.432 1.00 0.00 18 PRO A CA 7
ATOM 2541 C C . PRO A 1 18 ? 0.956 10.920 0.926 1.00 0.00 18 PRO A C 7
ATOM 2542 O O . PRO A 1 18 ? 0.485 10.157 1.765 1.00 0.00 18 PRO A O 7
ATOM 2550 N N . GLY A 1 19 ? 2.070 11.632 1.135 1.00 0.00 19 GLY A N 7
ATOM 2551 C CA . GLY A 1 19 ? 2.840 11.598 2.375 1.00 0.00 19 GLY A CA 7
ATOM 2552 C C . GLY A 1 19 ? 3.883 10.478 2.399 1.00 0.00 19 GLY A C 7
ATOM 2553 O O . GLY A 1 19 ? 4.445 10.188 3.451 1.00 0.00 19 GLY A O 7
ATOM 2557 N N . ASN A 1 20 ? 4.146 9.853 1.244 1.00 0.00 20 ASN A N 7
ATOM 2558 C CA . ASN A 1 20 ? 5.101 8.760 1.072 1.00 0.00 20 ASN A CA 7
ATOM 2559 C C . ASN A 1 20 ? 5.026 7.699 2.187 1.00 0.00 20 ASN A C 7
ATOM 2560 O O . ASN A 1 20 ? 6.041 7.394 2.815 1.00 0.00 20 ASN A O 7
ATOM 2570 N N . PRO A 1 21 ? 3.847 7.111 2.443 1.00 0.00 21 PRO A N 7
ATOM 2571 C CA . PRO A 1 21 ? 3.715 6.043 3.421 1.00 0.00 21 PRO A CA 7
ATOM 2572 C C . PRO A 1 21 ? 4.438 4.779 2.923 1.00 0.00 21 PRO A C 7
ATOM 2573 O O . PRO A 1 21 ? 4.719 4.665 1.731 1.00 0.00 21 PRO A O 7
ATOM 2581 N N . PRO A 1 22 ? 4.768 3.832 3.815 1.00 0.00 22 PRO A N 7
ATOM 2582 C CA . PRO A 1 22 ? 5.460 2.605 3.452 1.00 0.00 22 PRO A CA 7
ATOM 2583 C C . PRO A 1 22 ? 4.484 1.519 2.983 1.00 0.00 22 PRO A C 7
ATOM 2584 O O . PRO A 1 22 ? 3.300 1.527 3.329 1.00 0.00 22 PRO A O 7
ATOM 2592 N N . CYS A 1 23 ? 5.001 0.530 2.243 1.00 0.00 23 CYS A N 7
ATOM 2593 C CA . CYS A 1 23 ? 4.302 -0.737 2.077 1.00 0.00 23 CYS A CA 7
ATOM 2594 C C . CYS A 1 23 ? 4.404 -1.515 3.389 1.00 0.00 23 CYS A C 7
ATOM 2595 O O . CYS A 1 23 ? 5.403 -1.415 4.098 1.00 0.00 23 CYS A O 7
ATOM 2601 N N . ARG A 1 24 ? 3.387 -2.316 3.700 1.00 0.00 24 ARG A N 7
ATOM 2602 C CA . ARG A 1 24 ? 3.339 -3.207 4.842 1.00 0.00 24 ARG A CA 7
ATOM 2603 C C . ARG A 1 24 ? 2.729 -4.514 4.342 1.00 0.00 24 ARG A C 7
ATOM 2604 O O . ARG A 1 24 ? 1.608 -4.525 3.837 1.00 0.00 24 ARG A O 7
ATOM 2622 N N . ASN A 1 25 ? 3.480 -5.616 4.441 1.00 0.00 25 ASN A N 7
ATOM 2623 C CA . ASN A 1 25 ? 3.064 -6.939 3.974 1.00 0.00 25 ASN A CA 7
ATOM 2624 C C . ASN A 1 25 ? 2.572 -6.909 2.519 1.00 0.00 25 ASN A C 7
ATOM 2625 O O . ASN A 1 25 ? 1.657 -7.637 2.150 1.00 0.00 25 ASN A O 7
ATOM 2635 N N . GLY A 1 26 ? 3.180 -6.056 1.691 1.00 0.00 26 GLY A N 7
ATOM 2636 C CA . GLY A 1 26 ? 2.836 -5.941 0.281 1.00 0.00 26 GLY A CA 7
ATOM 2637 C C . GLY A 1 26 ? 1.582 -5.100 0.011 1.00 0.00 26 GLY A C 7
ATOM 2638 O O . GLY A 1 26 ? 1.061 -5.144 -1.105 1.00 0.00 26 GLY A O 7
ATOM 2642 N N . PHE A 1 27 ? 1.098 -4.328 0.996 1.00 0.00 27 PHE A N 7
ATOM 2643 C CA . PHE A 1 27 ? -0.067 -3.456 0.852 1.00 0.00 27 PHE A CA 7
ATOM 2644 C C . PHE A 1 27 ? 0.266 -2.060 1.371 1.00 0.00 27 PHE A C 7
ATOM 2645 O O . PHE A 1 27 ? 1.038 -1.940 2.316 1.00 0.00 27 PHE A O 7
ATOM 2661 N N . CYS A 1 28 ? -0.259 -0.995 0.757 1.00 0.00 28 CYS A N 7
ATOM 2662 C CA . CYS A 1 28 ? 0.145 0.357 1.137 1.00 0.00 28 CYS A CA 7
ATOM 2663 C C . CYS A 1 28 ? -0.412 0.703 2.514 1.00 0.00 28 CYS A C 7
ATOM 2664 O O . CYS A 1 28 ? -1.614 0.571 2.729 1.00 0.00 28 CYS A O 7
ATOM 2670 N N . ALA A 1 29 ? 0.441 1.144 3.447 1.00 0.00 29 ALA A N 7
ATOM 2671 C CA . ALA A 1 29 ? -0.012 1.493 4.787 1.00 0.00 29 ALA A CA 7
ATOM 2672 C C . ALA A 1 29 ? -1.048 2.621 4.751 1.00 0.00 29 ALA A C 7
ATOM 2673 O O . ALA A 1 29 ? -2.059 2.546 5.441 1.00 0.00 29 ALA A O 7
ATOM 2680 N N . CYS A 1 30 ? -0.772 3.669 3.961 1.00 0.00 30 CYS A N 7
ATOM 2681 C CA . CYS A 1 30 ? -1.587 4.877 3.817 1.00 0.00 30 CYS A CA 7
ATOM 2682 C C . CYS A 1 30 ? -2.258 5.304 5.129 1.00 0.00 30 CYS A C 7
ATOM 2683 O O . CYS A 1 30 ? -3.479 5.359 5.245 1.00 0.00 30 CYS A O 7
ATOM 2689 N N . THR A 1 31 ? -1.436 5.604 6.136 1.00 0.00 31 THR A N 7
ATOM 2690 C CA . THR A 1 31 ? -1.878 6.058 7.444 1.00 0.00 31 THR A CA 7
ATOM 2691 C C . THR A 1 31 ? -0.673 6.649 8.170 1.00 0.00 31 THR A C 7
ATOM 2692 O O . THR A 1 31 ? 0.447 6.548 7.661 1.00 0.00 31 THR A O 7
ATOM 2703 N N . THR A 1 1 ? -4.910 -9.701 8.063 1.00 0.00 1 THR A N 8
ATOM 2704 C CA . THR A 1 1 ? -5.991 -9.256 7.205 1.00 0.00 1 THR A CA 8
ATOM 2705 C C . THR A 1 1 ? -5.415 -8.778 5.865 1.00 0.00 1 THR A C 8
ATOM 2706 O O . THR A 1 1 ? -5.277 -7.568 5.669 1.00 0.00 1 THR A O 8
ATOM 2717 N N . PRO A 1 2 ? -5.060 -9.690 4.945 1.00 0.00 2 PRO A N 8
ATOM 2718 C CA . PRO A 1 2 ? -4.420 -9.352 3.676 1.00 0.00 2 PRO A CA 8
ATOM 2719 C C . PRO A 1 2 ? -5.451 -8.816 2.669 1.00 0.00 2 PRO A C 8
ATOM 2720 O O . PRO A 1 2 ? -5.567 -9.319 1.552 1.00 0.00 2 PRO A O 8
ATOM 2728 N N . PHE A 1 3 ? -6.203 -7.786 3.072 1.00 0.00 3 PHE A N 8
ATOM 2729 C CA . PHE A 1 3 ? -7.387 -7.301 2.378 1.00 0.00 3 PHE A CA 8
ATOM 2730 C C . PHE A 1 3 ? -7.371 -5.775 2.383 1.00 0.00 3 PHE A C 8
ATOM 2731 O O . PHE A 1 3 ? -8.149 -5.140 3.091 1.00 0.00 3 PHE A O 8
ATOM 2747 N N . ALA A 1 4 ? -6.470 -5.187 1.596 1.00 0.00 4 ALA A N 8
ATOM 2748 C CA . ALA A 1 4 ? -6.326 -3.748 1.456 1.00 0.00 4 ALA A CA 8
ATOM 2749 C C . ALA A 1 4 ? -5.699 -3.458 0.093 1.00 0.00 4 ALA A C 8
ATOM 2750 O O . ALA A 1 4 ? -5.412 -4.385 -0.667 1.00 0.00 4 ALA A O 8
ATOM 2757 N N . ILE A 1 5 ? -5.479 -2.177 -0.207 1.00 0.00 5 ILE A N 8
ATOM 2758 C CA . ILE A 1 5 ? -4.796 -1.728 -1.415 1.00 0.00 5 ILE A CA 8
ATOM 2759 C C . ILE A 1 5 ? -3.409 -2.383 -1.465 1.00 0.00 5 ILE A C 8
ATOM 2760 O O . ILE A 1 5 ? -2.699 -2.373 -0.463 1.00 0.00 5 ILE A O 8
ATOM 2775 N N . LYS A 1 6 ? -3.035 -2.964 -2.610 1.00 0.00 6 LYS A N 8
ATOM 2776 C CA . LYS A 1 6 ? -1.748 -3.633 -2.780 1.00 0.00 6 LYS A CA 8
ATOM 2777 C C . LYS A 1 6 ? -0.604 -2.619 -2.915 1.00 0.00 6 LYS A C 8
ATOM 2778 O O . LYS A 1 6 ? -0.841 -1.443 -3.190 1.00 0.00 6 LYS A O 8
ATOM 2793 N N . CYS A 1 7 ? 0.634 -3.082 -2.720 1.00 0.00 7 CYS A N 8
ATOM 2794 C CA . CYS A 1 7 ? 1.850 -2.276 -2.780 1.00 0.00 7 CYS A CA 8
ATOM 2795 C C . CYS A 1 7 ? 3.047 -3.195 -2.993 1.00 0.00 7 CYS A C 8
ATOM 2796 O O . CYS A 1 7 ? 3.237 -4.118 -2.197 1.00 0.00 7 CYS A O 8
ATOM 2802 N N . ALA A 1 8 ? 3.828 -2.969 -4.052 1.00 0.00 8 ALA A N 8
ATOM 2803 C CA . ALA A 1 8 ? 5.057 -3.696 -4.331 1.00 0.00 8 ALA A CA 8
ATOM 2804 C C . ALA A 1 8 ? 6.237 -2.906 -3.771 1.00 0.00 8 ALA A C 8
ATOM 2805 O O . ALA A 1 8 ? 7.067 -3.473 -3.061 1.00 0.00 8 ALA A O 8
ATOM 2812 N N . THR A 1 9 ? 6.301 -1.603 -4.057 1.00 0.00 9 THR A N 8
ATOM 2813 C CA . THR A 1 9 ? 7.282 -0.698 -3.469 1.00 0.00 9 THR A CA 8
ATOM 2814 C C . THR A 1 9 ? 6.585 0.552 -2.934 1.00 0.00 9 THR A C 8
ATOM 2815 O O . THR A 1 9 ? 5.502 0.916 -3.392 1.00 0.00 9 THR A O 8
ATOM 2826 N N . ASP A 1 10 ? 7.218 1.199 -1.951 1.00 0.00 10 ASP A N 8
ATOM 2827 C CA . ASP A 1 10 ? 6.881 2.513 -1.413 1.00 0.00 10 ASP A CA 8
ATOM 2828 C C . ASP A 1 10 ? 6.264 3.415 -2.485 1.00 0.00 10 ASP A C 8
ATOM 2829 O O . ASP A 1 10 ? 5.128 3.858 -2.333 1.00 0.00 10 ASP A O 8
ATOM 2837 N N . ALA A 1 11 ? 6.997 3.642 -3.579 1.00 0.00 11 ALA A N 8
ATOM 2838 C CA . ALA A 1 11 ? 6.557 4.292 -4.803 1.00 0.00 11 ALA A CA 8
ATOM 2839 C C . ALA A 1 11 ? 5.064 4.116 -5.104 1.00 0.00 11 ALA A C 8
ATOM 2840 O O . ALA A 1 11 ? 4.381 5.116 -5.316 1.00 0.00 11 ALA A O 8
ATOM 2847 N N . ASP A 1 12 ? 4.550 2.880 -5.132 1.00 0.00 12 ASP A N 8
ATOM 2848 C CA . ASP A 1 12 ? 3.153 2.604 -5.471 1.00 0.00 12 ASP A CA 8
ATOM 2849 C C . ASP A 1 12 ? 2.239 3.392 -4.534 1.00 0.00 12 ASP A C 8
ATOM 2850 O O . ASP A 1 12 ? 1.421 4.223 -4.938 1.00 0.00 12 ASP A O 8
ATOM 2858 N N . CYS A 1 13 ? 2.392 3.084 -3.248 1.00 0.00 13 CYS A N 8
ATOM 2859 C CA . CYS A 1 13 ? 1.551 3.586 -2.180 1.00 0.00 13 CYS A CA 8
ATOM 2860 C C . CYS A 1 13 ? 1.695 5.098 -2.082 1.00 0.00 13 CYS A C 8
ATOM 2861 O O . CYS A 1 13 ? 0.694 5.810 -2.086 1.00 0.00 13 CYS A O 8
ATOM 2867 N N . SER A 1 14 ? 2.936 5.584 -2.085 1.00 0.00 14 SER A N 8
ATOM 2868 C CA . SER A 1 14 ? 3.278 6.999 -2.118 1.00 0.00 14 SER A CA 8
ATOM 2869 C C . SER A 1 14 ? 2.584 7.711 -3.280 1.00 0.00 14 SER A C 8
ATOM 2870 O O . SER A 1 14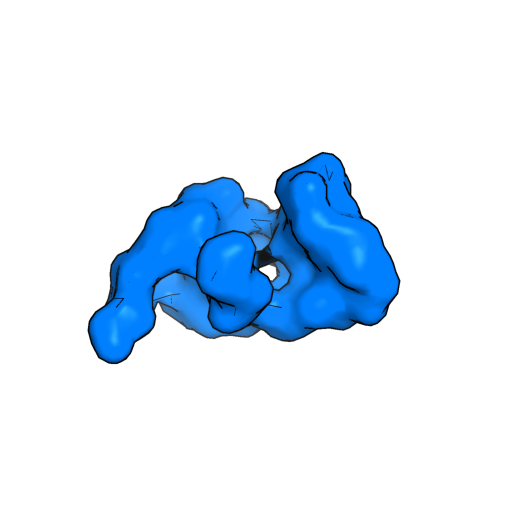 ? 2.008 8.784 -3.109 1.00 0.00 14 SER A O 8
ATOM 2877 N N . ARG A 1 15 ? 2.669 7.139 -4.484 1.00 0.00 15 ARG A N 8
ATOM 2878 C CA . ARG A 1 15 ? 2.104 7.749 -5.676 1.00 0.00 15 ARG A CA 8
ATOM 2879 C C . ARG A 1 15 ? 0.586 7.830 -5.559 1.00 0.00 15 ARG A C 8
ATOM 2880 O O . ARG A 1 15 ? -0.014 8.794 -6.040 1.00 0.00 15 ARG A O 8
ATOM 2898 N N . LYS A 1 16 ? -0.050 6.805 -4.988 1.00 0.00 16 LYS A N 8
ATOM 2899 C CA . LYS A 1 16 ? -1.497 6.789 -4.829 1.00 0.00 16 LYS A CA 8
ATOM 2900 C C . LYS A 1 16 ? -1.951 7.718 -3.695 1.00 0.00 16 LYS A C 8
ATOM 2901 O O . LYS A 1 16 ? -2.981 8.377 -3.822 1.00 0.00 16 LYS A O 8
ATOM 2916 N N . CYS A 1 17 ? -1.222 7.723 -2.579 1.00 0.00 17 CYS A N 8
ATOM 2917 C CA . CYS A 1 17 ? -1.592 8.358 -1.320 1.00 0.00 17 CYS A CA 8
ATOM 2918 C C . CYS A 1 17 ? -0.357 9.059 -0.748 1.00 0.00 17 CYS A C 8
ATOM 2919 O O . CYS A 1 17 ? 0.637 8.389 -0.481 1.00 0.00 17 CYS A O 8
ATOM 2925 N N . PRO A 1 18 ? -0.368 10.398 -0.610 1.00 0.00 18 PRO A N 8
ATOM 2926 C CA . PRO A 1 18 ? 0.840 11.180 -0.381 1.00 0.00 18 PRO A CA 8
ATOM 2927 C C . PRO A 1 18 ? 1.389 11.021 1.040 1.00 0.00 18 PRO A C 8
ATOM 2928 O O . PRO A 1 18 ? 0.766 10.405 1.901 1.00 0.00 18 PRO A O 8
ATOM 2936 N N . GLY A 1 19 ? 2.569 11.607 1.277 1.00 0.00 19 GLY A N 8
ATOM 2937 C CA . GLY A 1 19 ? 3.277 11.544 2.552 1.00 0.00 19 GLY A CA 8
ATOM 2938 C C . GLY A 1 19 ? 4.131 10.279 2.673 1.00 0.00 19 GLY A C 8
ATOM 2939 O O . GLY A 1 19 ? 4.440 9.847 3.779 1.00 0.00 19 GLY A O 8
ATOM 2943 N N . ASN A 1 20 ? 4.503 9.690 1.530 1.00 0.00 20 ASN A N 8
ATOM 2944 C CA . ASN A 1 20 ? 5.210 8.419 1.393 1.00 0.00 20 ASN A CA 8
ATOM 2945 C C . ASN A 1 20 ? 4.894 7.378 2.479 1.00 0.00 20 ASN A C 8
ATOM 2946 O O . ASN A 1 20 ? 5.802 6.901 3.159 1.00 0.00 20 ASN A O 8
ATOM 2956 N N . PRO A 1 21 ? 3.624 6.969 2.625 1.00 0.00 21 PRO A N 8
ATOM 2957 C CA . PRO A 1 21 ? 3.289 5.741 3.320 1.00 0.00 21 PRO A CA 8
ATOM 2958 C C . PRO A 1 21 ? 3.951 4.563 2.587 1.00 0.00 21 PRO A C 8
ATOM 2959 O O . PRO A 1 21 ? 3.784 4.444 1.374 1.00 0.00 21 PRO A O 8
ATOM 2967 N N . PRO A 1 22 ? 4.709 3.700 3.279 1.00 0.00 22 PRO A N 8
ATOM 2968 C CA . PRO A 1 22 ? 5.419 2.598 2.651 1.00 0.00 22 PRO A CA 8
ATOM 2969 C C . PRO A 1 22 ? 4.482 1.414 2.385 1.00 0.00 22 PRO A C 8
ATOM 2970 O O . PRO A 1 22 ? 3.296 1.433 2.730 1.00 0.00 22 PRO A O 8
ATOM 2978 N N . CYS A 1 23 ? 5.037 0.336 1.822 1.00 0.00 23 CYS A N 8
ATOM 2979 C CA . CYS A 1 23 ? 4.339 -0.938 1.804 1.00 0.00 23 CYS A CA 8
ATOM 2980 C C . CYS A 1 23 ? 4.430 -1.569 3.190 1.00 0.00 23 CYS A C 8
ATOM 2981 O O . CYS A 1 23 ? 5.523 -1.909 3.647 1.00 0.00 23 CYS A O 8
ATOM 2987 N N . ARG A 1 24 ? 3.291 -1.878 3.806 1.00 0.00 24 ARG A N 8
ATOM 2988 C CA . ARG A 1 24 ? 3.206 -3.052 4.659 1.00 0.00 24 ARG A CA 8
ATOM 2989 C C . ARG A 1 24 ? 3.362 -4.268 3.735 1.00 0.00 24 ARG A C 8
ATOM 2990 O O . ARG A 1 24 ? 2.368 -4.902 3.380 1.00 0.00 24 ARG A O 8
ATOM 3008 N N . ASN A 1 25 ? 4.611 -4.531 3.324 1.00 0.00 25 ASN A N 8
ATOM 3009 C CA . ASN A 1 25 ? 5.087 -5.609 2.449 1.00 0.00 25 ASN A CA 8
ATOM 3010 C C . ASN A 1 25 ? 3.961 -6.361 1.739 1.00 0.00 25 ASN A C 8
ATOM 3011 O O . ASN A 1 25 ? 3.529 -7.412 2.208 1.00 0.00 25 ASN A O 8
ATOM 3021 N N . GLY A 1 26 ? 3.482 -5.816 0.616 1.00 0.00 26 GLY A N 8
ATOM 3022 C CA . GLY A 1 26 ? 2.361 -6.367 -0.128 1.00 0.00 26 GLY A CA 8
ATOM 3023 C C . GLY A 1 26 ? 1.192 -5.388 -0.173 1.00 0.00 26 GLY A C 8
ATOM 3024 O O . GLY A 1 26 ? 0.468 -5.364 -1.167 1.00 0.00 26 GLY A O 8
ATOM 3028 N N . PHE A 1 27 ? 0.999 -4.598 0.893 1.00 0.00 27 PHE A N 8
ATOM 3029 C CA . PHE A 1 27 ? -0.157 -3.724 1.071 1.00 0.00 27 PHE A CA 8
ATOM 3030 C C . PHE A 1 27 ? 0.268 -2.286 1.369 1.00 0.00 27 PHE A C 8
ATOM 3031 O O . PHE A 1 27 ? 1.232 -2.066 2.092 1.00 0.00 27 PHE A O 8
ATOM 3047 N N . CYS A 1 28 ? -0.444 -1.305 0.814 1.00 0.00 28 CYS A N 8
ATOM 3048 C CA . CYS A 1 28 ? -0.132 0.118 0.927 1.00 0.00 28 CYS A CA 8
ATOM 3049 C C . CYS A 1 28 ? -0.535 0.655 2.298 1.00 0.00 28 CYS A C 8
ATOM 3050 O O . CYS A 1 28 ? -1.723 0.685 2.616 1.00 0.00 28 CYS A O 8
ATOM 3056 N N . ALA A 1 29 ? 0.423 1.115 3.112 1.00 0.00 29 ALA A N 8
ATOM 3057 C CA . ALA A 1 29 ? 0.135 1.597 4.460 1.00 0.00 29 ALA A CA 8
ATOM 3058 C C . ALA A 1 29 ? -0.406 3.034 4.456 1.00 0.00 29 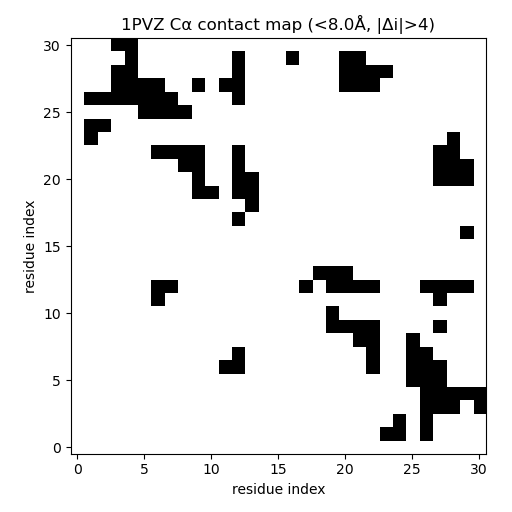ALA A C 8
ATOM 3059 O O . ALA A 1 29 ? 0.012 3.854 5.275 1.00 0.00 29 ALA A O 8
ATOM 3066 N N . CYS A 1 30 ? -1.345 3.355 3.559 1.00 0.00 30 CYS A N 8
ATOM 3067 C CA . CYS A 1 30 ? -1.972 4.675 3.489 1.00 0.00 30 CYS A CA 8
ATOM 3068 C C . CYS A 1 30 ? -2.862 4.879 4.716 1.00 0.00 30 CYS A C 8
ATOM 3069 O O . CYS A 1 30 ? -4.065 4.627 4.683 1.00 0.00 30 CYS A O 8
ATOM 3075 N N . THR A 1 31 ? -2.255 5.287 5.829 1.00 0.00 31 THR A N 8
ATOM 3076 C CA . THR A 1 31 ? -2.894 5.373 7.129 1.00 0.00 31 THR A CA 8
ATOM 3077 C C . THR A 1 31 ? -4.189 6.190 7.056 1.00 0.00 31 THR A C 8
ATOM 3078 O O . THR A 1 31 ? -4.394 7.131 7.822 1.00 0.00 31 THR A O 8
ATOM 3089 N N . THR A 1 1 ? -9.730 -3.540 9.238 1.00 0.00 1 THR A N 9
ATOM 3090 C CA . THR A 1 1 ? -10.937 -3.824 8.481 1.00 0.00 1 THR A CA 9
ATOM 3091 C C . THR A 1 1 ? -10.569 -4.788 7.347 1.00 0.00 1 THR A C 9
ATOM 3092 O O . THR A 1 1 ? -9.389 -4.867 6.991 1.00 0.00 1 THR A O 9
ATOM 3103 N N . PRO A 1 2 ? -11.529 -5.530 6.772 1.00 0.00 2 PRO A N 9
ATOM 3104 C CA . PRO A 1 2 ? -11.278 -6.388 5.624 1.00 0.00 2 PRO A CA 9
ATOM 3105 C C . PRO A 1 2 ? -11.109 -5.523 4.366 1.00 0.00 2 PRO A C 9
ATOM 3106 O O . PRO A 1 2 ? -11.949 -5.539 3.469 1.00 0.00 2 PRO A O 9
ATOM 3114 N N . PHE A 1 3 ? -10.027 -4.743 4.312 1.00 0.00 3 PHE A N 9
ATOM 3115 C CA . PHE A 1 3 ? -9.742 -3.811 3.237 1.00 0.00 3 PHE A CA 9
ATOM 3116 C C . PHE A 1 3 ? -8.243 -3.524 3.242 1.00 0.00 3 PHE A C 9
ATOM 3117 O O . PHE A 1 3 ? -7.690 -3.206 4.291 1.00 0.00 3 PHE A O 9
ATOM 3133 N N . ALA A 1 4 ? -7.586 -3.653 2.087 1.00 0.00 4 ALA A N 9
ATOM 3134 C CA . ALA A 1 4 ? -6.153 -3.427 1.958 1.00 0.00 4 ALA A CA 9
ATOM 3135 C C . ALA A 1 4 ? -5.813 -3.177 0.488 1.00 0.00 4 ALA A C 9
ATOM 3136 O O . ALA A 1 4 ? -5.800 -4.105 -0.317 1.00 0.00 4 ALA A O 9
ATOM 3143 N N . ILE A 1 5 ? -5.539 -1.919 0.134 1.00 0.00 5 ILE A N 9
ATOM 3144 C CA . ILE A 1 5 ? -5.093 -1.542 -1.203 1.00 0.00 5 ILE A CA 9
ATOM 3145 C C . ILE A 1 5 ? -3.729 -2.195 -1.464 1.00 0.00 5 ILE A C 9
ATOM 3146 O O . ILE A 1 5 ? -2.901 -2.266 -0.558 1.00 0.00 5 ILE A O 9
ATOM 3161 N N . LYS A 1 6 ? -3.492 -2.692 -2.685 1.00 0.00 6 LYS A N 9
ATOM 3162 C CA . LYS A 1 6 ? -2.252 -3.372 -3.053 1.00 0.00 6 LYS A CA 9
ATOM 3163 C C . LYS A 1 6 ? -1.104 -2.366 -3.238 1.00 0.00 6 LYS A C 9
ATOM 3164 O O . LYS A 1 6 ? -1.356 -1.197 -3.514 1.00 0.00 6 LYS A O 9
ATOM 3179 N N . CYS A 1 7 ? 0.151 -2.812 -3.093 1.00 0.00 7 CYS A N 9
ATOM 3180 C CA . CYS A 1 7 ? 1.334 -1.958 -3.201 1.00 0.00 7 CYS A CA 9
ATOM 3181 C C . CYS A 1 7 ? 2.555 -2.832 -3.469 1.00 0.00 7 CYS A C 9
ATOM 3182 O O . CYS A 1 7 ? 2.673 -3.870 -2.824 1.00 0.00 7 CYS A O 9
ATOM 3188 N N . ALA A 1 8 ? 3.441 -2.458 -4.403 1.00 0.00 8 ALA A N 9
ATOM 3189 C CA . ALA A 1 8 ? 4.663 -3.215 -4.673 1.00 0.00 8 ALA A CA 9
ATOM 3190 C C . ALA A 1 8 ? 5.871 -2.470 -4.103 1.00 0.00 8 ALA A C 9
ATOM 3191 O O . ALA A 1 8 ? 6.619 -3.025 -3.300 1.00 0.00 8 ALA A O 9
ATOM 3198 N N . THR A 1 9 ? 6.038 -1.210 -4.499 1.00 0.00 9 THR A N 9
ATOM 3199 C CA . THR A 1 9 ? 7.063 -0.301 -4.012 1.00 0.00 9 THR A CA 9
ATOM 3200 C C . THR A 1 9 ? 6.415 0.765 -3.131 1.00 0.00 9 THR A C 9
ATOM 3201 O O . THR A 1 9 ? 5.236 1.073 -3.294 1.00 0.00 9 THR A O 9
ATOM 3212 N N . ASP A 1 10 ? 7.187 1.366 -2.225 1.00 0.00 10 ASP A N 9
ATOM 3213 C CA . ASP A 1 10 ? 6.852 2.630 -1.573 1.00 0.00 10 ASP A CA 9
ATOM 3214 C C . ASP A 1 10 ? 6.154 3.574 -2.561 1.00 0.00 10 ASP A C 9
ATOM 3215 O O . ASP A 1 10 ? 4.998 3.943 -2.354 1.00 0.00 10 ASP A O 9
ATOM 3223 N N . ALA A 1 11 ? 6.821 3.888 -3.673 1.00 0.00 11 ALA A N 9
ATOM 3224 C CA . ALA A 1 11 ? 6.334 4.695 -4.785 1.00 0.00 11 ALA A CA 9
ATOM 3225 C C . ALA A 1 11 ? 5.019 4.228 -5.434 1.00 0.00 11 ALA A C 9
ATOM 3226 O O . ALA A 1 11 ? 4.574 4.885 -6.376 1.00 0.00 11 ALA A O 9
ATOM 3233 N N . ASP A 1 12 ? 4.399 3.120 -5.007 1.00 0.00 12 ASP A N 9
ATOM 3234 C CA . ASP A 1 12 ? 3.027 2.755 -5.370 1.00 0.00 12 ASP A CA 9
ATOM 3235 C C . ASP A 1 12 ? 2.047 3.286 -4.334 1.00 0.00 12 ASP A C 9
ATOM 3236 O O . ASP A 1 12 ? 0.991 3.799 -4.701 1.00 0.00 12 ASP A O 9
ATOM 3244 N N . CYS A 1 13 ? 2.367 3.175 -3.041 1.00 0.00 13 CYS A N 9
ATOM 3245 C CA . CYS A 1 13 ? 1.500 3.756 -2.024 1.00 0.00 13 CYS A CA 9
ATOM 3246 C C . CYS A 1 13 ? 1.642 5.274 -2.078 1.00 0.00 13 CYS A C 9
ATOM 3247 O O . CYS A 1 13 ? 0.654 5.990 -2.253 1.00 0.00 13 CYS A O 9
ATOM 3253 N N . SER A 1 14 ? 2.896 5.742 -2.032 1.00 0.00 14 SER A N 9
ATOM 3254 C CA . SER A 1 14 ? 3.291 7.112 -2.317 1.00 0.00 14 SER A CA 9
ATOM 3255 C C . SER A 1 14 ? 3.065 7.417 -3.800 1.00 0.00 14 SER A C 9
ATOM 3256 O O . SER A 1 14 ? 3.997 7.504 -4.596 1.00 0.00 14 SER A O 9
ATOM 3263 N N . ARG A 1 15 ? 1.790 7.560 -4.149 1.00 0.00 15 ARG A N 9
ATOM 3264 C CA . ARG A 1 15 ? 1.256 7.845 -5.472 1.00 0.00 15 ARG A CA 9
ATOM 3265 C C . ARG A 1 15 ? -0.244 8.044 -5.290 1.00 0.00 15 ARG A C 9
ATOM 3266 O O . ARG A 1 15 ? -0.808 9.032 -5.754 1.00 0.00 15 ARG A O 9
ATOM 3284 N N . LYS A 1 16 ? -0.880 7.102 -4.583 1.00 0.00 16 LYS A N 9
ATOM 3285 C CA . LYS A 1 16 ? -2.295 7.162 -4.258 1.00 0.00 16 LYS A CA 9
ATOM 3286 C C . LYS A 1 16 ? -2.511 7.883 -2.924 1.00 0.00 16 LYS A C 9
ATOM 3287 O O . LYS A 1 16 ? -3.460 8.651 -2.793 1.00 0.00 16 LYS A O 9
ATOM 3302 N N . CYS A 1 17 ? -1.657 7.612 -1.929 1.00 0.00 17 CYS A N 9
ATOM 3303 C CA . CYS A 1 17 ? -1.759 8.163 -0.582 1.00 0.00 17 CYS A CA 9
ATOM 3304 C C . CYS A 1 17 ? -0.489 8.964 -0.263 1.00 0.00 17 CYS A C 9
ATOM 3305 O O . CYS A 1 17 ? 0.604 8.410 -0.366 1.00 0.00 17 CYS A O 9
ATOM 3311 N N . PRO A 1 18 ? -0.592 10.269 0.045 1.00 0.00 18 PRO A N 9
ATOM 3312 C CA . PRO A 1 18 ? 0.564 11.145 0.189 1.00 0.00 18 PRO A CA 9
ATOM 3313 C C . PRO A 1 18 ? 1.248 10.968 1.550 1.00 0.00 18 PRO A C 9
ATOM 3314 O O . PRO A 1 18 ? 0.786 10.207 2.395 1.00 0.00 18 PRO A O 9
ATOM 3322 N N . GLY A 1 19 ? 2.357 11.691 1.757 1.00 0.00 19 GLY A N 9
ATOM 3323 C CA . GLY A 1 19 ? 3.139 11.658 2.993 1.00 0.00 19 GLY A CA 9
ATOM 3324 C C . GLY A 1 19 ? 4.131 10.495 2.998 1.00 0.00 19 GLY A C 9
ATOM 3325 O O . GLY A 1 19 ? 4.333 9.853 4.025 1.00 0.00 19 GLY A O 9
ATOM 3329 N N . ASN A 1 20 ? 4.732 10.228 1.831 1.00 0.00 20 ASN A N 9
ATOM 3330 C CA . ASN A 1 20 ? 5.589 9.087 1.514 1.00 0.00 20 ASN A CA 9
ATOM 3331 C C . ASN A 1 20 ? 5.389 7.841 2.392 1.00 0.00 20 ASN A C 9
ATOM 3332 O O . ASN A 1 20 ? 6.311 7.428 3.095 1.00 0.00 20 ASN A O 9
ATOM 3342 N N . PRO A 1 21 ? 4.208 7.210 2.343 1.00 0.00 21 PRO A N 9
ATOM 3343 C CA . PRO A 1 21 ? 3.969 5.965 3.043 1.00 0.00 21 PRO A CA 9
ATOM 3344 C C . PRO A 1 21 ? 4.626 4.801 2.286 1.00 0.00 21 PRO A C 9
ATOM 3345 O O . PRO A 1 21 ? 4.594 4.785 1.055 1.00 0.00 21 PRO A O 9
ATOM 3353 N N . PRO A 1 22 ? 5.182 3.806 2.993 1.00 0.00 22 PRO A N 9
ATOM 3354 C CA . PRO A 1 22 ? 5.709 2.601 2.376 1.00 0.00 22 PRO A CA 9
ATOM 3355 C C . PRO A 1 22 ? 4.576 1.624 2.025 1.00 0.00 22 PRO A C 9
ATOM 3356 O O . PRO A 1 22 ? 3.397 1.877 2.294 1.00 0.00 22 PRO A O 9
ATOM 3364 N N . CYS A 1 23 ? 4.943 0.462 1.477 1.00 0.00 23 CYS A N 9
ATOM 3365 C CA . CYS A 1 23 ? 4.045 -0.682 1.471 1.00 0.00 23 CYS A CA 9
ATOM 3366 C C . CYS A 1 23 ? 4.114 -1.349 2.843 1.00 0.00 23 CYS A C 9
ATOM 3367 O O . CYS A 1 23 ? 5.194 -1.743 3.284 1.00 0.00 23 CYS A O 9
ATOM 3373 N N . ARG A 1 24 ? 2.967 -1.597 3.471 1.00 0.00 24 ARG A N 9
ATOM 3374 C CA . ARG A 1 24 ? 2.833 -2.732 4.365 1.00 0.00 24 ARG A CA 9
ATOM 3375 C C . ARG A 1 24 ? 2.955 -3.998 3.507 1.00 0.00 24 ARG A C 9
ATOM 3376 O O . ARG A 1 24 ? 1.952 -4.603 3.136 1.00 0.00 24 ARG A O 9
ATOM 3394 N N . ASN A 1 25 ? 4.200 -4.362 3.177 1.00 0.00 25 ASN A N 9
ATOM 3395 C CA . ASN A 1 25 ? 4.616 -5.622 2.557 1.00 0.00 25 ASN A CA 9
ATOM 3396 C C . ASN A 1 25 ? 3.572 -6.188 1.594 1.00 0.00 25 ASN A C 9
ATOM 3397 O O . ASN A 1 25 ? 2.896 -7.169 1.903 1.00 0.00 25 ASN A O 9
ATOM 3407 N N . GLY A 1 26 ? 3.437 -5.572 0.416 1.00 0.00 26 GLY A N 9
ATOM 3408 C CA . GLY A 1 26 ? 2.508 -6.022 -0.610 1.00 0.00 26 GLY A CA 9
ATOM 3409 C C . GLY A 1 26 ? 1.220 -5.196 -0.636 1.00 0.00 26 GLY A C 9
ATOM 3410 O O . GLY A 1 26 ? 0.454 -5.298 -1.601 1.00 0.00 26 GLY A O 9
ATOM 3414 N N . PHE A 1 27 ? 0.935 -4.427 0.421 1.00 0.00 27 PHE A N 9
ATOM 3415 C CA . PHE A 1 27 ? -0.257 -3.599 0.534 1.00 0.00 27 PHE A CA 9
ATOM 3416 C C . PHE A 1 27 ? 0.142 -2.199 0.990 1.00 0.00 27 PHE A C 9
ATOM 3417 O O . PHE A 1 27 ? 1.205 -2.037 1.576 1.00 0.00 27 PHE A O 9
ATOM 3433 N N . CYS A 1 28 ? -0.661 -1.179 0.695 1.00 0.00 28 CYS A N 9
ATOM 3434 C CA . CYS A 1 28 ? -0.381 0.203 1.087 1.00 0.00 28 CYS A CA 9
ATOM 3435 C C . CYS A 1 28 ? -0.252 0.267 2.611 1.00 0.00 28 CYS A C 9
ATOM 3436 O O . CYS A 1 28 ? -1.124 -0.262 3.296 1.00 0.00 28 CYS A O 9
ATOM 3442 N N . ALA A 1 29 ? 0.777 0.924 3.160 1.00 0.00 29 ALA A N 9
ATOM 3443 C CA . ALA A 1 29 ? 0.708 1.306 4.566 1.00 0.00 29 ALA A CA 9
ATOM 3444 C C . ALA A 1 29 ? -0.285 2.464 4.702 1.00 0.00 29 ALA A C 9
ATOM 3445 O O . ALA A 1 29 ? -1.241 2.395 5.470 1.00 0.00 29 ALA A O 9
ATOM 3452 N N . CYS A 1 30 ? -0.049 3.516 3.915 1.00 0.00 30 CYS A N 9
ATOM 3453 C CA . CYS A 1 30 ? -0.802 4.765 3.845 1.00 0.00 30 CYS A CA 9
ATOM 3454 C C . CYS A 1 30 ? -0.944 5.490 5.185 1.00 0.00 30 CYS A C 9
ATOM 3455 O O . CYS A 1 30 ? -0.339 6.540 5.383 1.00 0.00 30 CYS A O 9
ATOM 3461 N N . THR A 1 31 ? -1.742 4.955 6.109 1.00 0.00 31 THR A N 9
ATOM 3462 C CA . THR A 1 31 ? -2.041 5.623 7.369 1.00 0.00 31 THR A CA 9
ATOM 3463 C C . THR A 1 31 ? -0.756 5.838 8.173 1.00 0.00 31 THR A C 9
ATOM 3464 O O . THR A 1 31 ? -0.772 5.781 9.404 1.00 0.00 31 THR A O 9
ATOM 3475 N N . THR A 1 1 ? -9.798 -3.671 8.643 1.00 0.00 1 THR A N 10
ATOM 3476 C CA . THR A 1 1 ? -10.980 -3.474 7.821 1.00 0.00 1 THR A CA 10
ATOM 3477 C C . THR A 1 1 ? -10.675 -4.003 6.415 1.00 0.00 1 THR A C 10
ATOM 3478 O O . THR A 1 1 ? -9.500 -4.105 6.057 1.00 0.00 1 THR A O 10
ATOM 3489 N N . PRO A 1 2 ? -11.692 -4.346 5.605 1.00 0.00 2 PRO A N 10
ATOM 3490 C CA . PRO A 1 2 ? -11.494 -4.777 4.228 1.00 0.00 2 PRO A CA 10
ATOM 3491 C C . PRO A 1 2 ? -11.142 -3.567 3.350 1.00 0.00 2 PRO A C 10
ATOM 3492 O O . PRO A 1 2 ? -11.901 -3.184 2.464 1.00 0.00 2 PRO A O 10
ATOM 3500 N N . PHE A 1 3 ? -9.977 -2.963 3.604 1.00 0.00 3 PHE A N 10
ATOM 3501 C CA . PHE A 1 3 ? -9.472 -1.786 2.908 1.00 0.00 3 PHE A CA 10
ATOM 3502 C C . PHE A 1 3 ? -8.022 -2.053 2.497 1.00 0.00 3 PHE A C 10
ATOM 3503 O O . PHE A 1 3 ? -7.131 -1.220 2.662 1.00 0.00 3 PHE A O 10
ATOM 3519 N N . ALA A 1 4 ? -7.776 -3.263 1.987 1.00 0.00 4 ALA A N 10
ATOM 3520 C CA . ALA A 1 4 ? -6.443 -3.777 1.719 1.00 0.00 4 ALA A CA 10
ATOM 3521 C C . ALA A 1 4 ? -5.876 -3.187 0.425 1.00 0.00 4 ALA A C 10
ATOM 3522 O O . ALA A 1 4 ? -5.658 -3.903 -0.551 1.00 0.00 4 ALA A O 10
ATOM 3529 N N . ILE A 1 5 ? -5.619 -1.877 0.419 1.00 0.00 5 ILE A N 10
ATOM 3530 C CA . ILE A 1 5 ? -4.983 -1.194 -0.701 1.00 0.00 5 ILE A CA 10
ATOM 3531 C C . ILE A 1 5 ? -3.609 -1.827 -0.948 1.00 0.00 5 ILE A C 10
ATOM 3532 O O . ILE A 1 5 ? -2.701 -1.676 -0.130 1.00 0.00 5 ILE A O 10
ATOM 3547 N N . LYS A 1 6 ? -3.447 -2.537 -2.069 1.00 0.00 6 LYS A N 10
ATOM 3548 C CA . LYS A 1 6 ? -2.155 -3.088 -2.431 1.00 0.00 6 LYS A CA 10
ATOM 3549 C C . LYS A 1 6 ? -1.110 -1.988 -2.612 1.00 0.00 6 LYS A C 10
ATOM 3550 O O . LYS A 1 6 ? -1.412 -0.863 -3.003 1.00 0.00 6 LYS A O 10
ATOM 3565 N N . CYS A 1 7 ? 0.135 -2.386 -2.374 1.00 0.00 7 CYS A N 10
ATOM 3566 C CA . CYS A 1 7 ? 1.352 -1.709 -2.769 1.00 0.00 7 CYS A CA 10
ATOM 3567 C C . CYS A 1 7 ? 2.075 -2.629 -3.755 1.00 0.00 7 CYS A C 10
ATOM 3568 O O . CYS A 1 7 ? 1.764 -3.825 -3.821 1.00 0.00 7 CYS A O 10
ATOM 3574 N N . ALA A 1 8 ? 3.003 -2.075 -4.537 1.00 0.00 8 ALA A N 10
ATOM 3575 C CA . ALA A 1 8 ? 3.951 -2.834 -5.336 1.00 0.00 8 ALA A CA 10
ATOM 3576 C C . ALA A 1 8 ? 5.335 -2.267 -5.036 1.00 0.00 8 ALA A C 10
ATOM 3577 O O . ALA A 1 8 ? 6.041 -2.844 -4.211 1.00 0.00 8 ALA A O 10
ATOM 3584 N N . THR A 1 9 ? 5.702 -1.117 -5.609 1.00 0.00 9 THR A N 10
ATOM 3585 C CA . THR A 1 9 ? 6.840 -0.369 -5.083 1.00 0.00 9 THR A CA 10
ATOM 3586 C C . THR A 1 9 ? 6.377 0.484 -3.897 1.00 0.00 9 THR A C 10
ATOM 3587 O O . THR A 1 9 ? 5.194 0.806 -3.773 1.00 0.00 9 THR A O 10
ATOM 3598 N N . ASP A 1 10 ? 7.320 0.892 -3.050 1.00 0.00 10 ASP A N 10
ATOM 3599 C CA . ASP A 1 10 ? 7.127 1.963 -2.085 1.00 0.00 10 ASP A CA 10
ATOM 3600 C C . ASP A 1 10 ? 6.565 3.187 -2.812 1.00 0.00 10 ASP A C 10
ATOM 3601 O O . ASP A 1 10 ? 5.580 3.782 -2.375 1.00 0.00 10 ASP A O 10
ATOM 3609 N N . ALA A 1 11 ? 7.167 3.519 -3.959 1.00 0.00 11 ALA A N 10
ATOM 3610 C CA . ALA A 1 11 ? 6.697 4.570 -4.842 1.00 0.00 11 ALA A CA 10
ATOM 3611 C C . ALA A 1 11 ? 5.199 4.422 -5.122 1.00 0.00 11 ALA A C 10
ATOM 3612 O O . ALA A 1 11 ? 4.472 5.394 -4.963 1.00 0.00 11 ALA A O 10
ATOM 3619 N N . ASP A 1 12 ? 4.712 3.235 -5.499 1.00 0.00 12 ASP A N 10
ATOM 3620 C CA . ASP A 1 12 ? 3.290 3.027 -5.786 1.00 0.00 12 ASP A CA 10
ATOM 3621 C C . ASP A 1 12 ? 2.394 3.416 -4.613 1.00 0.00 12 ASP A C 10
ATOM 3622 O O . ASP A 1 12 ? 1.344 4.032 -4.801 1.00 0.00 12 ASP A O 10
ATOM 3630 N N . CYS A 1 13 ? 2.788 3.051 -3.393 1.00 0.00 13 CYS A N 10
ATOM 3631 C CA . CYS A 1 13 ? 2.050 3.497 -2.218 1.00 0.00 13 CYS A CA 10
ATOM 3632 C C . CYS A 1 13 ? 2.133 5.018 -2.103 1.00 0.00 13 CYS A C 10
ATOM 3633 O O . CYS A 1 13 ? 1.105 5.697 -2.062 1.00 0.00 13 CYS A O 10
ATOM 3639 N N . SER A 1 14 ? 3.355 5.549 -2.158 1.00 0.00 14 SER A N 10
ATOM 3640 C CA . SER A 1 14 ? 3.683 6.973 -2.179 1.00 0.00 14 SER A CA 10
ATOM 3641 C C . SER A 1 14 ? 3.355 7.619 -3.538 1.00 0.00 14 SER A C 10
ATOM 3642 O O . SER A 1 14 ? 4.177 8.338 -4.106 1.00 0.00 14 SER A O 10
ATOM 3649 N N . ARG A 1 15 ? 2.150 7.369 -4.050 1.00 0.00 15 ARG A N 10
ATOM 3650 C CA . ARG A 1 15 ? 1.680 7.726 -5.384 1.00 0.00 15 ARG A CA 10
ATOM 3651 C C . ARG A 1 15 ? 0.165 7.554 -5.356 1.00 0.00 15 ARG A C 10
ATOM 3652 O O . ARG A 1 15 ? -0.572 8.483 -5.670 1.00 0.00 15 ARG A O 10
ATOM 3670 N N . LYS A 1 16 ? -0.303 6.374 -4.926 1.00 0.00 16 LYS A N 10
ATOM 3671 C CA . LYS A 1 16 ? -1.709 6.170 -4.617 1.00 0.00 16 LYS A CA 10
ATOM 3672 C C . LYS A 1 16 ? -2.115 7.122 -3.481 1.00 0.00 16 LYS A C 10
ATOM 3673 O O . LYS A 1 16 ? -3.144 7.787 -3.574 1.00 0.00 16 LYS A O 10
ATOM 3688 N N . CYS A 1 17 ? -1.327 7.163 -2.402 1.00 0.00 17 CYS A N 10
ATOM 3689 C CA . CYS A 1 17 ? -1.646 7.908 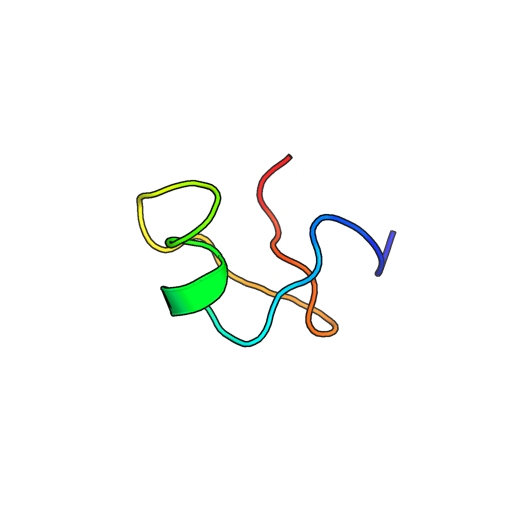-1.188 1.00 0.00 17 CYS A CA 10
ATOM 3690 C C . CYS A 1 17 ? -0.504 8.869 -0.834 1.00 0.00 17 CYS A C 10
ATOM 3691 O O . CYS A 1 17 ? 0.655 8.463 -0.887 1.00 0.00 17 CYS A O 10
ATOM 3697 N N . PRO A 1 18 ? -0.797 10.143 -0.515 1.00 0.00 18 PRO A N 10
ATOM 3698 C CA . PRO A 1 18 ? 0.219 11.128 -0.178 1.00 0.00 18 PRO A CA 10
ATOM 3699 C C . PRO A 1 18 ? 0.759 10.886 1.236 1.00 0.00 18 PRO A C 10
ATOM 3700 O O . PRO A 1 18 ? 0.343 9.954 1.920 1.00 0.00 18 PRO A O 10
ATOM 3708 N N . GLY A 1 19 ? 1.693 11.733 1.676 1.00 0.00 19 GLY A N 10
ATOM 3709 C CA . GLY A 1 19 ? 2.375 11.553 2.951 1.00 0.00 19 GLY A CA 10
ATOM 3710 C C . GLY A 1 19 ? 3.254 10.305 2.909 1.00 0.00 19 GLY A C 10
ATOM 3711 O O . GLY A 1 19 ? 3.325 9.560 3.880 1.00 0.00 19 GLY A O 10
ATOM 3715 N N . ASN A 1 20 ? 3.910 10.111 1.757 1.00 0.00 20 ASN A N 10
ATOM 3716 C CA . ASN A 1 20 ? 4.769 9.004 1.342 1.00 0.00 20 ASN A CA 10
ATOM 3717 C C . ASN A 1 20 ? 4.771 7.810 2.306 1.00 0.00 20 ASN A C 10
ATOM 3718 O O . ASN A 1 20 ? 5.769 7.591 2.995 1.00 0.00 20 ASN A O 10
ATOM 3728 N N . PRO A 1 21 ? 3.681 7.031 2.381 1.00 0.00 21 PRO A N 10
ATOM 3729 C CA . PRO A 1 21 ? 3.559 5.990 3.384 1.00 0.00 21 PRO A CA 10
ATOM 3730 C C . PRO A 1 21 ? 4.409 4.775 2.991 1.00 0.00 21 PRO A C 10
ATOM 3731 O O . PRO A 1 21 ? 4.611 4.530 1.800 1.00 0.00 21 PRO A O 10
ATOM 3739 N N . PRO A 1 22 ? 4.900 3.996 3.967 1.00 0.00 22 PRO A N 10
ATOM 3740 C CA . PRO A 1 22 ? 5.610 2.754 3.707 1.00 0.00 22 PRO A CA 10
ATOM 3741 C C . PRO A 1 22 ? 4.622 1.657 3.283 1.00 0.00 22 PRO A C 10
ATOM 3742 O O . PRO A 1 22 ? 3.417 1.894 3.178 1.00 0.00 22 PRO A O 10
ATOM 3750 N N . CYS A 1 23 ? 5.128 0.438 3.066 1.00 0.00 23 CYS A N 10
ATOM 3751 C CA . CYS A 1 23 ? 4.308 -0.718 2.724 1.00 0.00 23 CYS A CA 10
ATOM 3752 C C . CYS A 1 23 ? 4.572 -1.848 3.704 1.00 0.00 23 CYS A C 10
ATOM 3753 O O . CYS A 1 23 ? 5.655 -1.936 4.278 1.00 0.00 23 CYS A O 10
ATOM 3759 N N . ARG A 1 24 ? 3.582 -2.728 3.875 1.00 0.00 24 ARG A N 10
ATOM 3760 C CA . ARG A 1 24 ? 3.668 -3.933 4.681 1.00 0.00 24 ARG A CA 10
ATOM 3761 C C . ARG A 1 24 ? 3.094 -5.075 3.846 1.00 0.00 24 ARG A C 10
ATOM 3762 O O . ARG A 1 24 ? 1.947 -4.994 3.413 1.00 0.00 24 ARG A O 10
ATOM 3780 N N . ASN A 1 25 ? 3.889 -6.119 3.595 1.00 0.00 25 ASN A N 10
ATOM 3781 C CA . ASN A 1 25 ? 3.479 -7.315 2.858 1.00 0.00 25 ASN A CA 10
ATOM 3782 C C . ASN A 1 25 ? 2.794 -6.954 1.530 1.00 0.00 25 ASN A C 10
ATOM 3783 O O . ASN A 1 25 ? 1.796 -7.551 1.137 1.00 0.00 25 ASN A O 10
ATOM 3793 N N . GLY A 1 26 ? 3.330 -5.950 0.830 1.00 0.00 26 GLY A N 10
ATOM 3794 C CA . GLY A 1 26 ? 2.769 -5.486 -0.428 1.00 0.00 26 GLY A CA 10
ATOM 3795 C C . GLY A 1 26 ? 1.366 -4.889 -0.279 1.00 0.00 26 GLY A C 10
ATOM 3796 O O . GLY A 1 26 ? 0.581 -4.939 -1.231 1.00 0.00 26 GLY A O 10
ATOM 3800 N N . PHE A 1 27 ? 1.072 -4.266 0.866 1.00 0.00 27 PHE A N 10
ATOM 3801 C CA . PHE A 1 27 ? -0.080 -3.398 1.071 1.00 0.00 27 PHE A CA 10
ATOM 3802 C C . PHE A 1 27 ? 0.415 -2.032 1.527 1.00 0.00 27 PHE A C 10
ATOM 3803 O O . PHE A 1 27 ? 1.386 -1.952 2.278 1.00 0.00 27 PHE A O 10
ATOM 3819 N N . CYS A 1 28 ? -0.215 -0.967 1.028 1.00 0.00 28 CYS A N 10
ATOM 3820 C CA . CYS A 1 28 ? 0.205 0.414 1.228 1.00 0.00 28 CYS A CA 10
ATOM 3821 C C . CYS A 1 28 ? -0.267 0.908 2.590 1.00 0.00 28 CYS A C 10
ATOM 3822 O O . CYS A 1 28 ? -1.471 0.915 2.847 1.00 0.00 28 CYS A O 10
ATOM 3828 N N . ALA A 1 29 ? 0.646 1.339 3.467 1.00 0.00 29 ALA A N 10
ATOM 3829 C CA . ALA A 1 29 ? 0.294 1.754 4.821 1.00 0.00 29 ALA A CA 10
ATOM 3830 C C . ALA A 1 29 ? -0.269 3.181 4.836 1.00 0.00 29 ALA A C 10
ATOM 3831 O O . ALA A 1 29 ? 0.147 4.010 5.642 1.00 0.00 29 ALA A O 10
ATOM 3838 N N . CYS A 1 30 ? -1.224 3.469 3.950 1.00 0.00 30 CYS A N 10
ATOM 3839 C CA . CYS A 1 30 ? -1.869 4.773 3.849 1.00 0.00 30 CYS A CA 10
ATOM 3840 C C . CYS A 1 30 ? -2.705 5.032 5.099 1.00 0.00 30 CYS A C 10
ATOM 3841 O O . CYS A 1 30 ? -2.535 6.029 5.795 1.00 0.00 30 CYS A O 10
ATOM 3847 N N . THR A 1 31 ? -3.617 4.103 5.395 1.00 0.00 31 THR A N 10
ATOM 3848 C CA . THR A 1 31 ? -4.489 4.154 6.552 1.00 0.00 31 THR A CA 10
ATOM 3849 C C . THR A 1 31 ? -3.661 4.250 7.837 1.00 0.00 31 THR A C 10
ATOM 3850 O O . THR A 1 31 ? -3.406 3.243 8.498 1.00 0.00 31 THR A O 10
ATOM 3861 N N . THR A 1 1 ? -9.381 -8.894 5.099 1.00 0.00 1 THR A N 11
ATOM 3862 C CA . THR A 1 1 ? -8.678 -7.620 5.037 1.00 0.00 1 THR A CA 11
ATOM 3863 C C . THR A 1 1 ? -9.358 -6.708 4.001 1.00 0.00 1 THR A C 11
ATOM 3864 O O . THR A 1 1 ? -8.822 -6.518 2.907 1.00 0.00 1 THR A O 11
ATOM 3875 N N . PRO A 1 2 ? -10.537 -6.139 4.309 1.00 0.00 2 PRO A N 11
ATOM 3876 C CA . PRO A 1 2 ? -11.328 -5.354 3.364 1.00 0.00 2 PRO A CA 11
ATOM 3877 C C . PRO A 1 2 ? -10.765 -3.932 3.194 1.00 0.00 2 PRO A C 11
ATOM 3878 O O . PRO A 1 2 ? -11.485 -2.943 3.294 1.00 0.00 2 PRO A O 11
ATOM 3886 N N . PHE A 1 3 ? -9.462 -3.840 2.926 1.00 0.00 3 PHE A N 11
ATOM 3887 C CA . PHE A 1 3 ? -8.709 -2.614 2.687 1.00 0.00 3 PHE A CA 11
ATOM 3888 C C . PHE A 1 3 ? -7.332 -2.955 2.097 1.00 0.00 3 PHE A C 11
ATOM 3889 O O . PHE A 1 3 ? -6.404 -2.149 2.150 1.00 0.00 3 PHE A O 11
ATOM 3905 N N . ALA A 1 4 ? -7.183 -4.154 1.521 1.00 0.00 4 ALA A N 11
ATOM 3906 C CA . ALA A 1 4 ? -5.923 -4.640 0.983 1.00 0.00 4 ALA A CA 11
ATOM 3907 C C . ALA A 1 4 ? -5.630 -3.970 -0.360 1.00 0.00 4 ALA A C 11
ATOM 3908 O O . ALA A 1 4 ? -5.720 -4.619 -1.407 1.00 0.00 4 ALA A O 11
ATOM 3915 N N . ILE A 1 5 ? -5.282 -2.680 -0.329 1.00 0.00 5 ILE A N 11
ATOM 3916 C CA . ILE A 1 5 ? -4.863 -1.889 -1.483 1.00 0.00 5 ILE A CA 11
ATOM 3917 C C . ILE A 1 5 ? -3.412 -2.258 -1.809 1.00 0.00 5 ILE A C 11
ATOM 3918 O O . ILE A 1 5 ? -2.526 -2.024 -0.990 1.00 0.00 5 ILE A O 11
ATOM 3933 N N . LYS A 1 6 ? -3.173 -2.856 -2.982 1.00 0.00 6 LYS A N 11
ATOM 3934 C CA . LYS A 1 6 ? -1.900 -3.487 -3.328 1.00 0.00 6 LYS A CA 11
ATOM 3935 C C . LYS A 1 6 ? -0.768 -2.461 -3.436 1.00 0.00 6 LYS A C 11
ATOM 3936 O O . LYS A 1 6 ? -0.987 -1.326 -3.870 1.00 0.00 6 LYS A O 11
ATOM 3951 N N . CYS A 1 7 ? 0.442 -2.879 -3.056 1.00 0.00 7 CYS A N 11
ATOM 3952 C CA . CYS A 1 7 ? 1.647 -2.063 -3.017 1.00 0.00 7 CYS A CA 11
ATOM 3953 C C . CYS A 1 7 ? 2.860 -2.969 -3.198 1.00 0.00 7 CYS A C 11
ATOM 3954 O O . CYS A 1 7 ? 2.988 -3.940 -2.452 1.00 0.00 7 CYS A O 11
ATOM 3960 N N . ALA A 1 8 ? 3.722 -2.680 -4.179 1.00 0.00 8 ALA A N 11
ATOM 3961 C CA . ALA A 1 8 ? 4.949 -3.431 -4.423 1.00 0.00 8 ALA A CA 11
ATOM 3962 C C . ALA A 1 8 ? 6.155 -2.550 -4.104 1.00 0.00 8 ALA A C 11
ATOM 3963 O O . ALA A 1 8 ? 7.047 -2.944 -3.360 1.00 0.00 8 ALA A O 11
ATOM 3970 N N . THR A 1 9 ? 6.168 -1.351 -4.679 1.00 0.00 9 THR A N 11
ATOM 3971 C CA . THR A 1 9 ? 7.176 -0.323 -4.464 1.00 0.00 9 THR A CA 11
ATOM 3972 C C . THR A 1 9 ? 6.702 0.587 -3.332 1.00 0.00 9 THR A C 11
ATOM 3973 O O . THR A 1 9 ? 5.503 0.655 -3.091 1.00 0.00 9 THR A O 11
ATOM 3984 N N . ASP A 1 10 ? 7.572 1.344 -2.654 1.00 0.00 10 ASP A N 11
ATOM 3985 C CA . ASP A 1 10 ? 7.049 2.404 -1.796 1.00 0.00 10 ASP A CA 11
ATOM 3986 C C . ASP A 1 10 ? 6.272 3.390 -2.682 1.00 0.00 10 ASP A C 11
ATOM 3987 O O . ASP A 1 10 ? 5.139 3.747 -2.369 1.00 0.00 10 ASP A O 11
ATOM 3995 N N . ALA A 1 11 ? 6.866 3.747 -3.827 1.00 0.00 11 ALA A N 11
ATOM 3996 C CA . ALA A 1 11 ? 6.307 4.565 -4.899 1.00 0.00 11 ALA A CA 11
ATOM 3997 C C . ALA A 1 11 ? 4.817 4.313 -5.154 1.00 0.00 11 ALA A C 11
ATOM 3998 O O . ALA A 1 11 ? 4.065 5.276 -5.272 1.00 0.00 11 ALA A O 11
ATOM 4005 N N . ASP A 1 12 ? 4.375 3.049 -5.233 1.00 0.00 12 ASP A N 11
ATOM 4006 C CA . ASP A 1 12 ? 2.955 2.686 -5.290 1.00 0.00 12 ASP A CA 11
ATOM 4007 C C . ASP A 1 12 ? 2.155 3.551 -4.318 1.00 0.00 12 ASP A C 11
ATOM 4008 O O . ASP A 1 12 ? 1.220 4.264 -4.682 1.00 0.00 12 ASP A O 11
ATOM 4016 N N . CYS A 1 13 ? 2.496 3.378 -3.047 1.00 0.00 13 CYS A N 11
ATOM 4017 C CA . CYS A 1 13 ? 1.751 3.917 -1.932 1.00 0.00 13 CYS A CA 11
ATOM 4018 C C . CYS A 1 13 ? 2.028 5.407 -1.830 1.00 0.00 13 CYS A C 11
ATOM 4019 O O . CYS A 1 13 ? 1.082 6.181 -1.737 1.00 0.00 13 CYS A O 11
ATOM 4025 N N . SER A 1 14 ? 3.292 5.817 -1.989 1.00 0.00 14 SER A N 11
ATOM 4026 C CA . SER A 1 14 ? 3.732 7.200 -2.160 1.00 0.00 14 SER A CA 11
ATOM 4027 C C . SER A 1 14 ? 3.328 7.748 -3.540 1.00 0.00 14 SER A C 11
ATOM 4028 O O . SER A 1 14 ? 4.155 8.247 -4.301 1.00 0.00 14 SER A O 11
ATOM 4035 N N . ARG A 1 15 ? 2.036 7.659 -3.857 1.00 0.00 15 ARG A N 11
ATOM 4036 C CA . ARG A 1 15 ? 1.408 8.068 -5.106 1.00 0.00 15 ARG A CA 11
ATOM 4037 C C . ARG A 1 15 ? -0.087 7.820 -4.942 1.00 0.00 15 ARG A C 11
ATOM 4038 O O . ARG A 1 15 ? -0.893 8.722 -5.151 1.00 0.00 15 ARG A O 11
ATOM 4056 N N . LYS A 1 16 ? -0.461 6.605 -4.526 1.00 0.00 16 LYS A N 11
ATOM 4057 C CA . LYS A 1 16 ? -1.833 6.305 -4.131 1.00 0.00 16 LYS A CA 11
ATOM 4058 C C . LYS A 1 16 ? -2.260 7.103 -2.887 1.00 0.00 16 LYS A C 11
ATOM 4059 O O . LYS A 1 16 ? -3.450 7.359 -2.717 1.00 0.00 16 LYS A O 11
ATOM 4074 N N . CYS A 1 17 ? -1.322 7.501 -2.016 1.00 0.00 17 CYS A N 11
ATOM 4075 C CA . CYS A 1 17 ? -1.598 8.244 -0.790 1.00 0.00 17 CYS A CA 11
ATOM 4076 C C . CYS A 1 17 ? -0.372 9.088 -0.389 1.00 0.00 17 CYS A C 11
ATOM 4077 O O . CYS A 1 17 ? 0.752 8.604 -0.493 1.00 0.00 17 CYS A O 11
ATOM 4083 N N . PRO A 1 18 ? -0.539 10.366 -0.004 1.00 0.00 18 PRO A N 11
ATOM 4084 C CA . PRO A 1 18 ? 0.582 11.272 0.223 1.00 0.00 18 PRO A CA 11
ATOM 4085 C C . PRO A 1 18 ? 1.288 11.002 1.559 1.00 0.00 18 PRO A C 11
ATOM 4086 O O . PRO A 1 18 ? 0.775 10.277 2.406 1.00 0.00 18 PRO A O 11
ATOM 4094 N N . GLY A 1 19 ? 2.460 11.624 1.748 1.00 0.00 19 GLY A N 11
ATOM 4095 C CA . GLY A 1 19 ? 3.260 11.548 2.972 1.00 0.00 19 GLY A CA 11
ATOM 4096 C C . GLY A 1 19 ? 4.260 10.386 2.950 1.00 0.00 19 GLY A C 11
ATOM 4097 O O . GLY A 1 19 ? 4.615 9.851 3.995 1.00 0.00 19 GLY A O 11
ATOM 4101 N N . ASN A 1 20 ? 4.687 9.990 1.748 1.00 0.00 20 ASN A N 11
ATOM 4102 C CA . ASN A 1 20 ? 5.497 8.808 1.449 1.00 0.00 20 ASN A CA 11
ATOM 4103 C C . ASN A 1 20 ? 5.257 7.586 2.350 1.00 0.00 20 ASN A C 11
ATOM 4104 O O . ASN A 1 20 ? 6.219 6.994 2.846 1.00 0.00 20 ASN A O 11
ATOM 4114 N N . PRO A 1 21 ? 4.002 7.143 2.531 1.00 0.00 21 PRO A N 11
ATOM 4115 C CA . PRO A 1 21 ? 3.716 5.894 3.212 1.00 0.00 21 PRO A CA 11
ATOM 4116 C C . PRO A 1 21 ? 4.327 4.724 2.426 1.00 0.00 21 PRO A C 11
ATOM 4117 O O . PRO A 1 21 ? 4.241 4.716 1.198 1.00 0.00 21 PRO A O 11
ATOM 4125 N N . PRO A 1 22 ? 4.954 3.745 3.098 1.00 0.00 22 PRO A N 11
ATOM 4126 C CA . PRO A 1 22 ? 5.555 2.590 2.448 1.00 0.00 22 PRO A CA 11
ATOM 4127 C C . PRO A 1 22 ? 4.513 1.491 2.207 1.00 0.00 22 PRO A C 11
ATOM 4128 O O . PRO A 1 22 ? 3.337 1.631 2.554 1.00 0.00 22 PRO A O 11
ATOM 4136 N N . CYS A 1 23 ? 4.958 0.352 1.669 1.00 0.00 23 CYS A N 11
ATOM 4137 C CA . CYS A 1 23 ? 4.155 -0.860 1.704 1.00 0.00 23 CYS A CA 11
ATOM 4138 C C . CYS A 1 23 ? 4.277 -1.487 3.087 1.00 0.00 23 CYS A C 11
ATOM 4139 O O . CYS A 1 23 ? 5.379 -1.822 3.517 1.00 0.00 23 CYS A O 11
ATOM 4145 N N . ARG A 1 24 ? 3.151 -1.772 3.737 1.00 0.00 24 ARG A N 11
ATOM 4146 C CA . ARG A 1 24 ? 3.089 -2.913 4.632 1.00 0.00 24 ARG A CA 11
ATOM 4147 C C . ARG A 1 24 ? 3.176 -4.157 3.742 1.00 0.00 24 ARG A C 11
ATOM 4148 O O . ARG A 1 24 ? 2.149 -4.737 3.392 1.00 0.00 24 ARG A O 11
ATOM 4166 N N . ASN A 1 25 ? 4.410 -4.500 3.346 1.00 0.00 25 ASN A N 11
ATOM 4167 C CA . ASN A 1 25 ? 4.836 -5.642 2.538 1.00 0.00 25 ASN A CA 11
ATOM 4168 C C . ASN A 1 25 ? 3.689 -6.323 1.788 1.00 0.00 25 ASN A C 11
ATOM 4169 O O . ASN A 1 25 ? 3.261 -7.413 2.169 1.00 0.00 25 ASN A O 11
ATOM 4179 N N . GLY A 1 26 ? 3.199 -5.680 0.725 1.00 0.00 26 GLY A N 11
ATOM 4180 C CA . GLY A 1 26 ? 2.080 -6.167 -0.064 1.00 0.00 26 GLY A CA 11
ATOM 4181 C C . GLY A 1 26 ? 0.985 -5.113 -0.185 1.00 0.00 26 GLY A C 11
ATOM 4182 O O . GLY A 1 26 ? 0.376 -4.996 -1.251 1.00 0.00 26 GLY A O 11
ATOM 4186 N N . PHE A 1 27 ? 0.717 -4.359 0.892 1.00 0.00 27 PHE A N 11
ATOM 4187 C CA . PHE A 1 27 ? -0.399 -3.416 0.945 1.00 0.00 27 PHE A CA 11
ATOM 4188 C C . PHE A 1 27 ? 0.062 -2.013 1.334 1.00 0.00 27 PHE A C 11
ATOM 4189 O O . PHE A 1 27 ? 0.963 -1.862 2.150 1.00 0.00 27 PHE A O 11
ATOM 4205 N N . CYS A 1 28 ? -0.547 -0.981 0.748 1.00 0.00 28 CYS A N 11
ATOM 4206 C CA . CYS A 1 28 ? -0.162 0.414 0.951 1.00 0.00 28 CYS A CA 11
ATOM 4207 C C . CYS A 1 28 ? -0.465 0.876 2.376 1.00 0.00 28 CYS A C 11
ATOM 4208 O O . CYS A 1 28 ? -1.630 0.935 2.770 1.00 0.00 28 CYS A O 11
ATOM 4214 N N . ALA A 1 29 ? 0.563 1.226 3.158 1.00 0.00 29 ALA A N 11
ATOM 4215 C CA . ALA A 1 29 ? 0.395 1.644 4.545 1.00 0.00 29 ALA A CA 11
ATOM 4216 C C . ALA A 1 29 ? -0.042 3.111 4.629 1.00 0.00 29 ALA A C 11
ATOM 4217 O O . ALA A 1 29 ? 0.607 3.919 5.293 1.00 0.00 29 ALA A O 11
ATOM 4224 N N . CYS A 1 30 ? -1.155 3.463 3.977 1.00 0.00 30 CYS A N 11
ATOM 4225 C 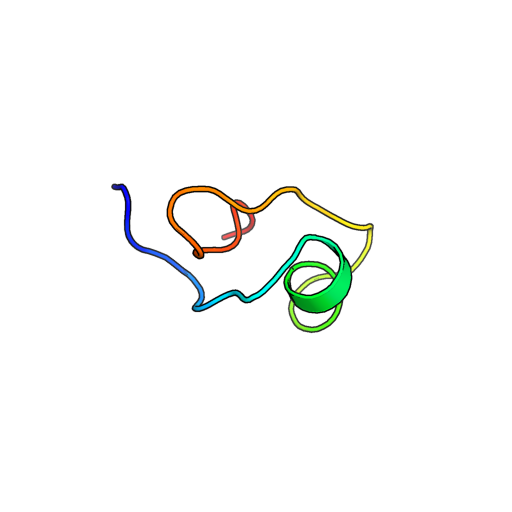CA . CYS A 1 30 ? -1.713 4.813 4.014 1.00 0.00 30 CYS A CA 11
ATOM 4226 C C . CYS A 1 30 ? -2.314 5.099 5.394 1.00 0.00 30 CYS A C 11
ATOM 4227 O O . CYS A 1 30 ? -3.527 5.095 5.577 1.00 0.00 30 CYS A O 11
ATOM 4233 N N . THR A 1 31 ? -1.451 5.316 6.386 1.00 0.00 31 THR A N 11
ATOM 4234 C CA . THR A 1 31 ? -1.847 5.556 7.766 1.00 0.00 31 THR A CA 11
ATOM 4235 C C . THR A 1 31 ? -2.747 6.790 7.865 1.00 0.00 31 THR A C 11
ATOM 4236 O O . THR A 1 31 ? -3.808 6.747 8.486 1.00 0.00 31 THR A O 11
ATOM 4247 N N . THR A 1 1 ? -9.880 -8.725 0.544 1.00 0.00 1 THR A N 12
ATOM 4248 C CA . THR A 1 1 ? -10.368 -7.769 1.525 1.00 0.00 1 THR A CA 12
ATOM 4249 C C . THR A 1 1 ? -10.257 -6.367 0.912 1.00 0.00 1 THR A C 12
ATOM 4250 O O . THR A 1 1 ? -9.188 -6.038 0.398 1.00 0.00 1 THR A O 12
ATOM 4261 N N . PRO A 1 2 ? -11.312 -5.535 0.937 1.00 0.00 2 PRO A N 12
ATOM 4262 C CA . PRO A 1 2 ? -11.311 -4.242 0.261 1.00 0.00 2 PRO A CA 12
ATOM 4263 C C . PRO A 1 2 ? -10.167 -3.355 0.755 1.00 0.00 2 PRO A C 12
ATOM 4264 O O . PRO A 1 2 ? -9.517 -2.672 -0.032 1.00 0.00 2 PRO A O 12
ATOM 4272 N N . PHE A 1 3 ? -9.898 -3.396 2.060 1.00 0.00 3 PHE A N 12
ATOM 4273 C CA . PHE A 1 3 ? -8.835 -2.628 2.690 1.00 0.00 3 PHE A CA 12
ATOM 4274 C C . PHE A 1 3 ? -7.442 -3.009 2.172 1.00 0.00 3 PHE A C 12
ATOM 4275 O O . PHE A 1 3 ? -6.500 -2.238 2.346 1.00 0.00 3 PHE A O 12
ATOM 4291 N N . ALA A 1 4 ? -7.279 -4.193 1.567 1.00 0.00 4 ALA A N 12
ATOM 4292 C CA . ALA A 1 4 ? -5.980 -4.679 1.122 1.00 0.00 4 ALA A CA 12
ATOM 4293 C C . ALA A 1 4 ? -5.564 -4.004 -0.188 1.00 0.00 4 ALA A C 12
ATOM 4294 O O . ALA A 1 4 ? -5.376 -4.663 -1.209 1.00 0.00 4 ALA A O 12
ATOM 4301 N N . ILE A 1 5 ? -5.380 -2.682 -0.155 1.00 0.00 5 ILE A N 12
ATOM 4302 C CA . ILE A 1 5 ? -4.825 -1.924 -1.266 1.00 0.00 5 ILE A CA 12
ATOM 4303 C C . ILE A 1 5 ? -3.384 -2.401 -1.459 1.00 0.00 5 ILE A C 12
ATOM 4304 O O . ILE A 1 5 ? -2.571 -2.246 -0.552 1.00 0.00 5 ILE A O 12
ATOM 4319 N N . LYS A 1 6 ? -3.078 -3.014 -2.605 1.00 0.00 6 LYS A N 12
ATOM 4320 C CA . LYS A 1 6 ? -1.774 -3.620 -2.857 1.00 0.00 6 LYS A CA 12
ATOM 4321 C C . LYS A 1 6 ? -0.663 -2.566 -2.976 1.00 0.00 6 LYS A C 12
ATOM 4322 O O . LYS A 1 6 ? -0.929 -1.402 -3.270 1.00 0.00 6 LYS A O 12
ATOM 4337 N N . CYS A 1 7 ? 0.581 -3.003 -2.755 1.00 0.00 7 CYS A N 12
ATOM 4338 C CA . CYS A 1 7 ? 1.795 -2.197 -2.823 1.00 0.00 7 CYS A CA 12
ATOM 4339 C C . CYS A 1 7 ? 2.981 -3.138 -3.003 1.00 0.00 7 CYS A C 12
ATOM 4340 O O . CYS A 1 7 ? 3.156 -4.029 -2.173 1.00 0.00 7 CYS A O 12
ATOM 4346 N N . ALA A 1 8 ? 3.772 -2.977 -4.069 1.00 0.00 8 ALA A N 12
ATOM 4347 C CA . ALA A 1 8 ? 4.965 -3.788 -4.293 1.00 0.00 8 ALA A CA 12
ATOM 4348 C C . ALA A 1 8 ? 6.197 -3.006 -3.838 1.00 0.00 8 ALA A C 12
ATOM 4349 O O . ALA A 1 8 ? 7.101 -3.558 -3.214 1.00 0.00 8 ALA A O 12
ATOM 4356 N N . THR A 1 9 ? 6.211 -1.718 -4.162 1.00 0.00 9 THR A N 12
ATOM 4357 C CA . THR A 1 9 ? 7.271 -0.765 -3.910 1.00 0.00 9 THR A CA 12
ATOM 4358 C C . THR A 1 9 ? 6.690 0.387 -3.093 1.00 0.00 9 THR A C 12
ATOM 4359 O O . THR A 1 9 ? 5.538 0.760 -3.302 1.00 0.00 9 THR A O 12
ATOM 4370 N N . ASP A 1 10 ? 7.486 0.966 -2.191 1.00 0.00 10 ASP A N 12
ATOM 4371 C CA . ASP A 1 10 ? 7.209 2.246 -1.547 1.00 0.00 10 ASP A CA 12
ATOM 4372 C C . ASP A 1 10 ? 6.505 3.199 -2.523 1.00 0.00 10 ASP A C 12
ATOM 4373 O O . ASP A 1 10 ? 5.380 3.625 -2.263 1.00 0.00 10 ASP A O 12
ATOM 4381 N N . ALA A 1 11 ? 7.141 3.473 -3.664 1.00 0.00 11 ALA A N 12
ATOM 4382 C CA . ALA A 1 11 ? 6.608 4.206 -4.802 1.00 0.00 11 ALA A CA 12
ATOM 4383 C C . ALA A 1 11 ? 5.114 3.971 -5.070 1.00 0.00 11 ALA A C 12
ATOM 4384 O O . ALA A 1 11 ? 4.397 4.946 -5.269 1.00 0.00 11 ALA A O 12
ATOM 4391 N N . ASP A 1 12 ? 4.631 2.719 -5.095 1.00 0.00 12 ASP A N 12
ATOM 4392 C CA . ASP A 1 12 ? 3.218 2.438 -5.370 1.00 0.00 12 ASP A CA 12
ATOM 4393 C C . ASP A 1 12 ? 2.347 3.217 -4.388 1.00 0.00 12 ASP A C 12
ATOM 4394 O O . ASP A 1 12 ? 1.461 3.990 -4.763 1.00 0.00 12 ASP A O 12
ATOM 4402 N N . CYS A 1 13 ? 2.590 2.969 -3.104 1.00 0.00 13 CYS A N 12
ATOM 4403 C CA . CYS A 1 13 ? 1.799 3.545 -2.036 1.00 0.00 13 CYS A CA 12
ATOM 4404 C C . CYS A 1 13 ? 2.027 5.048 -1.978 1.00 0.00 13 CYS A C 12
ATOM 4405 O O . CYS A 1 13 ? 1.065 5.814 -1.981 1.00 0.00 13 CYS A O 12
ATOM 4411 N N . SER A 1 14 ? 3.292 5.470 -2.053 1.00 0.00 14 SER A N 12
ATOM 4412 C CA . SER A 1 14 ? 3.730 6.856 -2.189 1.00 0.00 14 SER A CA 12
ATOM 4413 C C . SER A 1 14 ? 3.455 7.407 -3.597 1.00 0.00 14 SER A C 12
ATOM 4414 O O . SER A 1 14 ? 4.315 8.049 -4.202 1.00 0.00 14 SER A O 12
ATOM 4421 N N . ARG A 1 15 ? 2.237 7.195 -4.091 1.00 0.00 15 ARG A N 12
ATOM 4422 C CA . ARG A 1 15 ? 1.729 7.633 -5.383 1.00 0.00 15 ARG A CA 12
ATOM 4423 C C . ARG A 1 15 ? 0.220 7.417 -5.384 1.00 0.00 15 ARG A C 12
ATOM 4424 O O . ARG A 1 15 ? -0.522 8.246 -5.911 1.00 0.00 15 ARG A O 12
ATOM 4442 N N . LYS A 1 16 ? -0.241 6.302 -4.806 1.00 0.00 16 LYS A N 12
ATOM 4443 C CA . LYS A 1 16 ? -1.636 6.132 -4.428 1.00 0.00 16 LYS A CA 12
ATOM 4444 C C . LYS A 1 16 ? -2.048 7.189 -3.394 1.00 0.00 16 LYS A C 12
ATOM 4445 O O . LYS A 1 16 ? -3.137 7.748 -3.497 1.00 0.00 16 LYS A O 12
ATOM 4460 N N . CYS A 1 17 ? -1.207 7.422 -2.382 1.00 0.00 17 CYS A N 12
ATOM 4461 C CA . CYS A 1 17 ? -1.524 8.212 -1.199 1.00 0.00 17 CYS A CA 12
ATOM 4462 C C . CYS A 1 17 ? -0.288 9.024 -0.779 1.00 0.00 17 CYS A C 12
ATOM 4463 O O . CYS A 1 17 ? 0.816 8.483 -0.797 1.00 0.00 17 CYS A O 12
ATOM 4469 N N . PRO A 1 18 ? -0.424 10.329 -0.485 1.00 0.00 18 PRO A N 12
ATOM 4470 C CA . PRO A 1 18 ? 0.713 11.217 -0.268 1.00 0.00 18 PRO A CA 12
ATOM 4471 C C . PRO A 1 18 ? 1.321 11.042 1.128 1.00 0.00 18 PRO A C 12
ATOM 4472 O O . PRO A 1 18 ? 0.750 10.370 1.984 1.00 0.00 18 PRO A O 12
ATOM 4480 N N . GLY A 1 19 ? 2.473 11.684 1.356 1.00 0.00 19 GLY A N 12
ATOM 4481 C CA . GLY A 1 19 ? 3.174 11.688 2.640 1.00 0.00 19 GLY A CA 12
ATOM 4482 C C . GLY A 1 19 ? 4.124 10.498 2.790 1.00 0.00 19 GLY A C 12
ATOM 4483 O O . GLY A 1 19 ? 4.350 10.020 3.898 1.00 0.00 19 GLY A O 12
ATOM 4487 N N . ASN A 1 20 ? 4.665 10.019 1.665 1.00 0.00 20 ASN A N 12
ATOM 4488 C CA . ASN A 1 20 ? 5.496 8.820 1.541 1.00 0.00 20 ASN A CA 12
ATOM 4489 C C . ASN A 1 20 ? 5.127 7.670 2.495 1.00 0.00 20 ASN A C 12
ATOM 4490 O O . ASN A 1 20 ? 5.973 7.201 3.257 1.00 0.00 20 ASN A O 12
ATOM 4500 N N . PRO A 1 21 ? 3.883 7.173 2.447 1.00 0.00 21 PRO A N 12
ATOM 4501 C CA . PRO A 1 21 ? 3.513 5.939 3.110 1.00 0.00 21 PRO A CA 12
ATOM 4502 C C . PRO A 1 21 ? 4.184 4.757 2.389 1.00 0.00 21 PRO A C 12
ATOM 4503 O O . PRO A 1 21 ? 4.099 4.677 1.165 1.00 0.00 21 PRO A O 12
ATOM 4511 N N . PRO A 1 22 ? 4.854 3.843 3.107 1.00 0.00 22 PRO A N 12
ATOM 4512 C CA . PRO A 1 22 ? 5.527 2.702 2.506 1.00 0.00 22 PRO A CA 12
ATOM 4513 C C . PRO A 1 22 ? 4.553 1.541 2.268 1.00 0.00 22 PRO A C 12
ATOM 4514 O O . PRO A 1 22 ? 3.370 1.610 2.611 1.00 0.00 22 PRO A O 12
ATOM 4522 N N . CYS A 1 23 ? 5.068 0.428 1.734 1.00 0.00 23 CYS A N 12
ATOM 4523 C CA . CYS A 1 23 ? 4.332 -0.827 1.762 1.00 0.00 23 CYS A CA 12
ATOM 4524 C C . CYS A 1 23 ? 4.417 -1.413 3.169 1.00 0.00 23 CYS A C 12
ATOM 4525 O O . CYS A 1 23 ? 5.501 -1.795 3.613 1.00 0.00 23 CYS A O 12
ATOM 4531 N N . ARG A 1 24 ? 3.281 -1.620 3.829 1.00 0.00 24 ARG A N 12
ATOM 4532 C CA . ARG A 1 24 ? 3.162 -2.725 4.764 1.00 0.00 24 ARG A CA 12
ATOM 4533 C C . ARG A 1 24 ? 3.249 -4.010 3.931 1.00 0.00 24 ARG A C 12
ATOM 4534 O O . ARG A 1 24 ? 2.222 -4.585 3.577 1.00 0.00 24 ARG A O 12
ATOM 4552 N N . ASN A 1 25 ? 4.486 -4.397 3.589 1.00 0.00 25 ASN A N 12
ATOM 4553 C CA . ASN A 1 25 ? 4.890 -5.599 2.857 1.00 0.00 25 ASN A CA 12
ATOM 4554 C C . ASN A 1 25 ? 3.750 -6.251 2.067 1.00 0.00 25 ASN A C 12
ATOM 4555 O O . ASN A 1 25 ? 3.136 -7.206 2.537 1.00 0.00 25 ASN A O 12
ATOM 4565 N N . GLY A 1 26 ? 3.471 -5.724 0.873 1.00 0.00 26 GLY A N 12
ATOM 4566 C CA . GLY A 1 26 ? 2.403 -6.213 0.014 1.00 0.00 26 GLY A CA 12
ATOM 4567 C C . GLY A 1 26 ? 1.252 -5.214 -0.083 1.00 0.00 26 GLY A C 12
ATOM 4568 O O . GLY A 1 26 ? 0.544 -5.216 -1.090 1.00 0.00 26 GLY A O 12
ATOM 4572 N N . PHE A 1 27 ? 1.048 -4.380 0.948 1.00 0.00 27 PHE A N 12
ATOM 4573 C CA . PHE A 1 27 ? -0.132 -3.528 1.074 1.00 0.00 27 PHE A CA 12
ATOM 4574 C C . PHE A 1 27 ? 0.255 -2.090 1.418 1.00 0.00 27 PHE A C 12
ATOM 4575 O O . PHE A 1 27 ? 1.195 -1.871 2.172 1.00 0.00 27 PHE A O 12
ATOM 4591 N N . CYS A 1 28 ? -0.448 -1.104 0.863 1.00 0.00 28 CYS A N 12
ATOM 4592 C CA . CYS A 1 28 ? -0.112 0.312 0.996 1.00 0.00 28 CYS A CA 12
ATOM 4593 C C . CYS A 1 28 ? -0.455 0.843 2.388 1.00 0.00 28 CYS A C 12
ATOM 4594 O O . CYS A 1 28 ? -1.631 0.920 2.743 1.00 0.00 28 CYS A O 12
ATOM 4600 N N . ALA A 1 29 ? 0.547 1.250 3.175 1.00 0.00 29 ALA A N 12
ATOM 4601 C CA . ALA A 1 29 ? 0.325 1.782 4.515 1.00 0.00 29 ALA A CA 12
ATOM 4602 C C . ALA A 1 29 ? -0.100 3.257 4.462 1.00 0.00 29 ALA A C 12
ATOM 4603 O O . ALA A 1 29 ? 0.498 4.102 5.126 1.00 0.00 29 ALA A O 12
ATOM 4610 N N . CYS A 1 30 ? -1.125 3.578 3.667 1.00 0.00 30 CYS A N 12
ATOM 4611 C CA . CYS A 1 30 ? -1.630 4.945 3.553 1.00 0.00 30 CYS A CA 12
ATOM 4612 C C . CYS A 1 30 ? -2.126 5.451 4.907 1.00 0.00 30 CYS A C 12
ATOM 4613 O O . CYS A 1 30 ? -2.736 4.703 5.668 1.00 0.00 30 CYS A O 12
ATOM 4619 N N . THR A 1 31 ? -1.894 6.730 5.204 1.00 0.00 31 THR A N 12
ATOM 4620 C CA . THR A 1 31 ? -2.443 7.383 6.380 1.00 0.00 31 THR A CA 12
ATOM 4621 C C . THR A 1 31 ? -3.965 7.217 6.395 1.00 0.00 31 THR A C 12
ATOM 4622 O O . THR A 1 31 ? -4.658 7.954 5.692 1.00 0.00 31 THR A O 12
ATOM 4633 N N . THR A 1 1 ? -8.935 -4.723 -3.850 1.00 0.00 1 THR A N 13
ATOM 4634 C CA . THR A 1 1 ? -9.038 -5.743 -2.824 1.00 0.00 1 THR A CA 13
ATOM 4635 C C . THR A 1 1 ? -10.086 -5.359 -1.762 1.00 0.00 1 THR A C 13
ATOM 4636 O O . THR A 1 1 ? -10.384 -4.176 -1.580 1.00 0.00 1 THR A O 13
ATOM 4647 N N . PRO A 1 2 ? -10.673 -6.347 -1.060 1.00 0.00 2 PRO A N 13
ATOM 4648 C CA . PRO A 1 2 ? -11.660 -6.110 -0.017 1.00 0.00 2 PRO A CA 13
ATOM 4649 C C . PRO A 1 2 ? -10.970 -5.513 1.213 1.00 0.00 2 PRO A C 13
ATOM 4650 O O . PRO A 1 2 ? -10.713 -6.212 2.191 1.00 0.00 2 PRO A O 13
ATOM 4658 N N . PHE A 1 3 ? -10.644 -4.219 1.137 1.00 0.00 3 PHE A N 13
ATOM 4659 C CA . PHE A 1 3 ? -9.695 -3.548 2.018 1.00 0.00 3 PHE A CA 13
ATOM 4660 C C . PHE A 1 3 ? -8.283 -4.085 1.741 1.00 0.00 3 PHE A C 13
ATOM 4661 O O . PHE A 1 3 ? -8.092 -4.874 0.817 1.00 0.00 3 PHE A O 13
ATOM 4677 N N . ALA A 1 4 ? -7.281 -3.624 2.501 1.00 0.00 4 ALA A N 13
ATOM 4678 C CA . ALA A 1 4 ? -5.877 -3.943 2.268 1.00 0.00 4 ALA A CA 13
ATOM 4679 C C . ALA A 1 4 ? -5.508 -3.594 0.825 1.00 0.00 4 ALA A C 13
ATOM 4680 O O . ALA A 1 4 ? -5.263 -4.469 -0.005 1.00 0.00 4 ALA A O 13
ATOM 4687 N N . ILE A 1 5 ? -5.497 -2.294 0.518 1.00 0.00 5 ILE A N 13
ATOM 4688 C CA . ILE A 1 5 ? -5.201 -1.788 -0.816 1.00 0.00 5 ILE A CA 13
ATOM 4689 C C . ILE A 1 5 ? -3.821 -2.298 -1.240 1.00 0.00 5 ILE A C 13
ATOM 4690 O O . ILE A 1 5 ? -2.853 -2.153 -0.494 1.00 0.00 5 ILE A O 13
ATOM 4705 N N . LYS A 1 6 ? -3.726 -2.915 -2.423 1.00 0.00 6 LYS A N 13
ATOM 4706 C CA . LYS A 1 6 ? -2.462 -3.425 -2.937 1.00 0.00 6 LYS A CA 13
ATOM 4707 C C . LYS A 1 6 ? -1.427 -2.309 -3.074 1.00 0.00 6 LYS A C 13
ATOM 4708 O O . LYS A 1 6 ? -1.730 -1.223 -3.562 1.00 0.00 6 LYS A O 13
ATOM 4723 N N . CYS A 1 7 ? -0.191 -2.624 -2.689 1.00 0.00 7 CYS A N 13
ATOM 4724 C CA . CYS A 1 7 ? 1.010 -1.890 -3.053 1.00 0.00 7 CYS A CA 13
ATOM 4725 C C . CYS A 1 7 ? 1.832 -2.788 -3.979 1.00 0.00 7 CYS A C 13
ATOM 4726 O O . CYS A 1 7 ? 1.485 -3.964 -4.136 1.00 0.00 7 CYS A O 13
ATOM 4732 N N . ALA A 1 8 ? 2.893 -2.257 -4.591 1.00 0.00 8 ALA A N 13
ATOM 4733 C CA . ALA A 1 8 ? 3.873 -3.037 -5.336 1.00 0.00 8 ALA A CA 13
ATOM 4734 C C . ALA A 1 8 ? 5.271 -2.561 -4.941 1.00 0.00 8 ALA A C 13
ATOM 4735 O O . ALA A 1 8 ? 5.954 -3.274 -4.209 1.00 0.00 8 ALA A O 13
ATOM 4742 N N . THR A 1 9 ? 5.674 -1.355 -5.350 1.00 0.00 9 THR A N 13
ATOM 4743 C CA . THR A 1 9 ? 6.832 -0.685 -4.764 1.00 0.00 9 THR A CA 13
ATOM 4744 C C . THR A 1 9 ? 6.340 0.320 -3.723 1.00 0.00 9 THR A C 13
ATOM 4745 O O . THR A 1 9 ? 5.215 0.806 -3.823 1.00 0.00 9 THR A O 13
ATOM 4756 N N . ASP A 1 10 ? 7.166 0.641 -2.727 1.00 0.00 10 ASP A N 13
ATOM 4757 C CA . ASP A 1 10 ? 6.942 1.738 -1.787 1.00 0.00 10 ASP A CA 13
ATOM 4758 C C . ASP A 1 10 ? 6.403 2.971 -2.522 1.00 0.00 10 ASP A C 13
ATOM 4759 O O . ASP A 1 10 ? 5.311 3.454 -2.211 1.00 0.00 10 ASP A O 13
ATOM 4767 N N . ALA A 1 11 ? 7.143 3.432 -3.536 1.00 0.00 11 ALA A N 13
ATOM 4768 C CA . ALA A 1 11 ? 6.736 4.446 -4.494 1.00 0.00 11 ALA A CA 13
ATOM 4769 C C . ALA A 1 11 ? 5.254 4.357 -4.872 1.00 0.00 11 ALA A C 13
ATOM 4770 O O . ALA A 1 11 ? 4.583 5.382 -4.880 1.00 0.00 11 ALA A O 13
ATOM 4777 N N . ASP A 1 12 ? 4.718 3.167 -5.170 1.00 0.00 12 ASP A N 13
ATOM 4778 C CA . ASP A 1 12 ? 3.320 3.028 -5.574 1.00 0.00 12 ASP A CA 13
ATOM 4779 C C . ASP A 1 12 ? 2.363 3.437 -4.463 1.00 0.00 12 ASP A C 13
ATOM 4780 O O . ASP A 1 12 ? 1.313 4.026 -4.728 1.00 0.00 12 ASP A O 13
ATOM 4788 N N . CYS A 1 13 ? 2.698 3.124 -3.212 1.00 0.00 13 CYS A N 13
ATOM 4789 C CA . CYS A 1 13 ? 1.881 3.578 -2.102 1.00 0.00 13 CYS A CA 13
ATOM 4790 C C . CYS A 1 13 ? 2.069 5.081 -1.910 1.00 0.00 13 CYS A C 13
ATOM 4791 O O . CYS A 1 13 ? 1.089 5.827 -1.839 1.00 0.00 13 CYS A O 13
ATOM 4797 N N . SER A 1 14 ? 3.328 5.528 -1.943 1.00 0.00 14 SER A N 13
ATOM 4798 C CA . SER A 1 14 ? 3.751 6.927 -1.950 1.00 0.00 14 SER A CA 13
ATOM 4799 C C . SER A 1 14 ? 3.442 7.600 -3.302 1.00 0.00 14 SER A C 13
ATOM 4800 O O . SER A 1 14 ? 4.312 8.222 -3.912 1.00 0.00 14 SER A O 13
ATOM 4807 N N . ARG A 1 15 ? 2.191 7.491 -3.747 1.00 0.00 15 ARG A N 13
ATOM 4808 C CA . ARG A 1 15 ? 1.686 7.824 -5.074 1.00 0.00 15 ARG A CA 13
ATOM 4809 C C . ARG A 1 15 ? 0.178 7.600 -4.996 1.00 0.00 15 ARG A C 13
ATOM 4810 O O . ARG A 1 15 ? -0.605 8.507 -5.268 1.00 0.00 15 ARG A O 13
ATOM 4828 N N . LYS A 1 16 ? -0.232 6.405 -4.555 1.00 0.00 16 LYS A N 13
ATOM 4829 C CA . LYS A 1 16 ? -1.616 6.117 -4.218 1.00 0.00 16 LYS A CA 13
ATOM 4830 C C . LYS A 1 16 ? -2.129 7.081 -3.139 1.00 0.00 16 LYS A C 13
ATOM 4831 O O . LYS A 1 16 ? -3.299 7.467 -3.178 1.00 0.00 16 LYS A O 13
ATOM 4846 N N . CYS A 1 17 ? -1.303 7.425 -2.145 1.00 0.00 17 CYS A N 13
ATOM 4847 C CA . CYS A 1 17 ? -1.677 8.324 -1.053 1.00 0.00 17 CYS A CA 13
ATOM 4848 C C . CYS A 1 17 ? -0.426 9.047 -0.530 1.00 0.00 17 CYS A C 13
ATOM 4849 O O . CYS A 1 17 ? 0.669 8.492 -0.609 1.00 0.00 17 CYS A O 13
ATOM 4855 N N . PRO A 1 18 ? -0.557 10.307 -0.075 1.00 0.00 18 PRO A N 13
ATOM 4856 C CA . PRO A 1 18 ? 0.574 11.160 0.272 1.00 0.00 18 PRO A CA 13
ATOM 4857 C C . PRO A 1 18 ? 1.139 10.824 1.657 1.00 0.00 18 PRO A C 13
ATOM 4858 O O . PRO A 1 18 ? 0.595 9.986 2.372 1.00 0.00 18 PRO A O 13
ATOM 4866 N N . GLY A 1 19 ? 2.228 11.507 2.034 1.00 0.00 19 GLY A N 13
ATOM 4867 C CA . GLY A 1 19 ? 2.915 11.330 3.313 1.00 0.00 19 GLY A CA 13
ATOM 4868 C C . GLY A 1 19 ? 3.986 10.238 3.250 1.00 0.00 19 GLY A C 13
ATOM 4869 O O . GLY A 1 19 ? 4.402 9.708 4.276 1.00 0.00 19 GLY A O 13
ATOM 4873 N N . ASN A 1 20 ? 4.414 9.884 2.034 1.00 0.00 20 ASN A N 13
ATOM 4874 C CA . ASN A 1 20 ? 5.358 8.812 1.730 1.00 0.00 20 ASN A CA 13
ATOM 4875 C C . ASN A 1 20 ? 5.124 7.498 2.498 1.00 0.00 20 ASN A C 13
ATOM 4876 O O . ASN A 1 20 ? 6.076 6.922 3.021 1.00 0.00 20 ASN A O 13
ATOM 4886 N N . PRO A 1 21 ? 3.892 6.967 2.533 1.00 0.00 21 PRO A N 13
ATOM 4887 C CA . PRO A 1 21 ? 3.619 5.664 3.115 1.00 0.00 21 PRO A CA 13
ATOM 4888 C C . PRO A 1 21 ? 4.226 4.550 2.241 1.00 0.00 21 PRO A C 13
ATOM 4889 O O . PRO A 1 21 ? 4.126 4.630 1.017 1.00 0.00 21 PRO A O 13
ATOM 4897 N N . PRO A 1 22 ? 4.850 3.520 2.837 1.00 0.00 22 PRO A N 13
ATOM 4898 C CA . PRO A 1 22 ? 5.452 2.409 2.106 1.00 0.00 22 PRO A CA 13
ATOM 4899 C C . PRO A 1 22 ? 4.464 1.250 1.905 1.00 0.00 22 PRO A C 13
ATOM 4900 O O . PRO A 1 22 ? 3.310 1.293 2.345 1.00 0.00 22 PRO A O 13
ATOM 4908 N N . CYS A 1 23 ? 4.948 0.165 1.284 1.00 0.00 23 CYS A N 13
ATOM 4909 C CA . CYS A 1 23 ? 4.235 -1.104 1.266 1.00 0.00 23 CYS A CA 13
ATOM 4910 C C . CYS A 1 23 ? 4.396 -1.793 2.627 1.00 0.00 23 CYS A C 13
ATOM 4911 O O . CYS A 1 23 ? 5.444 -2.375 2.903 1.00 0.00 23 CYS A O 13
ATOM 4917 N N . ARG A 1 24 ? 3.347 -1.835 3.452 1.00 0.00 24 ARG A N 13
ATOM 4918 C CA . ARG A 1 24 ? 3.260 -2.861 4.480 1.00 0.00 24 ARG A CA 13
ATOM 4919 C C . ARG A 1 24 ? 3.087 -4.203 3.766 1.00 0.00 24 ARG A C 13
ATOM 4920 O O . ARG A 1 24 ? 1.971 -4.574 3.407 1.00 0.00 24 ARG A O 13
ATOM 4938 N N . ASN A 1 25 ? 4.185 -4.929 3.553 1.00 0.00 25 ASN A N 13
ATOM 4939 C CA . ASN A 1 25 ? 4.163 -6.318 3.098 1.00 0.00 25 ASN A CA 13
ATOM 4940 C C . ASN A 1 25 ? 3.355 -6.463 1.805 1.00 0.00 25 ASN A C 13
ATOM 4941 O O . ASN A 1 25 ? 2.565 -7.390 1.651 1.00 0.00 25 ASN A O 13
ATOM 4951 N N . GLY A 1 26 ? 3.549 -5.527 0.873 1.00 0.00 26 GLY A N 13
ATOM 4952 C CA . GLY A 1 26 ? 2.859 -5.517 -0.408 1.00 0.00 26 GLY A CA 13
ATOM 4953 C C . GLY A 1 26 ? 1.460 -4.892 -0.354 1.00 0.00 26 GLY A C 13
ATOM 4954 O O . GLY A 1 26 ? 0.737 -4.974 -1.351 1.00 0.00 26 GLY A O 13
ATOM 4958 N N . PHE A 1 27 ? 1.086 -4.230 0.748 1.00 0.00 27 PHE A N 13
ATOM 4959 C CA . PHE A 1 27 ? -0.175 -3.506 0.893 1.00 0.00 27 PHE A CA 13
ATOM 4960 C C . PHE A 1 27 ? 0.113 -2.073 1.342 1.00 0.00 27 PHE A C 13
ATOM 4961 O O . PHE A 1 27 ? 1.031 -1.844 2.120 1.00 0.00 27 PHE A O 13
ATOM 4977 N N . CYS A 1 28 ? -0.625 -1.094 0.819 1.00 0.00 28 CYS A N 13
ATOM 4978 C CA . CYS A 1 28 ? -0.248 0.311 0.913 1.00 0.00 28 CYS A CA 13
ATOM 4979 C C . CYS A 1 28 ? -0.583 0.903 2.282 1.00 0.00 28 CYS A C 13
ATOM 4980 O O . CYS A 1 28 ? -1.751 1.064 2.634 1.00 0.00 28 CYS A O 13
ATOM 4986 N N . ALA A 1 29 ? 0.445 1.239 3.068 1.00 0.00 29 ALA A N 13
ATOM 4987 C CA . ALA A 1 29 ? 0.283 1.646 4.455 1.00 0.00 29 ALA A CA 13
ATOM 4988 C C . ALA A 1 29 ? -0.102 3.124 4.584 1.00 0.00 29 ALA A C 13
ATOM 4989 O O . ALA A 1 29 ? 0.577 3.864 5.292 1.00 0.00 29 ALA A O 13
ATOM 4996 N N . CYS A 1 30 ? -1.192 3.564 3.938 1.00 0.00 30 CYS A N 13
ATOM 4997 C CA . CYS A 1 30 ? -1.603 4.975 3.963 1.00 0.00 30 CYS A CA 13
ATOM 4998 C C . CYS A 1 30 ? -1.686 5.521 5.388 1.00 0.00 30 CYS A C 13
ATOM 4999 O O . CYS A 1 30 ? -1.304 6.661 5.641 1.00 0.00 30 CYS A O 13
ATOM 5005 N N . THR A 1 31 ? -2.219 4.715 6.308 1.00 0.00 31 THR A N 13
ATOM 5006 C CA . THR A 1 31 ? -2.357 5.066 7.715 1.00 0.00 31 THR A CA 13
ATOM 5007 C C . THR A 1 31 ? -1.964 3.863 8.571 1.00 0.00 31 THR A C 13
ATOM 5008 O O . THR A 1 31 ? -2.782 3.317 9.314 1.00 0.00 31 THR A O 13
ATOM 5019 N N . THR A 1 1 ? -14.432 -8.559 1.789 1.00 0.00 1 THR A N 14
ATOM 5020 C CA . THR A 1 1 ? -13.573 -7.765 2.647 1.00 0.00 1 THR A CA 14
ATOM 5021 C C . THR A 1 1 ? -12.283 -7.353 1.915 1.00 0.00 1 THR A C 14
ATOM 5022 O O . THR A 1 1 ? -11.188 -7.668 2.379 1.00 0.00 1 THR A O 14
ATOM 5033 N N . PRO A 1 2 ? -12.370 -6.629 0.785 1.00 0.00 2 PRO A N 14
ATOM 5034 C CA . PRO A 1 2 ? -11.230 -6.364 -0.087 1.00 0.00 2 PRO A CA 14
ATOM 5035 C C . PRO A 1 2 ? -10.340 -5.224 0.438 1.00 0.00 2 PRO A C 14
ATOM 5036 O O . PRO A 1 2 ? -9.893 -4.373 -0.330 1.00 0.00 2 PRO A O 14
ATOM 5044 N N . PHE A 1 3 ? -10.012 -5.227 1.733 1.00 0.00 3 PHE A N 14
ATOM 5045 C CA . PHE A 1 3 ? -9.115 -4.242 2.332 1.00 0.00 3 PHE A CA 14
ATOM 5046 C C . PHE A 1 3 ? -7.672 -4.649 2.034 1.00 0.00 3 PHE A C 14
ATOM 5047 O O . PHE A 1 3 ? -6.885 -4.903 2.942 1.00 0.00 3 PHE A O 14
ATOM 5063 N N . ALA A 1 4 ? -7.344 -4.736 0.742 1.00 0.00 4 ALA A N 14
ATOM 5064 C CA . ALA A 1 4 ? -6.102 -5.299 0.237 1.00 0.00 4 ALA A CA 14
ATOM 5065 C C . ALA A 1 4 ? -5.619 -4.466 -0.949 1.00 0.00 4 ALA A C 14
ATOM 5066 O O . ALA A 1 4 ? -5.401 -4.994 -2.045 1.00 0.00 4 ALA A O 14
ATOM 5073 N N . ILE A 1 5 ? -5.448 -3.162 -0.711 1.00 0.00 5 ILE A N 14
ATOM 5074 C CA . ILE A 1 5 ? -4.824 -2.232 -1.642 1.00 0.00 5 ILE A CA 14
ATOM 5075 C C . ILE A 1 5 ? -3.355 -2.638 -1.740 1.00 0.00 5 ILE A C 14
ATOM 5076 O O . ILE A 1 5 ? -2.639 -2.575 -0.743 1.00 0.00 5 ILE A O 14
ATOM 5091 N N . LYS A 1 6 ? -2.928 -3.118 -2.909 1.00 0.00 6 LYS A N 14
ATOM 5092 C CA . LYS A 1 6 ? -1.624 -3.746 -3.083 1.00 0.00 6 LYS A CA 14
ATOM 5093 C C . LYS A 1 6 ? -0.518 -2.701 -3.216 1.00 0.00 6 LYS A C 14
ATOM 5094 O O . LYS A 1 6 ? -0.789 -1.546 -3.544 1.00 0.00 6 LYS A O 14
ATOM 5109 N N . CYS A 1 7 ? 0.717 -3.109 -2.912 1.00 0.00 7 CYS A N 14
ATOM 5110 C CA . CYS A 1 7 ? 1.866 -2.225 -2.800 1.00 0.00 7 CYS A CA 14
ATOM 5111 C C . CYS A 1 7 ? 3.147 -3.050 -2.855 1.00 0.00 7 CYS A C 14
ATOM 5112 O O . CYS A 1 7 ? 3.420 -3.815 -1.928 1.00 0.00 7 CYS A O 14
ATOM 5118 N N . ALA A 1 8 ? 3.914 -2.913 -3.938 1.00 0.00 8 ALA A N 14
ATOM 5119 C CA . ALA A 1 8 ? 5.236 -3.503 -4.061 1.00 0.00 8 ALA A CA 14
ATOM 5120 C C . ALA A 1 8 ? 6.256 -2.662 -3.293 1.00 0.00 8 ALA A C 14
ATOM 5121 O O . ALA A 1 8 ? 7.007 -3.200 -2.484 1.00 0.00 8 ALA A O 14
ATOM 5128 N N . THR A 1 9 ? 6.299 -1.351 -3.557 1.00 0.00 9 THR A N 14
ATOM 5129 C CA . THR A 1 9 ? 7.299 -0.439 -3.018 1.00 0.00 9 THR A CA 14
ATOM 5130 C C . THR A 1 9 ? 6.664 0.858 -2.502 1.00 0.00 9 THR A C 14
ATOM 5131 O O . THR A 1 9 ? 5.489 1.145 -2.736 1.00 0.00 9 THR A O 14
ATOM 5142 N N . ASP A 1 10 ? 7.473 1.658 -1.802 1.00 0.00 10 ASP A N 14
ATOM 5143 C CA . ASP A 1 10 ? 7.233 3.066 -1.509 1.00 0.00 10 ASP A CA 14
ATOM 5144 C C . ASP A 1 10 ? 6.565 3.770 -2.696 1.00 0.00 10 ASP A C 14
ATOM 5145 O O . ASP A 1 10 ? 5.503 4.372 -2.530 1.00 0.00 10 ASP A O 14
ATOM 5153 N N . ALA A 1 11 ? 7.172 3.698 -3.887 1.00 0.00 11 ALA A N 14
ATOM 5154 C CA . ALA A 1 11 ? 6.629 4.219 -5.135 1.00 0.00 11 ALA A CA 14
ATOM 5155 C C . ALA A 1 11 ? 5.117 3.995 -5.244 1.00 0.00 11 ALA A C 14
ATOM 5156 O O . ALA A 1 11 ? 4.371 4.963 -5.384 1.00 0.00 11 ALA A O 14
ATOM 5163 N N . ASP A 1 12 ? 4.653 2.743 -5.155 1.00 0.00 12 ASP A N 14
ATOM 5164 C CA . ASP A 1 12 ? 3.241 2.400 -5.252 1.00 0.00 12 ASP A CA 14
ATOM 5165 C C . ASP A 1 12 ? 2.416 3.281 -4.314 1.00 0.00 12 ASP A C 14
ATOM 5166 O O . ASP A 1 12 ? 1.517 4.011 -4.744 1.00 0.00 12 ASP A O 14
ATOM 5174 N N . CYS A 1 13 ? 2.699 3.186 -3.010 1.00 0.00 13 CYS A N 14
ATOM 5175 C CA . CYS A 1 13 ? 1.830 3.801 -2.019 1.00 0.00 13 CYS A CA 14
ATOM 5176 C C . CYS A 1 13 ? 1.929 5.318 -2.071 1.00 0.00 13 CYS A C 14
ATOM 5177 O O . CYS A 1 13 ? 0.907 5.988 -2.010 1.00 0.00 13 CYS A O 14
ATOM 5183 N N . SER A 1 14 ? 3.141 5.856 -2.233 1.00 0.00 14 SER A N 14
ATOM 5184 C CA . SER A 1 14 ? 3.366 7.285 -2.409 1.00 0.00 14 SER A CA 14
ATOM 5185 C C . SER A 1 14 ? 2.549 7.823 -3.588 1.00 0.00 14 SER A C 14
ATOM 5186 O O . SER A 1 14 ? 1.829 8.810 -3.447 1.00 0.00 14 SER A O 14
ATOM 5193 N N . ARG A 1 15 ? 2.630 7.158 -4.746 1.00 0.00 15 ARG A N 14
ATOM 5194 C CA . ARG A 1 15 ? 1.849 7.517 -5.923 1.00 0.00 15 ARG A CA 14
ATOM 5195 C C . ARG A 1 15 ? 0.353 7.485 -5.574 1.00 0.00 15 ARG A C 14
ATOM 5196 O O . ARG A 1 15 ? -0.386 8.418 -5.890 1.00 0.00 15 ARG A O 14
ATOM 5214 N N . LYS A 1 16 ? -0.110 6.405 -4.940 1.00 0.00 16 LYS A N 14
ATOM 5215 C CA . LYS A 1 16 ? -1.511 6.260 -4.561 1.00 0.00 16 LYS A CA 14
ATOM 5216 C C . LYS A 1 16 ? -1.945 7.286 -3.498 1.00 0.00 16 LYS A C 14
ATOM 5217 O O . LYS A 1 16 ? -3.123 7.632 -3.433 1.00 0.00 16 LYS A O 14
ATOM 5232 N N . CYS A 1 17 ? -1.037 7.734 -2.628 1.00 0.00 17 CYS A N 14
ATOM 5233 C CA . CYS A 1 17 ? -1.345 8.533 -1.449 1.00 0.00 17 CYS A CA 14
ATOM 5234 C C . CYS A 1 17 ? -0.074 9.251 -0.979 1.00 0.00 17 CYS A C 14
ATOM 5235 O O . CYS A 1 17 ? 0.872 8.578 -0.583 1.00 0.00 17 CYS A O 14
ATOM 5241 N N . PRO A 1 18 ? -0.014 10.593 -1.042 1.00 0.00 18 PRO A N 14
ATOM 5242 C CA . PRO A 1 18 ? 1.222 11.334 -0.830 1.00 0.00 18 PRO A CA 14
ATOM 5243 C C . PRO A 1 18 ? 1.666 11.315 0.637 1.00 0.00 18 PRO A C 14
ATOM 5244 O O . PRO A 1 18 ? 0.985 10.778 1.507 1.00 0.00 18 PRO A O 14
ATOM 5252 N N . GLY A 1 19 ? 2.832 11.912 0.902 1.00 0.00 19 GLY A N 14
ATOM 5253 C CA . GLY A 1 19 ? 3.466 11.896 2.216 1.00 0.00 19 GLY A CA 14
ATOM 5254 C C . GLY A 1 19 ? 4.201 10.576 2.454 1.00 0.00 19 GLY A C 14
ATOM 5255 O O . GLY A 1 19 ? 4.284 10.108 3.587 1.00 0.00 19 GLY A O 14
ATOM 5259 N N . ASN A 1 20 ? 4.730 9.992 1.373 1.00 0.00 20 ASN A N 14
ATOM 5260 C CA . ASN A 1 20 ? 5.466 8.733 1.297 1.00 0.00 20 ASN A CA 14
ATOM 5261 C C . ASN A 1 20 ? 5.150 7.718 2.403 1.00 0.00 20 ASN A C 14
ATOM 5262 O O . ASN A 1 20 ? 6.051 7.301 3.130 1.00 0.00 20 ASN A O 14
ATOM 5272 N N . PRO A 1 21 ? 3.895 7.254 2.502 1.00 0.00 21 PRO A N 14
ATOM 5273 C CA . PRO A 1 21 ? 3.571 6.068 3.274 1.00 0.00 21 PRO A CA 14
ATOM 5274 C C . PRO A 1 21 ? 4.294 4.858 2.661 1.00 0.00 21 PRO A C 14
ATOM 5275 O O . PRO A 1 21 ? 4.430 4.793 1.440 1.00 0.00 21 PRO A O 14
ATOM 5283 N N . PRO A 1 22 ? 4.761 3.898 3.472 1.00 0.00 22 PRO A N 14
ATOM 5284 C CA . PRO A 1 22 ? 5.402 2.693 2.974 1.00 0.00 22 PRO A CA 14
ATOM 5285 C C . PRO A 1 22 ? 4.360 1.643 2.563 1.00 0.00 22 PRO A C 14
ATOM 5286 O O . PRO A 1 22 ? 3.148 1.852 2.677 1.00 0.00 22 PRO A O 14
ATOM 5294 N N . CYS A 1 23 ? 4.844 0.472 2.138 1.00 0.00 23 CYS A N 14
ATOM 5295 C CA . CYS A 1 23 ? 4.029 -0.727 2.073 1.00 0.00 23 CYS A CA 14
ATOM 5296 C C . CYS A 1 23 ? 4.089 -1.413 3.432 1.00 0.00 23 CYS A C 14
ATOM 5297 O O . CYS A 1 23 ? 5.179 -1.661 3.948 1.00 0.00 23 CYS A O 14
ATOM 5303 N N . ARG A 1 24 ? 2.949 -1.866 3.949 1.00 0.00 24 ARG A N 14
ATOM 5304 C CA . ARG A 1 24 ? 2.936 -3.093 4.726 1.00 0.00 24 ARG A CA 14
ATOM 5305 C C . ARG A 1 24 ? 3.225 -4.232 3.737 1.00 0.00 24 ARG A C 14
ATOM 5306 O O . ARG A 1 24 ? 2.301 -4.923 3.305 1.00 0.00 24 ARG A O 14
ATOM 5324 N N . ASN A 1 25 ? 4.507 -4.357 3.360 1.00 0.00 25 ASN A N 14
ATOM 5325 C CA . ASN A 1 25 ? 5.101 -5.306 2.413 1.00 0.00 25 ASN A CA 14
ATOM 5326 C C . ASN A 1 25 ? 4.080 -6.171 1.669 1.00 0.00 25 ASN A C 14
ATOM 5327 O O . ASN A 1 25 ? 3.728 -7.246 2.148 1.00 0.00 25 ASN A O 14
ATOM 5337 N N . GLY A 1 26 ? 3.603 -5.696 0.514 1.00 0.00 26 GLY A N 14
ATOM 5338 C CA . GLY A 1 26 ? 2.553 -6.357 -0.246 1.00 0.00 26 GLY A CA 14
ATOM 5339 C C . GLY A 1 26 ? 1.324 -5.462 -0.337 1.00 0.00 26 GLY A C 14
ATOM 5340 O O . GLY A 1 26 ? 0.675 -5.429 -1.382 1.00 0.00 26 GLY A O 14
ATOM 5344 N N . PHE A 1 27 ? 1.006 -4.736 0.744 1.00 0.00 27 PHE A N 14
ATOM 5345 C CA . PHE A 1 27 ? -0.184 -3.896 0.837 1.00 0.00 27 PHE A CA 14
ATOM 5346 C C . PHE A 1 27 ? 0.174 -2.488 1.300 1.00 0.00 27 PHE A C 14
ATOM 5347 O O . PHE A 1 27 ? 1.136 -2.300 2.035 1.00 0.00 27 PHE A O 14
ATOM 5363 N N . CYS A 1 28 ? -0.578 -1.487 0.844 1.00 0.00 28 CYS A N 14
ATOM 5364 C CA . CYS A 1 28 ? -0.324 -0.077 1.136 1.00 0.00 28 CYS A CA 14
ATOM 5365 C C . CYS A 1 28 ? -0.452 0.173 2.637 1.00 0.00 28 CYS A C 14
ATOM 5366 O O . CYS A 1 28 ? -1.413 -0.305 3.240 1.00 0.00 28 CYS A O 14
ATOM 5372 N N . ALA A 1 29 ? 0.447 0.956 3.247 1.00 0.00 29 ALA A N 14
ATOM 5373 C CA . ALA A 1 29 ? 0.198 1.426 4.605 1.00 0.00 29 ALA A CA 14
ATOM 5374 C C . ALA A 1 29 ? -0.991 2.393 4.593 1.00 0.00 29 ALA A C 14
ATOM 5375 O O . ALA A 1 29 ? -2.002 2.155 5.253 1.00 0.00 29 ALA A O 14
ATOM 5382 N N . CYS A 1 30 ? -0.880 3.480 3.815 1.00 0.00 30 CYS A N 14
ATOM 5383 C CA . CYS A 1 30 ? -1.970 4.436 3.639 1.00 0.00 30 CYS A CA 14
ATOM 5384 C C . CYS A 1 30 ? -3.160 3.721 3.010 1.00 0.00 30 CYS A C 14
ATOM 5385 O O . CYS A 1 30 ? -3.164 3.454 1.808 1.00 0.00 30 CYS A O 14
ATOM 5391 N N . THR A 1 31 ? -4.152 3.390 3.830 1.00 0.00 31 THR A N 14
ATOM 5392 C CA . THR A 1 31 ? -5.217 2.461 3.496 1.00 0.00 31 THR A CA 14
ATOM 5393 C C . THR A 1 31 ? -6.347 3.154 2.729 1.00 0.00 31 THR A C 14
ATOM 5394 O O . THR A 1 31 ? -6.103 3.944 1.809 1.00 0.00 31 THR A O 14
ATOM 5405 N N . THR A 1 1 ? -8.987 -1.964 9.166 1.00 0.00 1 THR A N 15
ATOM 5406 C CA . THR A 1 1 ? -10.189 -2.548 8.598 1.00 0.00 1 THR A CA 15
ATOM 5407 C C . THR A 1 1 ? -9.830 -3.743 7.701 1.00 0.00 1 THR A C 15
ATOM 5408 O O . THR A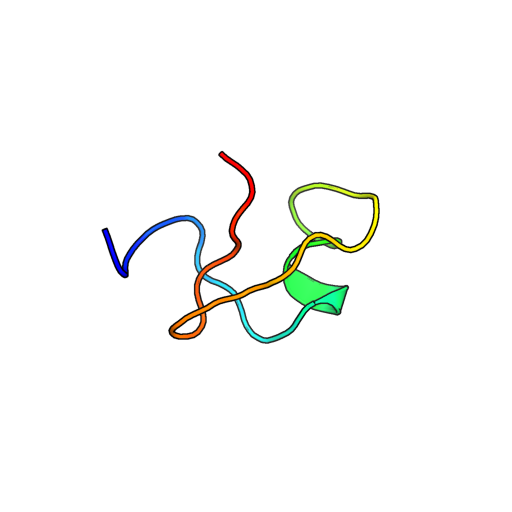 1 1 ? -8.712 -3.819 7.186 1.00 0.00 1 THR A O 15
ATOM 5419 N N . PRO A 1 2 ? -10.761 -4.691 7.490 1.00 0.00 2 PRO A N 15
ATOM 5420 C CA . PRO A 1 2 ? -10.538 -5.838 6.622 1.00 0.00 2 PRO A CA 15
ATOM 5421 C C . PRO A 1 2 ? -10.569 -5.402 5.152 1.00 0.00 2 PRO A C 15
ATOM 5422 O O . PRO A 1 2 ? -11.504 -5.711 4.416 1.00 0.00 2 PRO A O 15
ATOM 5430 N N . PHE A 1 3 ? -9.541 -4.671 4.718 1.00 0.00 3 PHE A N 15
ATOM 5431 C CA . PHE A 1 3 ? -9.354 -4.230 3.348 1.00 0.00 3 PHE A CA 15
ATOM 5432 C C . PHE A 1 3 ? -7.859 -3.990 3.137 1.00 0.00 3 PHE A C 15
ATOM 5433 O O . PHE A 1 3 ? -7.114 -3.894 4.110 1.00 0.00 3 PHE A O 15
ATOM 5449 N N . ALA A 1 4 ? -7.410 -3.924 1.879 1.00 0.00 4 ALA A N 15
ATOM 5450 C CA . ALA A 1 4 ? -5.994 -3.836 1.563 1.00 0.00 4 ALA A CA 15
ATOM 5451 C C . ALA A 1 4 ? -5.787 -3.312 0.141 1.00 0.00 4 ALA A C 15
ATOM 5452 O O . ALA A 1 4 ? -6.015 -4.038 -0.829 1.00 0.00 4 ALA A O 15
ATOM 5459 N N . ILE A 1 5 ? -5.313 -2.070 0.020 1.00 0.00 5 ILE A N 15
ATOM 5460 C CA . ILE A 1 5 ? -4.766 -1.514 -1.213 1.00 0.00 5 ILE A CA 15
ATOM 5461 C C . ILE A 1 5 ? -3.385 -2.151 -1.413 1.00 0.00 5 ILE A C 15
ATOM 5462 O O . ILE A 1 5 ? -2.672 -2.346 -0.431 1.00 0.00 5 ILE A O 15
ATOM 5477 N N . LYS A 1 6 ? -3.018 -2.520 -2.645 1.00 0.00 6 LYS A N 15
ATOM 5478 C CA . LYS A 1 6 ? -1.777 -3.242 -2.934 1.00 0.00 6 LYS A CA 15
ATOM 5479 C C . LYS A 1 6 ? -0.580 -2.279 -2.950 1.00 0.00 6 LYS A C 15
ATOM 5480 O O . LYS A 1 6 ? -0.761 -1.074 -3.109 1.00 0.00 6 LYS A O 15
ATOM 5495 N N . CYS A 1 7 ? 0.635 -2.819 -2.787 1.00 0.00 7 CYS A N 15
ATOM 5496 C CA . CYS A 1 7 ? 1.887 -2.068 -2.792 1.00 0.00 7 CYS A CA 15
ATOM 5497 C C . CYS A 1 7 ? 3.062 -3.026 -2.962 1.00 0.00 7 CYS A C 15
ATOM 5498 O O . CYS A 1 7 ? 3.238 -3.904 -2.119 1.00 0.00 7 CYS A O 15
ATOM 5504 N N . ALA A 1 8 ? 3.854 -2.876 -4.029 1.00 0.00 8 ALA A N 15
ATOM 5505 C CA . ALA A 1 8 ? 5.073 -3.654 -4.227 1.00 0.00 8 ALA A CA 15
ATOM 5506 C C . ALA A 1 8 ? 6.280 -2.825 -3.786 1.00 0.00 8 ALA A C 15
ATOM 5507 O O . ALA A 1 8 ? 7.218 -3.342 -3.185 1.00 0.00 8 ALA A O 15
ATOM 5514 N N . THR A 1 9 ? 6.239 -1.533 -4.103 1.00 0.00 9 THR A N 15
ATOM 5515 C CA . THR A 1 9 ? 7.269 -0.544 -3.866 1.00 0.00 9 THR A CA 15
ATOM 5516 C C . THR A 1 9 ? 6.644 0.615 -3.092 1.00 0.00 9 THR A C 15
ATOM 5517 O O . THR A 1 9 ? 5.479 0.935 -3.316 1.00 0.00 9 THR A O 15
ATOM 5528 N N . ASP A 1 10 ? 7.412 1.256 -2.209 1.00 0.00 10 ASP A N 15
ATOM 5529 C CA . ASP A 1 10 ? 7.073 2.533 -1.581 1.00 0.00 10 ASP A CA 15
ATOM 5530 C C . ASP A 1 10 ? 6.310 3.430 -2.564 1.00 0.00 10 ASP A C 15
ATOM 5531 O O . ASP A 1 10 ? 5.167 3.800 -2.300 1.00 0.00 10 ASP A O 15
ATOM 5539 N N . ALA A 1 11 ? 6.923 3.719 -3.715 1.00 0.00 11 ALA A N 15
ATOM 5540 C CA . ALA A 1 11 ? 6.341 4.385 -4.871 1.00 0.00 11 ALA A CA 15
ATOM 5541 C C . ALA A 1 11 ? 4.852 4.091 -5.096 1.00 0.00 11 ALA A C 15
ATOM 5542 O O . ALA A 1 11 ? 4.097 5.034 -5.309 1.00 0.00 11 ALA A O 15
ATOM 5549 N N . ASP A 1 12 ? 4.414 2.826 -5.076 1.00 0.00 12 ASP A N 15
ATOM 5550 C CA . ASP A 1 12 ? 3.014 2.473 -5.338 1.00 0.00 12 ASP A CA 15
ATOM 5551 C C . ASP A 1 12 ? 2.100 3.193 -4.349 1.00 0.00 12 ASP A C 15
ATOM 5552 O O . ASP A 1 12 ? 1.140 3.875 -4.715 1.00 0.00 12 ASP A O 15
ATOM 5560 N N . CYS A 1 13 ? 2.396 3.004 -3.066 1.00 0.00 13 CYS A N 15
ATOM 5561 C CA . CYS A 1 13 ? 1.609 3.570 -1.986 1.00 0.00 13 CYS A CA 15
ATOM 5562 C C . CYS A 1 13 ? 1.755 5.084 -1.992 1.00 0.00 13 CYS A C 15
ATOM 5563 O O . CYS A 1 13 ? 0.757 5.799 -1.971 1.00 0.00 13 CYS A O 15
ATOM 5569 N N . SER A 1 14 ? 2.998 5.558 -2.122 1.00 0.00 14 SER A N 15
ATOM 5570 C CA . SER A 1 14 ? 3.412 6.953 -2.232 1.00 0.00 14 SER A CA 15
ATOM 5571 C C . SER A 1 14 ? 3.037 7.564 -3.590 1.00 0.00 14 SER A C 15
ATOM 5572 O O . SER A 1 14 ? 3.867 8.205 -4.237 1.00 0.00 14 SER A O 15
ATOM 5579 N N . ARG A 1 15 ? 1.791 7.372 -4.016 1.00 0.00 15 ARG A N 15
ATOM 5580 C CA . ARG A 1 15 ? 1.278 7.688 -5.339 1.00 0.00 15 ARG A CA 15
ATOM 5581 C C . ARG A 1 15 ? -0.225 7.452 -5.280 1.00 0.00 15 ARG A C 15
ATOM 5582 O O . ARG A 1 15 ? -1.007 8.344 -5.594 1.00 0.00 15 ARG A O 15
ATOM 5600 N N . LYS A 1 16 ? -0.635 6.260 -4.822 1.00 0.00 16 LYS A N 15
ATOM 5601 C CA . LYS A 1 16 ? -2.032 6.020 -4.491 1.00 0.00 16 LYS A CA 15
ATOM 5602 C C . LYS A 1 16 ? -2.479 6.984 -3.377 1.00 0.00 16 LYS A C 15
ATOM 5603 O O . LYS A 1 16 ? -3.619 7.446 -3.375 1.00 0.00 16 LYS A O 15
ATOM 5618 N N . CYS A 1 17 ? -1.588 7.271 -2.423 1.00 0.00 17 CYS A N 15
ATOM 5619 C CA . CYS A 1 17 ? -1.817 8.161 -1.291 1.00 0.00 17 CYS A CA 15
ATOM 5620 C C . CYS A 1 17 ? -0.554 9.006 -1.045 1.00 0.00 17 CYS A C 15
ATOM 5621 O O . CYS A 1 17 ? 0.551 8.514 -1.260 1.00 0.00 17 CYS A O 15
ATOM 5627 N N . PRO A 1 18 ? -0.686 10.291 -0.666 1.00 0.00 18 PRO A N 15
ATOM 5628 C CA . PRO A 1 18 ? 0.450 11.188 -0.503 1.00 0.00 18 PRO A CA 15
ATOM 5629 C C . PRO A 1 18 ? 1.192 10.934 0.817 1.00 0.00 18 PRO A C 15
ATOM 5630 O O . PRO A 1 18 ? 0.764 10.132 1.640 1.00 0.00 18 PRO A O 15
ATOM 5638 N N . GLY A 1 19 ? 2.301 11.654 1.026 1.00 0.00 19 GLY A N 15
ATOM 5639 C CA . GLY A 1 19 ? 3.038 11.661 2.289 1.00 0.00 19 GLY A CA 15
ATOM 5640 C C . GLY A 1 19 ? 3.978 10.464 2.457 1.00 0.00 19 GLY A C 15
ATOM 5641 O O . GLY A 1 19 ? 4.478 10.229 3.553 1.00 0.00 19 GLY A O 15
ATOM 5645 N N . ASN A 1 20 ? 4.219 9.716 1.378 1.00 0.00 20 ASN A N 15
ATOM 5646 C CA . ASN A 1 20 ? 5.063 8.524 1.329 1.00 0.00 20 ASN A CA 15
ATOM 5647 C C . ASN A 1 20 ? 4.949 7.585 2.542 1.00 0.00 20 ASN A C 15
ATOM 5648 O O . ASN A 1 20 ? 5.956 7.266 3.173 1.00 0.00 20 ASN A O 15
ATOM 5658 N N . PRO A 1 21 ? 3.749 7.071 2.850 1.00 0.00 21 PRO A N 15
ATOM 5659 C CA . PRO A 1 21 ? 3.624 5.860 3.642 1.00 0.00 21 PRO A CA 15
ATOM 5660 C C . PRO A 1 21 ? 4.161 4.676 2.817 1.00 0.00 21 PRO A C 15
ATOM 5661 O O . PRO A 1 21 ? 3.924 4.624 1.611 1.00 0.00 21 PRO A O 15
ATOM 5669 N N . PRO A 1 22 ? 4.899 3.735 3.429 1.00 0.00 22 PRO A N 15
ATOM 5670 C CA . PRO A 1 22 ? 5.550 2.642 2.720 1.00 0.00 22 PRO A CA 15
ATOM 5671 C C . PRO A 1 22 ? 4.585 1.479 2.449 1.00 0.00 22 PRO A C 15
ATOM 5672 O O . PRO A 1 22 ? 3.398 1.532 2.784 1.00 0.00 22 PRO A O 15
ATOM 5680 N N . CYS A 1 23 ? 5.112 0.386 1.886 1.00 0.00 23 CYS A N 15
ATOM 5681 C CA . CYS A 1 23 ? 4.371 -0.864 1.822 1.00 0.00 23 CYS A CA 15
ATOM 5682 C C . CYS A 1 23 ? 4.394 -1.539 3.193 1.00 0.00 23 CYS A C 15
ATOM 5683 O O . CYS A 1 23 ? 5.456 -1.922 3.681 1.00 0.00 23 CYS A O 15
ATOM 5689 N N . ARG A 1 24 ? 3.220 -1.822 3.754 1.00 0.00 24 ARG A N 15
ATOM 5690 C CA . ARG A 1 24 ? 3.029 -2.996 4.589 1.00 0.00 24 ARG A CA 15
ATOM 5691 C C . ARG A 1 24 ? 3.207 -4.214 3.672 1.00 0.00 24 ARG A C 15
ATOM 5692 O O . ARG A 1 24 ? 2.220 -4.822 3.260 1.00 0.00 24 ARG A O 15
ATOM 5710 N N . ASN A 1 25 ? 4.468 -4.503 3.323 1.00 0.00 25 ASN A N 15
ATOM 5711 C CA . ASN A 1 25 ? 4.956 -5.560 2.429 1.00 0.00 25 ASN A CA 15
ATOM 5712 C C . ASN A 1 25 ? 3.852 -6.291 1.658 1.00 0.00 25 ASN A C 15
ATOM 5713 O O . ASN A 1 25 ? 3.360 -7.319 2.117 1.00 0.00 25 ASN A O 15
ATOM 5723 N N . GLY A 1 26 ? 3.462 -5.749 0.499 1.00 0.00 26 GLY A N 15
ATOM 5724 C CA . GLY A 1 26 ? 2.363 -6.267 -0.302 1.00 0.00 26 GLY A CA 15
ATOM 5725 C C . GLY A 1 26 ? 1.221 -5.259 -0.376 1.00 0.00 26 GLY A C 15
ATOM 5726 O O . GLY A 1 26 ? 0.514 -5.212 -1.385 1.00 0.00 26 GLY A O 15
ATOM 5730 N N . PHE A 1 27 ? 1.029 -4.462 0.686 1.00 0.00 27 PHE A N 15
ATOM 5731 C CA . PHE A 1 27 ? -0.134 -3.600 0.850 1.00 0.00 27 PHE A CA 15
ATOM 5732 C C . PHE A 1 27 ? 0.277 -2.185 1.257 1.00 0.00 27 PHE A C 15
ATOM 5733 O O . PHE A 1 27 ? 1.262 -2.014 1.964 1.00 0.00 27 PHE A O 15
ATOM 5749 N N . CYS A 1 28 ? -0.444 -1.161 0.801 1.00 0.00 28 CYS A N 15
ATOM 5750 C CA . CYS A 1 28 ? -0.086 0.241 1.010 1.00 0.00 28 CYS A CA 15
ATOM 5751 C C . CYS A 1 28 ? -0.408 0.681 2.437 1.00 0.00 28 CYS A C 15
ATOM 5752 O O . CYS A 1 28 ? -1.579 0.730 2.808 1.00 0.00 28 CYS A O 15
ATOM 5758 N N . ALA A 1 29 ? 0.600 1.037 3.243 1.00 0.00 29 ALA A N 15
ATOM 5759 C CA . ALA A 1 29 ? 0.398 1.365 4.653 1.00 0.00 29 ALA A CA 15
ATOM 5760 C C . ALA A 1 29 ? -0.125 2.793 4.852 1.00 0.00 29 ALA A C 15
ATOM 5761 O O . ALA A 1 29 ? 0.290 3.469 5.792 1.00 0.00 29 ALA A O 15
ATOM 5768 N N . CYS A 1 30 ? -1.030 3.265 3.990 1.00 0.00 30 CYS A N 15
ATOM 5769 C CA . CYS A 1 30 ? -1.615 4.595 4.119 1.00 0.00 30 CYS A CA 15
ATOM 5770 C C . CYS A 1 30 ? -2.841 4.545 5.022 1.00 0.00 30 CYS A C 15
ATOM 5771 O O . CYS A 1 30 ? -2.935 5.284 5.997 1.00 0.00 30 CYS A O 15
ATOM 5777 N N . THR A 1 31 ? -3.784 3.657 4.699 1.00 0.00 31 THR A N 15
ATOM 5778 C CA . THR A 1 31 ? -4.993 3.414 5.472 1.00 0.00 31 THR A CA 15
ATOM 5779 C C . THR A 1 31 ? -5.341 1.930 5.370 1.00 0.00 31 THR A C 15
ATOM 5780 O O . THR A 1 31 ? -4.696 1.189 4.625 1.00 0.00 31 THR A O 15
#

Nearest PDB structures (foldseek):
  1pvz-assembly1_A  TM=7.701E-01  e=1.144E-04  Olivierus martensii
  1pvz-assembly1_A  TM=1.033E+00  e=7.851E-07  Olivierus martensii
  1pvz-assembly1_A  TM=8.068E-01  e=1.469E-04  Olivierus martensii
  1pvz-assembly1_A  TM=7.281E-01  e=1.023E-04  Olivierus martensii
  1qky-assembly1_A  TM=6.483E-01  e=3.147E+00  Pandinus imperator

GO terms:
  GO:0005576 extracellular region (C, EXP)